Protein AF-A0A8J3JDX7-F1 (afdb_monomer)

Solvent-accessible surface area (backbone atoms only — not comparable to full-atom values): 27706 Å² total; per-residue (Å²): 136,86,83,78,77,77,84,74,50,73,69,56,31,51,54,38,28,74,74,65,40,49,67,29,17,34,51,46,15,52,54,32,42,76,72,68,38,57,71,62,12,44,53,27,11,47,56,20,27,75,74,63,37,27,68,20,17,28,53,37,16,48,60,30,38,78,68,71,35,46,84,72,10,53,63,30,18,51,51,6,38,74,64,66,29,64,66,18,33,50,53,47,17,52,51,25,45,77,71,69,38,54,73,59,14,50,54,28,48,51,54,37,53,76,67,67,74,59,56,26,68,57,31,27,55,49,13,54,54,30,42,76,70,71,36,55,79,59,14,46,54,26,11,49,54,4,28,75,64,64,30,57,65,18,20,48,52,36,17,52,55,29,43,76,75,62,44,48,72,61,15,48,54,32,45,39,56,37,22,47,57,42,26,75,73,63,36,50,72,27,19,40,54,27,18,55,48,28,48,75,69,75,36,57,74,60,17,48,53,32,13,48,56,21,28,74,76,63,39,50,67,23,20,36,53,39,13,53,52,28,44,74,70,66,36,54,70,61,13,48,56,27,20,52,54,13,39,76,73,64,38,57,83,28,29,41,58,43,13,55,55,29,41,77,67,70,35,53,72,62,13,52,50,31,20,53,51,15,42,75,68,64,41,82,62,20,58,57,52,46,52,48,56,70,34,64,82,74,58,89,82,84,90,71,97,84,68,96,66,62,69,68,60,55,50,50,57,50,59,74,70,54,62,70,83,74,47,53,64,55,51,62,63,37,56,79,77,38,46,66,61,15,27,56,50,13,56,53,30,40,77,71,69,40,46,71,63,10,52,50,28,15,50,46,12,20,67,57,51,26,42,76,20,40,54,54,42,52,53,53,55,64,75,64,70,72,88,81,85,82,87,81,81,88,84,84,67,91,85,62,54,74,55,60,54,58,60,38,56,70,57,48,58,62,26,66,88,34,56,85,78,30,48,66,56,33,52,55,28,26,71,72,68,42,43,66,22,18,23,47,38,19,44,52,27,45,73,75,66,42,49,77,62,15,49,56,31,13,52,64,19,33,71,40,99,84,39,58,29,22,25,51,42,39,20,52,55,28,43,79,71,70,40,51,72,60,16,52,54,35,48,49,55,45,54,55,47,55,49,46,53,54,52,52,55,48,50,53,59,34,55,79,67,72,53,78,86,71,71,73,64,65,54,54,53,50,48,51,64,74,72,105

Organism: NCBI:txid519421

pLDDT: mean 72.95, std 19.88, range [24.38, 96.25]

Mean predicted aligned error: 19.66 Å

InterPro domains:
  IPR006597 Sel1-like repeat [PF08238] (153-177)
  IPR006597 Sel1-like repeat [SM00671] (22-53)
  IPR006597 Sel1-like repeat [SM00671] (54-85)
  IPR006597 Sel1-like repeat [SM00671] (86-117)
  IPR006597 Sel1-like repeat [SM00671] (120-151)
  IPR006597 Sel1-like repeat [SM00671] (188-219)
  IPR006597 Sel1-like repeat [SM00671] (220-251)
  IPR006597 Sel1-like repeat [SM00671] (435-466)
  IPR011717 Tetratricopeptide TPR-4 [PF07721] (28-47)
  IPR011717 Tetratricopeptide TPR-4 [PF07721] (470-492)
  IPR011990 Tetratricopeptide-like helical domain superfamily [G3DSA:1.25.40.10] (4-97)
  IPR011990 Tetratricopeptide-like helical domain superfamily [G3DSA:1.25.40.10] (98-318)
  IPR011990 Tetratricopeptide-like helical domain superfamily [G3DSA:1.25.40.10] (411-532)
  IPR019734 Tetratricopeptide repeat [SM00028] (54-87)
  IPR019734 Tetratricopeptide repeat [SM00028] (152-185)
  IPR019734 Tetratricopeptide repeat [SM00028] (220-253)
  IPR050767 Sel1/AlgK [PTHR11102] (13-192)

Sequence (532 aa):
MSSTEPARTDTDLRTAAETGDLDAMCGLGILTEEQGDSDEAERWFRRAAVAGHGQAMCRLASLLDDRDEFRAAEPWYRRAIDTGHTHAALALAVSYENAGRTDEAERCFRRAADTGDLPAETMYLLGLRREGHGLDGEAERWYRAAAEGGDLDAMHRLAVLLDIRGDRSEALQWYQRRFRRDADAGGVSAMVRLGDTLCRADEPQEAQQWYRRAADVGDVDAMRKLGDLLRRADDTHGAERWYRRAIEAGATEAMPELADLLARRSVAEGAEWWYRCAIGAREEDAMFRLGSMLADDSIAFAWDKEKDDDPVDEIRAALDRLPLAQVMPLVHAARERDPEAGRTLGSLLIARGYRKEGTRCYWTAARHGYLPAVSELAELLRAEAPRETESDDDDADDELDETDRACRLEQVLAAWDDRDAGEPRYRRAAASGRPVAMNWLGVLLVHWGDTGEAEQWFRRAGAQDRCVGPRLNLAVLLDDQGRQEEARQWRQRVADRFAQEVAESEAEALEDRGLTRYDDRTYRERARKAVQ

Nearest PDB structures (foldseek):
  1w3b-assembly1_B  TM=4.300E-01  e=1.076E-09  Homo sapiens
  3sf4-assembly2_B  TM=4.179E-01  e=1.257E-05  Homo sapiens
  6c95-assembly1_A  TM=3.605E-01  e=6.189E-05  Homo sapiens
  7wzb-assembly1_B  TM=4.426E-01  e=4.581E-03  Salmonella enterica subsp. enterica serovar Typhimurium str. LT2
  2xpi-assembly1_D  TM=2.266E-01  e=1.429E-04  Schizosaccharomyces pombe

Secondary structure (DSSP, 8-state):
----PPPPPHHHHHHHHHHT-HHHHHHHHHHHHHTT-HHHHHHHHHHHHHTT-HHHHHHHHHHHHTTT-HHHHHHHHHHHHHTT-HHHHHHHHHHHHHTT-HHHHHHHHHHHHHTT---HHHHHHHHHHHHHTT-HHHHHHHHHHHHHTT-HHHHHHHHHHHHHHT-HHHHHHHHHHHHHHHHHTT-HHHHHHHHHHHHHTT-HHHHHHHHHHHHHHT-HHHHHHHHHHHHHTT-HHHHHHHHHHHHHTT-TTHHHHHHHHHHHTT-HHHHHHHHHHHHHTT-TTHHHHHHHHHHHTT------TT----HHHHHHHHHTTS-HHHHHHHHHHHTTT-HHHHHHHHHHHHHTT-HHHHHHHHHHHHHTT-HHHHHHHHHHHHTTPPS--------S-TTS-HHHHTTSHHHHHHHHS-HHHHHHHHHHHHHTT-HHHHHHHHHHHHHTT-HHHHHHHHHHHHTSTT-HHHHHHHHHHHHHTT-HHHHHHHHHHHHHHHHHHHHHHHHHHHHTTT-----HHHHHHHHHHHH-

Structure (mmCIF, N/CA/C/O backbone):
data_AF-A0A8J3JDX7-F1
#
_entry.id   AF-A0A8J3JDX7-F1
#
loop_
_atom_site.group_PDB
_atom_site.id
_atom_site.type_symbol
_atom_site.label_atom_id
_atom_site.label_alt_id
_atom_site.label_comp_id
_atom_site.label_asym_id
_atom_site.label_entity_id
_atom_site.label_seq_id
_atom_site.pdbx_PDB_ins_code
_atom_site.Cartn_x
_atom_site.Cartn_y
_atom_site.Cartn_z
_atom_site.occupancy
_atom_site.B_iso_or_equiv
_atom_site.auth_seq_id
_atom_site.auth_comp_id
_atom_site.auth_asym_id
_atom_site.auth_atom_id
_atom_site.pdbx_PDB_model_num
ATOM 1 N N . MET A 1 1 ? -48.117 9.779 17.059 1.00 33.25 1 MET A N 1
ATOM 2 C CA . MET A 1 1 ? -48.176 11.024 17.851 1.00 33.25 1 MET A CA 1
ATOM 3 C C . MET A 1 1 ? -47.109 10.899 18.921 1.00 33.25 1 MET A C 1
ATOM 5 O O . MET A 1 1 ? -47.339 10.221 19.910 1.00 33.25 1 MET A O 1
ATOM 9 N N . SER A 1 2 ? -45.910 11.408 18.629 1.00 34.28 2 SER A N 1
ATOM 10 C CA . SER A 1 2 ? -44.777 11.408 19.558 1.00 34.28 2 SER A CA 1
ATOM 11 C C . SER A 1 2 ? -44.979 12.570 20.521 1.00 34.28 2 SER A C 1
ATOM 13 O O . SER A 1 2 ? -44.926 13.721 20.096 1.00 34.28 2 SER A O 1
ATOM 15 N N . SER A 1 3 ? -45.281 12.267 21.780 1.00 31.70 3 SER A N 1
ATOM 16 C CA . SER A 1 3 ? -45.291 13.251 22.859 1.00 31.70 3 SER A CA 1
ATOM 17 C C . SER A 1 3 ? -43.849 13.505 23.281 1.00 31.70 3 SER A C 1
ATOM 19 O O . SER A 1 3 ? -43.261 12.703 23.998 1.00 31.70 3 SER A O 1
ATOM 21 N N . THR A 1 4 ? -43.262 14.592 22.795 1.00 39.72 4 THR A N 1
ATOM 22 C CA . THR A 1 4 ? -42.039 15.171 23.351 1.00 39.72 4 THR A CA 1
ATOM 23 C C . THR A 1 4 ? -42.427 15.920 24.625 1.00 39.72 4 THR A C 1
ATOM 25 O O . THR A 1 4 ? -43.058 16.975 24.555 1.00 39.72 4 THR A O 1
ATOM 28 N N . GLU A 1 5 ? -42.114 15.354 25.792 1.00 35.12 5 GLU A N 1
ATOM 29 C CA . GLU A 1 5 ? -42.159 16.103 27.051 1.00 35.12 5 GLU A CA 1
ATOM 30 C C . GLU A 1 5 ? -41.180 17.293 26.979 1.00 35.12 5 GLU A C 1
ATOM 32 O O . GLU A 1 5 ? -40.085 17.153 26.426 1.00 35.12 5 GLU A O 1
ATOM 37 N N . PRO A 1 6 ? -41.550 18.478 27.497 1.00 43.03 6 PRO A N 1
ATOM 38 C CA . PRO A 1 6 ? -40.638 19.613 27.568 1.00 43.03 6 PRO A CA 1
ATOM 39 C C . PRO A 1 6 ? -39.483 19.306 28.533 1.00 43.03 6 PRO A C 1
ATOM 41 O O . PRO A 1 6 ? -39.694 18.718 29.593 1.00 43.03 6 PRO A O 1
ATOM 44 N N . ALA A 1 7 ? -38.265 19.726 28.179 1.00 46.16 7 ALA A N 1
ATOM 45 C CA . ALA A 1 7 ? -37.098 19.642 29.055 1.00 46.16 7 ALA A CA 1
ATOM 46 C C . ALA A 1 7 ? -37.406 20.319 30.405 1.00 46.16 7 ALA A C 1
ATOM 48 O O . ALA A 1 7 ? -37.712 21.513 30.441 1.00 46.16 7 ALA A O 1
ATOM 49 N N . ARG A 1 8 ? -37.371 19.550 31.504 1.00 58.25 8 ARG A N 1
ATOM 50 C CA . ARG A 1 8 ? -37.581 20.062 32.870 1.00 58.25 8 ARG A CA 1
ATOM 51 C C . ARG A 1 8 ? -36.502 21.106 33.185 1.00 58.25 8 ARG A C 1
ATOM 53 O O . ARG A 1 8 ? -35.329 20.876 32.902 1.00 58.25 8 ARG A O 1
ATOM 60 N N . THR A 1 9 ? -36.884 22.248 33.756 1.00 67.19 9 THR A N 1
ATOM 61 C CA . THR A 1 9 ? -35.915 23.258 34.219 1.00 67.19 9 THR A CA 1
ATOM 62 C C . THR A 1 9 ? -35.178 22.764 35.478 1.00 67.19 9 THR A C 1
ATOM 64 O O . THR A 1 9 ? -35.707 21.911 36.190 1.00 67.19 9 THR A O 1
ATOM 67 N N . ASP A 1 10 ? -33.978 23.286 35.790 1.00 71.38 10 ASP A N 1
ATOM 68 C CA . ASP A 1 10 ? -33.202 22.927 37.007 1.00 71.38 10 ASP A CA 1
ATOM 69 C C . ASP A 1 10 ? -34.050 23.017 38.291 1.00 71.38 10 ASP A C 1
ATOM 71 O O . ASP A 1 10 ? -33.995 22.158 39.169 1.00 71.38 10 ASP A O 1
ATOM 75 N N . THR A 1 11 ? -34.917 24.030 38.362 1.00 76.56 11 THR A N 1
ATOM 76 C CA . THR A 1 11 ? -35.831 24.257 39.488 1.00 76.56 11 THR A CA 1
ATOM 77 C C . THR A 1 11 ? -36.925 23.186 39.584 1.00 76.56 11 THR A C 1
ATOM 79 O O . THR A 1 11 ? -37.249 22.734 40.687 1.00 76.56 11 THR A O 1
ATOM 82 N N . ASP A 1 12 ? -37.459 22.722 38.451 1.00 80.50 12 ASP A N 1
ATOM 83 C CA . ASP A 1 12 ? -38.453 21.639 38.415 1.00 80.50 12 ASP A CA 1
ATOM 84 C C . ASP A 1 12 ? -37.821 20.290 38.794 1.00 80.50 12 ASP A C 1
ATOM 86 O O . ASP A 1 12 ? -38.419 19.499 39.526 1.00 80.50 12 ASP A O 1
ATOM 90 N N . LEU A 1 13 ? -36.584 20.048 38.344 1.00 83.56 13 LEU A N 1
ATOM 91 C CA . LEU A 1 13 ? -35.786 18.867 38.683 1.00 83.56 13 LEU A CA 1
ATOM 92 C C . LEU A 1 13 ? -35.443 18.810 40.174 1.00 83.56 13 LEU A C 1
ATOM 94 O O . LEU A 1 13 ? -35.631 17.765 40.794 1.00 83.56 13 LEU A O 1
ATOM 98 N N . ARG A 1 14 ? -35.023 19.934 40.769 1.00 85.31 14 ARG A N 1
ATOM 99 C CA . ARG A 1 14 ? -34.786 20.039 42.218 1.00 85.31 14 ARG A CA 1
ATOM 100 C C . ARG A 1 14 ? -36.034 19.751 43.033 1.00 85.31 14 ARG A C 1
ATOM 102 O O . ARG A 1 14 ? -35.988 18.936 43.950 1.00 85.31 14 ARG A O 1
ATOM 109 N N . THR A 1 15 ? -37.159 20.351 42.659 1.00 88.00 15 THR A N 1
ATOM 110 C CA . THR A 1 15 ? -38.426 20.133 43.368 1.00 88.00 15 THR A CA 1
ATOM 111 C C . THR A 1 15 ? -38.846 18.659 43.293 1.00 88.00 15 THR A C 1
ATOM 113 O O . THR A 1 15 ? -39.189 18.055 44.310 1.00 88.00 15 THR A O 1
ATOM 116 N N . ALA A 1 16 ? -38.748 18.037 42.114 1.00 87.69 16 ALA A N 1
ATOM 117 C CA . ALA A 1 16 ? -39.052 16.618 41.936 1.00 87.69 16 ALA A CA 1
ATOM 118 C C . ALA A 1 16 ? -38.102 15.709 42.746 1.00 87.69 16 ALA A C 1
ATOM 120 O O . ALA A 1 16 ? -38.564 14.816 43.466 1.00 87.69 16 ALA A O 1
ATOM 121 N N . ALA A 1 17 ? -36.794 15.985 42.723 1.00 88.00 17 ALA A N 1
ATOM 122 C CA . ALA A 1 17 ? -35.795 15.253 43.499 1.00 88.00 17 ALA A CA 1
ATOM 123 C C . ALA A 1 17 ? -36.047 15.358 45.014 1.00 88.00 17 ALA A C 1
ATOM 125 O O . ALA A 1 17 ? -35.941 14.370 45.742 1.00 88.00 17 ALA A O 1
ATOM 126 N N . GLU A 1 18 ? -36.443 16.531 45.513 1.00 88.38 18 GLU A N 1
ATOM 127 C CA . GLU A 1 18 ? -36.794 16.719 46.924 1.00 88.38 18 GLU A CA 1
ATOM 128 C C . GLU A 1 18 ? -38.024 15.904 47.335 1.00 88.38 18 GLU A C 1
ATOM 130 O O . GLU A 1 18 ? -38.030 15.328 48.430 1.00 88.38 18 GLU A O 1
ATOM 135 N N . THR A 1 19 ? -39.018 15.796 46.445 1.00 87.69 19 THR A N 1
ATOM 136 C CA . THR A 1 19 ? -40.266 15.048 46.682 1.00 87.69 19 THR A CA 1
ATOM 137 C C . THR A 1 19 ? -40.122 13.525 46.636 1.00 87.69 19 THR A C 1
ATOM 139 O O . THR A 1 19 ? -41.062 12.826 47.012 1.00 87.69 19 THR A O 1
ATOM 142 N N . GLY A 1 20 ? -38.955 12.993 46.253 1.00 86.56 20 GLY A N 1
ATOM 143 C CA . GLY A 1 20 ? -38.694 11.549 46.271 1.00 86.56 20 GLY A CA 1
ATOM 144 C C . GLY A 1 20 ? -38.588 10.878 44.900 1.00 86.56 20 GLY A C 1
ATOM 145 O O . GLY A 1 20 ? -38.400 9.664 44.864 1.00 86.56 20 GLY A O 1
ATOM 146 N N . ASP A 1 21 ? -38.705 11.624 43.798 1.00 92.38 21 ASP A N 1
ATOM 147 C CA . ASP A 1 21 ? -38.562 11.083 42.440 1.00 92.38 21 ASP A CA 1
ATOM 148 C C . ASP A 1 21 ? -37.106 10.636 42.204 1.00 92.38 21 ASP A C 1
ATOM 150 O O . ASP A 1 21 ? -36.176 11.446 42.238 1.00 92.38 21 ASP A O 1
ATOM 154 N N . LEU A 1 22 ? -36.908 9.329 42.004 1.00 91.50 22 LEU A N 1
ATOM 155 C CA . LEU A 1 22 ? -35.587 8.713 41.865 1.00 91.50 22 LEU A CA 1
ATOM 156 C C . LEU A 1 22 ? -34.886 9.110 40.563 1.00 91.50 22 LEU A C 1
ATOM 158 O O . LEU A 1 22 ? -33.669 9.314 40.578 1.00 91.50 22 LEU A O 1
ATOM 162 N N . ASP A 1 23 ? -35.643 9.265 39.474 1.00 90.06 23 ASP A N 1
ATOM 163 C CA . ASP A 1 23 ? -35.116 9.700 38.181 1.00 90.06 23 ASP A CA 1
ATOM 164 C C . ASP A 1 23 ? -34.696 11.169 38.270 1.00 90.06 23 ASP A C 1
ATOM 166 O O . ASP A 1 23 ? -33.627 11.546 37.790 1.00 90.06 23 ASP A O 1
ATOM 170 N N . ALA A 1 24 ? -35.487 11.993 38.967 1.00 90.38 24 ALA A N 1
ATOM 171 C CA . ALA A 1 24 ? -35.137 13.387 39.220 1.00 90.38 24 ALA A CA 1
ATOM 172 C C . ALA A 1 24 ? -33.910 13.529 40.134 1.00 90.38 24 ALA A C 1
ATOM 174 O O . ALA A 1 24 ? -33.059 14.373 39.868 1.00 90.38 24 ALA A O 1
ATOM 175 N N . MET A 1 25 ? -33.770 12.696 41.173 1.00 93.12 25 MET A N 1
ATOM 176 C CA . MET A 1 25 ? -32.555 12.673 42.002 1.00 93.12 25 MET A CA 1
ATOM 177 C C . MET A 1 25 ? -31.322 12.261 41.189 1.00 93.12 25 MET A C 1
ATOM 179 O O . MET A 1 25 ? -30.264 12.869 41.334 1.00 93.12 25 MET A O 1
ATOM 183 N N . CYS A 1 26 ? -31.441 11.244 40.328 1.00 91.25 26 CYS A N 1
ATOM 184 C CA . CYS A 1 26 ? -30.342 10.820 39.463 1.00 91.25 26 CYS A CA 1
ATOM 185 C C . CYS A 1 26 ? -29.990 11.901 38.429 1.00 91.25 26 CYS A C 1
ATOM 187 O O . CYS A 1 26 ? -28.815 12.202 38.236 1.00 91.25 26 CYS A O 1
ATOM 189 N N . GLY A 1 27 ? -30.994 12.510 37.794 1.00 90.25 27 GLY A N 1
ATOM 190 C CA . GLY A 1 27 ? -30.815 13.585 36.818 1.00 90.25 27 GLY A CA 1
ATOM 191 C C . GLY A 1 27 ? -30.200 14.842 37.430 1.00 90.25 27 GLY A C 1
ATOM 192 O O . GLY A 1 27 ? -29.304 15.435 36.836 1.00 90.25 27 GLY A O 1
ATOM 193 N N . LEU A 1 28 ? -30.614 15.210 38.645 1.00 90.88 28 LEU A N 1
ATOM 194 C CA . LEU A 1 28 ? -30.021 16.323 39.378 1.00 90.88 28 LEU A CA 1
ATOM 195 C C . LEU A 1 28 ? -28.562 16.042 39.754 1.00 90.88 28 LEU A C 1
ATOM 197 O O . LEU A 1 28 ? -27.728 16.926 39.602 1.00 90.88 28 LEU A O 1
ATOM 201 N N . GLY A 1 29 ? -28.245 14.809 40.166 1.00 90.88 29 GLY A N 1
ATOM 202 C CA . GLY A 1 29 ? -26.866 14.388 40.420 1.00 90.88 29 GLY A CA 1
ATOM 203 C C . GLY A 1 29 ? -25.959 14.567 39.197 1.00 90.88 29 GLY A C 1
ATOM 204 O O . GLY A 1 29 ? -24.879 15.139 39.327 1.00 90.88 29 GLY A O 1
ATOM 205 N N . ILE A 1 30 ? -26.426 14.162 38.008 1.00 90.62 30 ILE A N 1
ATOM 206 C CA . ILE A 1 30 ? -25.692 14.334 36.738 1.00 90.62 30 ILE A CA 1
ATOM 207 C C . ILE A 1 30 ? -25.481 15.822 36.430 1.00 90.62 30 ILE A C 1
ATOM 209 O O . ILE A 1 30 ? -24.368 16.232 36.121 1.00 90.62 30 ILE A O 1
ATOM 213 N N . LEU A 1 31 ? -26.520 16.650 36.572 1.00 90.38 31 LEU A N 1
ATOM 214 C CA . LEU A 1 31 ? -26.411 18.092 36.330 1.00 90.38 31 LEU A CA 1
ATOM 215 C C . LEU A 1 31 ? -25.412 18.771 37.277 1.00 90.38 31 LEU A C 1
ATOM 217 O O . LEU A 1 31 ? -24.636 19.620 36.846 1.00 90.38 31 LEU A O 1
ATOM 221 N N . THR A 1 32 ? -25.412 18.407 38.562 1.00 88.94 32 THR A N 1
ATOM 222 C CA . THR A 1 32 ? -24.462 18.965 39.539 1.00 88.94 32 THR A CA 1
ATOM 223 C C . THR A 1 32 ? -23.032 18.476 39.307 1.00 88.94 32 THR A C 1
ATOM 225 O O . THR A 1 32 ? -22.089 19.242 39.492 1.00 88.94 32 THR A O 1
ATOM 228 N N . GLU A 1 33 ? -22.867 17.237 38.835 1.00 87.31 33 GLU A N 1
ATOM 229 C CA . GLU A 1 33 ? -21.577 16.679 38.411 1.00 87.31 33 GLU A CA 1
ATOM 230 C C . GLU A 1 33 ? -21.016 17.449 37.203 1.00 87.31 33 GLU A C 1
ATOM 232 O O . GLU A 1 33 ? -19.864 17.879 37.234 1.00 87.31 33 GLU A O 1
ATOM 237 N N . GLU A 1 34 ? -21.840 17.729 36.185 1.00 87.50 34 GLU A N 1
ATOM 238 C CA . GLU A 1 34 ? -21.465 18.546 35.016 1.00 87.50 34 GLU A CA 1
ATOM 239 C C . GLU A 1 34 ? -21.108 19.997 35.383 1.00 87.50 34 GLU A C 1
ATOM 241 O O . GLU A 1 34 ? -20.272 20.625 34.732 1.00 87.50 34 GLU A O 1
ATOM 246 N N . GLN A 1 35 ? -21.715 20.534 36.445 1.00 88.19 35 GLN A N 1
ATOM 247 C CA . GLN A 1 35 ? -21.400 21.856 37.001 1.00 88.19 35 GLN A CA 1
ATOM 248 C C . GLN A 1 35 ? -20.128 21.863 37.871 1.00 88.19 35 GLN A C 1
ATOM 250 O O . GLN A 1 35 ? -19.683 22.935 38.287 1.00 88.19 35 GLN A O 1
ATOM 255 N N . GLY A 1 36 ? -19.526 20.696 38.126 1.00 85.56 36 GLY A N 1
ATOM 256 C CA . GLY A 1 36 ? -18.301 20.538 38.911 1.00 85.56 36 GLY A CA 1
ATOM 257 C C . GLY A 1 36 ? -18.506 20.422 40.426 1.00 85.56 36 GLY A C 1
ATOM 258 O O . GLY A 1 36 ? -17.519 20.432 41.160 1.00 85.56 36 GLY A O 1
ATOM 259 N N . ASP A 1 37 ? -19.746 20.299 40.916 1.00 89.88 37 ASP A N 1
ATOM 260 C CA . ASP A 1 37 ? -20.038 20.075 42.339 1.00 89.88 37 ASP A CA 1
ATOM 261 C C . ASP A 1 37 ? -20.208 18.575 42.628 1.00 89.88 37 ASP A C 1
ATOM 263 O O . ASP A 1 37 ? -21.315 18.034 42.729 1.00 89.88 37 ASP A O 1
ATOM 267 N N . SER A 1 38 ? -19.074 17.883 42.760 1.00 86.81 38 SER A N 1
ATOM 268 C CA . SER A 1 38 ? -19.042 16.444 43.041 1.00 86.81 38 SER A CA 1
ATOM 269 C C . SER A 1 38 ? -19.661 16.076 44.396 1.00 86.81 38 SER A C 1
ATOM 271 O O . SER A 1 38 ? -20.155 14.961 44.554 1.00 86.81 38 SER A O 1
ATOM 273 N N . ASP A 1 39 ? -19.663 16.987 45.373 1.00 89.62 39 ASP A N 1
ATOM 274 C CA . ASP A 1 39 ? -20.205 16.720 46.707 1.00 89.62 39 ASP A CA 1
ATOM 275 C C . ASP A 1 39 ? -21.734 16.797 46.716 1.00 89.62 39 ASP A C 1
ATOM 277 O O . ASP A 1 39 ? -22.395 16.013 47.404 1.00 89.62 39 ASP A O 1
ATOM 281 N N . GLU A 1 40 ? -22.326 17.733 45.968 1.00 90.88 40 GLU A N 1
ATOM 282 C CA . GLU A 1 40 ? -23.773 17.755 45.743 1.00 90.88 40 GLU A CA 1
ATOM 283 C C . GLU A 1 40 ? -24.228 16.564 44.901 1.00 90.88 40 GLU A C 1
ATOM 285 O O . GLU A 1 40 ? -25.198 15.895 45.282 1.00 90.88 40 GLU A O 1
ATOM 290 N N . ALA A 1 41 ? -23.481 16.230 43.847 1.00 92.12 41 ALA A N 1
ATOM 291 C CA . ALA A 1 41 ? -23.752 15.062 43.017 1.00 92.12 41 ALA A CA 1
ATOM 292 C C . ALA A 1 41 ? -23.776 13.770 43.846 1.00 92.12 41 ALA A C 1
ATOM 294 O O . ALA A 1 41 ? -24.747 13.011 43.801 1.00 92.12 41 ALA A O 1
ATOM 295 N N . GLU A 1 42 ? -22.763 13.554 44.692 1.00 94.06 42 GLU A N 1
ATOM 296 C CA . GLU A 1 42 ? -22.687 12.390 45.576 1.00 94.06 42 GLU A CA 1
ATOM 297 C C . GLU A 1 42 ? -23.886 12.309 46.532 1.00 94.06 42 GLU A C 1
ATOM 299 O O . GLU A 1 42 ? -24.430 11.222 46.745 1.00 94.06 42 GLU A O 1
ATOM 304 N N . ARG A 1 43 ? -24.341 13.436 47.102 1.00 93.94 43 ARG A N 1
ATOM 305 C CA . ARG A 1 43 ? -25.518 13.453 47.993 1.00 93.94 43 ARG A CA 1
ATOM 306 C C . ARG A 1 43 ? -26.772 12.968 47.268 1.00 93.94 43 ARG A C 1
ATOM 308 O O . ARG A 1 43 ? -27.504 12.137 47.816 1.00 93.94 43 ARG A O 1
ATOM 315 N N . TRP A 1 44 ? -27.010 13.458 46.053 1.00 93.88 44 TRP A N 1
ATOM 316 C CA . TRP A 1 44 ? -28.176 13.076 45.257 1.00 93.88 44 TRP A CA 1
ATOM 317 C C . TRP A 1 44 ? -28.092 11.636 44.762 1.00 93.88 44 TRP A C 1
ATOM 319 O O . TRP A 1 44 ? -29.037 10.866 44.971 1.00 93.88 44 TRP A O 1
ATOM 329 N N . PHE A 1 45 ? -26.940 11.225 44.225 1.00 95.00 45 PHE A N 1
ATOM 330 C CA . PHE A 1 45 ? -26.715 9.842 43.819 1.00 95.00 45 PHE A CA 1
ATOM 331 C C . PHE A 1 45 ? -26.849 8.877 44.993 1.00 95.00 45 PHE A C 1
ATOM 333 O O . PHE A 1 45 ? -27.523 7.861 44.857 1.00 95.00 45 PHE A O 1
ATOM 340 N N . ARG A 1 46 ? -26.305 9.197 46.175 1.00 95.06 46 ARG A N 1
ATOM 341 C CA . ARG A 1 46 ? -26.437 8.358 47.377 1.00 95.06 46 ARG A CA 1
ATOM 342 C C . ARG A 1 46 ? -27.884 8.208 47.819 1.00 95.06 46 ARG A C 1
ATOM 344 O O . ARG A 1 46 ? -28.296 7.101 48.163 1.00 95.06 46 ARG A O 1
ATOM 351 N N . ARG A 1 47 ? -28.673 9.283 47.790 1.00 94.19 47 ARG A N 1
ATOM 352 C CA . ARG A 1 47 ? -30.092 9.237 48.166 1.00 94.19 47 ARG A CA 1
ATOM 353 C C . ARG A 1 47 ? -30.898 8.351 47.207 1.00 94.19 47 ARG A C 1
ATOM 355 O O . ARG A 1 47 ? -31.636 7.484 47.674 1.00 94.19 47 ARG A O 1
ATOM 362 N N . ALA A 1 48 ? -30.684 8.492 45.898 1.00 94.25 48 ALA A N 1
ATOM 363 C CA . ALA A 1 48 ? -31.316 7.648 44.880 1.00 94.25 48 ALA A CA 1
ATOM 364 C C . ALA A 1 48 ? -30.824 6.186 44.923 1.00 94.25 48 ALA A C 1
ATOM 366 O O . ALA A 1 48 ? -31.619 5.251 44.822 1.00 94.25 48 ALA A O 1
ATOM 367 N N . ALA A 1 49 ? -29.524 5.972 45.136 1.00 93.62 49 ALA A N 1
ATOM 368 C CA . ALA A 1 49 ? -28.903 4.653 45.223 1.00 93.62 49 ALA A CA 1
ATOM 369 C C . ALA A 1 49 ? -29.415 3.855 46.431 1.00 93.62 49 ALA A C 1
ATOM 371 O O . ALA A 1 49 ? -29.758 2.682 46.297 1.00 93.62 49 ALA A O 1
ATOM 372 N N . VAL A 1 50 ? -29.536 4.483 47.608 1.00 93.50 50 VAL A N 1
ATOM 373 C CA . VAL A 1 50 ? -30.123 3.843 48.803 1.00 93.50 50 VAL A CA 1
ATOM 374 C C . VAL A 1 50 ? -31.576 3.428 48.551 1.00 93.50 50 VAL A C 1
ATOM 376 O O . VAL A 1 50 ? -31.998 2.373 49.026 1.00 93.50 50 VAL A O 1
ATOM 379 N N . ALA A 1 51 ? -32.317 4.218 47.774 1.00 90.75 51 ALA A N 1
ATOM 380 C CA . ALA A 1 51 ? -33.706 3.948 47.421 1.00 90.75 51 ALA A CA 1
ATOM 381 C C . ALA A 1 51 ? -33.890 2.919 46.286 1.00 90.75 51 ALA A C 1
ATOM 383 O O . ALA A 1 51 ? -35.025 2.566 45.976 1.00 90.75 51 ALA A O 1
ATOM 384 N N . GLY A 1 52 ? -32.807 2.390 45.704 1.00 89.94 52 GLY A N 1
ATOM 385 C CA . GLY A 1 52 ? -32.874 1.292 44.733 1.00 89.94 52 GLY A CA 1
ATOM 386 C C . GLY A 1 52 ? -32.603 1.673 43.275 1.00 89.94 52 GLY A C 1
ATOM 387 O O . GLY A 1 52 ? -32.729 0.811 42.412 1.00 89.94 52 GLY A O 1
ATOM 388 N N . HIS A 1 53 ? -32.226 2.919 42.975 1.00 93.06 53 HIS A N 1
ATOM 389 C CA . HIS A 1 53 ? -32.025 3.367 41.595 1.00 93.06 53 HIS A CA 1
ATOM 390 C C . HIS A 1 53 ? -30.692 2.872 41.000 1.00 93.06 53 HIS A C 1
ATOM 392 O O . HIS A 1 53 ? -29.618 3.339 41.390 1.00 93.06 53 HIS A O 1
ATOM 398 N N . GLY A 1 54 ? -30.750 1.952 40.031 1.00 90.19 54 GLY A N 1
ATOM 399 C CA . GLY A 1 54 ? -29.575 1.255 39.484 1.00 90.19 54 GLY A CA 1
ATOM 400 C C . GLY A 1 54 ? -28.522 2.159 38.829 1.00 90.19 54 GLY A C 1
ATOM 401 O O . GLY A 1 54 ? -27.330 2.016 39.100 1.00 90.19 54 GLY A O 1
ATOM 402 N N . GLN A 1 55 ? -28.939 3.150 38.033 1.00 91.25 55 GLN A N 1
ATOM 403 C CA . GLN A 1 55 ? -28.003 4.099 37.411 1.00 91.25 55 GLN A CA 1
ATOM 404 C C . GLN A 1 55 ? -27.328 5.002 38.455 1.00 91.25 55 GLN A C 1
ATOM 406 O O . GLN A 1 55 ? -26.142 5.301 38.338 1.00 91.25 55 GLN A O 1
ATOM 411 N N . ALA A 1 56 ? -28.052 5.386 39.513 1.00 93.19 56 ALA A N 1
ATOM 412 C CA . ALA A 1 56 ? -27.496 6.218 40.581 1.00 93.19 56 ALA A CA 1
ATOM 413 C C . ALA A 1 56 ? -26.495 5.435 41.440 1.00 93.19 56 ALA A C 1
ATOM 415 O O . ALA A 1 56 ? -25.483 5.990 41.853 1.00 93.19 56 ALA A O 1
ATOM 416 N N . MET A 1 57 ? -26.739 4.137 41.668 1.00 95.50 57 MET A N 1
ATOM 417 C CA . MET A 1 57 ? -25.763 3.249 42.306 1.00 95.50 57 MET A CA 1
ATOM 418 C C . MET A 1 57 ? -24.463 3.169 41.498 1.00 95.50 57 MET A C 1
ATOM 420 O O . MET A 1 57 ? -23.389 3.244 42.086 1.00 95.50 57 MET A O 1
ATOM 424 N N . CYS A 1 58 ? -24.549 3.050 40.168 1.00 91.56 58 CYS A N 1
ATOM 425 C CA . CYS A 1 58 ? -23.372 3.022 39.298 1.00 91.56 58 CYS A CA 1
ATOM 426 C C . CYS A 1 58 ? -22.611 4.352 39.317 1.00 91.56 58 CYS A C 1
ATOM 428 O O . CYS A 1 58 ? -21.404 4.350 39.519 1.00 91.56 58 CYS A O 1
ATOM 430 N N . ARG A 1 59 ? -23.316 5.484 39.180 1.00 92.81 59 ARG A N 1
ATOM 431 C CA . ARG A 1 59 ? -22.722 6.833 39.231 1.00 92.81 59 ARG A CA 1
ATOM 432 C C . ARG A 1 59 ? -22.045 7.122 40.571 1.00 92.81 59 ARG A C 1
ATOM 434 O O . ARG A 1 59 ? -20.918 7.602 40.599 1.00 92.81 59 ARG A O 1
ATOM 441 N N . LEU A 1 60 ? -22.696 6.764 41.681 1.00 94.00 60 LEU A N 1
ATOM 442 C CA . LEU A 1 60 ? -22.102 6.872 43.015 1.00 94.00 60 LEU A CA 1
ATOM 443 C C . LEU A 1 60 ? -20.831 6.027 43.136 1.00 94.00 60 LEU A C 1
ATOM 445 O O . LEU A 1 60 ? -19.854 6.474 43.726 1.00 94.00 60 LEU A O 1
ATOM 449 N N . ALA A 1 61 ? -20.851 4.802 42.611 1.00 93.19 61 ALA A N 1
ATOM 450 C CA . ALA A 1 61 ? -19.693 3.922 42.648 1.00 93.19 61 ALA A CA 1
ATOM 451 C C . ALA A 1 61 ? -18.519 4.492 41.837 1.00 93.19 61 ALA A C 1
ATOM 453 O O . ALA A 1 61 ? -17.398 4.454 42.329 1.00 93.19 61 ALA A O 1
ATOM 454 N N . SER A 1 62 ? -18.772 5.074 40.660 1.00 90.62 62 SER A N 1
ATOM 455 C CA . SER A 1 62 ? -17.739 5.735 39.849 1.00 90.62 62 SER A CA 1
ATOM 456 C C . SER A 1 62 ? -17.130 6.949 40.550 1.00 90.62 62 SER A C 1
ATOM 458 O O . SER A 1 62 ? -15.913 7.020 40.648 1.00 90.62 62 SER A O 1
ATOM 460 N N . LEU A 1 63 ? -17.943 7.817 41.166 1.00 91.31 63 LEU A N 1
ATOM 461 C CA . LEU A 1 63 ? -17.434 8.946 41.962 1.00 91.31 63 LEU A CA 1
ATOM 462 C C . LEU A 1 63 ? -16.536 8.511 43.128 1.00 91.31 63 LEU A C 1
ATOM 464 O O . LEU A 1 63 ? -15.580 9.203 43.468 1.00 91.31 63 LEU A O 1
ATOM 468 N N . LEU A 1 64 ? -16.862 7.390 43.778 1.00 91.69 64 LEU A N 1
ATOM 469 C CA . LEU A 1 64 ? -16.040 6.835 44.855 1.00 91.69 64 LEU A CA 1
ATOM 470 C C . LEU A 1 64 ? -14.744 6.220 44.309 1.00 91.69 64 LEU A C 1
ATOM 472 O O . LEU A 1 64 ? -13.692 6.363 44.925 1.00 91.69 64 LEU A O 1
ATOM 476 N N . ASP A 1 65 ? -14.811 5.547 43.163 1.00 87.56 65 ASP A N 1
ATOM 477 C CA . ASP A 1 65 ? -13.651 4.931 42.520 1.00 87.56 65 ASP A CA 1
ATOM 478 C C . ASP A 1 65 ? -12.652 5.978 42.001 1.00 87.56 65 ASP A C 1
ATOM 480 O O . ASP A 1 65 ? -11.456 5.837 42.235 1.00 87.56 65 ASP A O 1
ATOM 484 N N . ASP A 1 66 ? -13.138 7.084 41.427 1.00 87.12 66 ASP A N 1
ATOM 485 C CA . ASP A 1 66 ? -12.321 8.232 40.993 1.00 87.12 66 ASP A CA 1
ATOM 486 C C . ASP A 1 66 ? -11.581 8.918 42.160 1.00 87.12 66 ASP A C 1
ATOM 488 O O . ASP A 1 66 ? -10.597 9.631 41.956 1.00 87.12 66 ASP A O 1
ATOM 492 N N . ARG A 1 67 ? -12.045 8.703 43.399 1.00 88.94 67 ARG A N 1
ATOM 493 C CA . ARG A 1 67 ? -11.400 9.157 44.644 1.00 88.94 67 ARG A CA 1
ATOM 494 C C . ARG A 1 67 ? -10.494 8.091 45.275 1.00 88.94 67 ARG A C 1
ATOM 496 O O . ARG A 1 67 ? -10.112 8.232 46.435 1.00 88.94 67 ARG A O 1
ATOM 503 N N . ASP A 1 68 ? -10.178 7.021 44.546 1.00 86.88 68 ASP A N 1
ATOM 504 C CA . ASP A 1 68 ? -9.426 5.848 45.014 1.00 86.88 68 ASP A CA 1
ATOM 505 C C . ASP A 1 68 ? -10.107 5.081 46.176 1.00 86.88 68 ASP A C 1
ATOM 507 O O . ASP A 1 68 ? -9.481 4.290 46.892 1.00 86.88 68 ASP A O 1
ATOM 511 N N . GLU A 1 69 ? -11.422 5.245 46.371 1.00 90.88 69 GLU A N 1
ATOM 512 C CA . GLU A 1 69 ? -12.199 4.586 47.430 1.00 90.88 69 GLU A CA 1
ATOM 513 C C . GLU A 1 69 ? -12.859 3.279 46.955 1.00 90.88 69 GLU A C 1
ATOM 515 O O . GLU A 1 69 ? -14.014 2.976 47.274 1.00 90.88 69 GLU A O 1
ATOM 520 N N . PHE A 1 70 ? -12.114 2.437 46.232 1.00 88.00 70 PHE A N 1
ATOM 521 C CA . PHE A 1 70 ? -12.662 1.234 45.589 1.00 88.00 70 PHE A CA 1
ATOM 522 C C . PHE A 1 70 ? -13.428 0.295 46.545 1.00 88.00 70 PHE A C 1
ATOM 524 O O . PHE A 1 70 ? -14.461 -0.277 46.194 1.00 88.00 70 PHE A O 1
ATOM 531 N N . ARG A 1 71 ? -12.977 0.163 47.803 1.00 89.44 71 ARG A N 1
ATOM 532 C CA . ARG A 1 71 ? -13.669 -0.658 48.820 1.00 89.44 71 ARG A CA 1
ATOM 533 C C . ARG A 1 71 ? -15.084 -0.162 49.132 1.00 89.44 71 ARG A C 1
ATOM 535 O O . ARG A 1 71 ? -15.931 -0.971 49.507 1.00 89.44 71 ARG A O 1
ATOM 542 N N . ALA A 1 72 ? -15.322 1.143 49.019 1.00 91.44 72 ALA A N 1
ATOM 543 C CA . ALA A 1 72 ? -16.638 1.746 49.185 1.00 91.44 72 ALA A CA 1
ATOM 544 C C . ALA A 1 72 ? -17.461 1.672 47.887 1.00 91.44 72 ALA A C 1
ATOM 546 O O . ALA A 1 72 ? -18.680 1.527 47.967 1.00 91.44 72 ALA A O 1
ATOM 547 N N . ALA A 1 73 ? -16.812 1.712 46.718 1.00 92.50 73 ALA A N 1
ATOM 548 C CA . ALA A 1 73 ? -17.445 1.606 45.402 1.00 92.50 73 ALA A CA 1
ATOM 549 C C . ALA A 1 73 ? -17.957 0.187 45.071 1.00 92.50 73 ALA A C 1
ATOM 551 O O . ALA A 1 73 ? -19.079 0.025 44.587 1.00 92.50 73 ALA A O 1
ATOM 552 N N . GLU A 1 74 ? -17.174 -0.860 45.369 1.00 91.88 74 GLU A N 1
ATOM 553 C CA . GLU A 1 74 ? -17.452 -2.260 44.990 1.00 91.88 74 GLU A CA 1
ATOM 554 C C . GLU A 1 74 ? -18.869 -2.754 45.384 1.00 91.88 74 GLU A C 1
ATOM 556 O O . GLU A 1 74 ? -19.551 -3.352 44.542 1.00 91.88 74 GLU A O 1
ATOM 561 N N . PRO A 1 75 ? -19.388 -2.500 46.606 1.00 94.06 75 PRO A N 1
ATOM 562 C CA . PRO A 1 75 ? -20.752 -2.889 46.977 1.00 94.06 75 PRO A CA 1
ATOM 563 C C . PRO A 1 75 ? -21.844 -2.183 46.163 1.00 94.06 75 PRO A C 1
ATOM 565 O O . PRO A 1 75 ? -22.888 -2.784 45.895 1.00 94.06 75 PRO A O 1
ATOM 568 N N . TRP A 1 76 ? -21.622 -0.924 45.772 1.00 94.88 76 TRP A N 1
ATOM 569 C CA . TRP A 1 76 ? -22.576 -0.148 44.978 1.00 94.88 76 TRP A CA 1
ATOM 570 C C . TRP A 1 76 ? -22.632 -0.639 43.541 1.00 94.88 76 TRP A C 1
ATOM 572 O O . TRP A 1 76 ? -23.729 -0.867 43.031 1.00 94.88 76 TRP A O 1
ATOM 582 N N . TYR A 1 77 ? -21.476 -0.915 42.935 1.00 91.50 77 TYR A N 1
ATOM 583 C CA . TYR A 1 77 ? -21.424 -1.563 41.630 1.00 91.50 77 TYR A CA 1
ATOM 584 C C . TYR A 1 77 ? -22.156 -2.909 41.631 1.00 91.50 77 TYR A C 1
ATOM 586 O O . TYR A 1 77 ? -22.986 -3.155 40.761 1.00 91.50 77 TYR A O 1
ATOM 594 N N . ARG A 1 78 ? -21.923 -3.770 42.632 1.00 89.75 78 ARG A N 1
ATOM 595 C CA . ARG A 1 78 ? -22.623 -5.064 42.725 1.00 89.75 78 ARG A CA 1
ATOM 596 C C . ARG A 1 78 ? -24.138 -4.911 42.845 1.00 89.75 78 ARG A C 1
ATOM 598 O O . ARG A 1 78 ? -24.862 -5.594 42.128 1.00 89.75 78 ARG A O 1
ATOM 605 N N . ARG A 1 79 ? -24.625 -3.985 43.680 1.00 91.56 79 ARG A N 1
ATOM 606 C CA . ARG A 1 79 ? -26.071 -3.709 43.770 1.00 91.56 79 ARG A CA 1
ATOM 607 C C . ARG A 1 79 ? -26.633 -3.167 42.460 1.00 91.56 79 ARG A C 1
ATOM 609 O O . ARG A 1 79 ? -27.725 -3.569 42.080 1.00 91.56 79 ARG A O 1
ATOM 616 N N . ALA A 1 80 ? -25.899 -2.309 41.755 1.00 90.31 80 ALA A N 1
ATOM 617 C CA . ALA A 1 80 ? -26.317 -1.815 40.447 1.00 90.31 80 ALA A CA 1
ATOM 618 C C . ALA A 1 80 ? -26.464 -2.966 39.431 1.00 90.31 80 ALA A C 1
ATOM 620 O O . ALA A 1 80 ? -27.465 -3.032 38.716 1.00 90.31 80 ALA A O 1
ATOM 621 N N . ILE A 1 81 ? -25.537 -3.930 39.435 1.00 85.50 81 ILE A N 1
ATOM 622 C CA . ILE A 1 81 ? -25.638 -5.154 38.621 1.00 85.50 81 ILE A CA 1
ATOM 623 C C . ILE A 1 81 ? -26.885 -5.963 39.004 1.00 85.50 81 ILE A C 1
ATOM 625 O O . ILE A 1 81 ? -27.626 -6.389 38.121 1.00 85.50 81 ILE A O 1
ATOM 629 N N . ASP A 1 82 ? -27.159 -6.135 40.301 1.00 86.75 82 ASP A N 1
ATOM 630 C CA . ASP A 1 82 ? -28.339 -6.869 40.783 1.00 86.75 82 ASP A CA 1
ATOM 631 C C . ASP A 1 82 ? -29.666 -6.187 40.393 1.00 86.75 82 ASP A C 1
ATOM 633 O O . ASP A 1 82 ? -30.680 -6.863 40.225 1.00 86.75 82 ASP A O 1
ATOM 637 N N . THR A 1 83 ? -29.668 -4.862 40.197 1.00 84.94 83 THR A N 1
ATOM 638 C CA . THR A 1 83 ? -30.827 -4.122 39.655 1.00 84.94 83 THR A CA 1
ATOM 639 C C . THR A 1 83 ? -30.991 -4.244 38.134 1.00 84.94 83 THR A C 1
ATOM 641 O O . THR A 1 83 ? -31.953 -3.712 37.586 1.00 84.94 83 THR A O 1
ATOM 644 N N . GLY A 1 84 ? -30.077 -4.934 37.443 1.00 78.31 84 GLY A N 1
ATOM 645 C CA . GLY A 1 84 ? -30.081 -5.074 35.985 1.00 78.31 84 GLY A CA 1
ATOM 646 C C . GLY A 1 84 ? -29.405 -3.920 35.240 1.00 78.31 84 GLY A C 1
ATOM 647 O O . GLY A 1 84 ? -29.560 -3.809 34.027 1.00 78.31 84 GLY A O 1
ATOM 648 N N . HIS A 1 85 ? -28.652 -3.051 35.926 1.00 82.06 85 HIS A N 1
ATOM 649 C CA . HIS A 1 85 ? -27.908 -1.984 35.261 1.00 82.06 85 HIS A CA 1
ATOM 650 C C . HIS A 1 85 ? -26.621 -2.537 34.635 1.00 82.06 85 HIS A C 1
ATOM 652 O O . HIS A 1 85 ? -25.611 -2.750 35.307 1.00 82.06 85 HIS A O 1
ATOM 658 N N . THR A 1 86 ? -26.663 -2.767 33.326 1.00 71.00 86 THR A N 1
ATOM 659 C CA . THR A 1 86 ? -25.631 -3.478 32.552 1.00 71.00 86 THR A CA 1
ATOM 660 C C . THR A 1 86 ? -24.274 -2.769 32.551 1.00 71.00 86 THR A C 1
ATOM 662 O O . THR A 1 86 ? -23.233 -3.423 32.615 1.00 71.00 86 THR A O 1
ATOM 665 N N . HIS A 1 87 ? -24.263 -1.433 32.591 1.00 75.69 87 HIS A N 1
ATOM 666 C CA . HIS A 1 87 ? -23.030 -0.640 32.614 1.00 75.69 87 HIS A CA 1
ATOM 667 C C . HIS A 1 87 ? -22.236 -0.778 33.929 1.00 75.69 87 HIS A C 1
ATOM 669 O O . HIS A 1 87 ? -21.021 -0.587 33.944 1.00 75.69 87 HIS A O 1
ATOM 675 N N . ALA A 1 88 ? -22.879 -1.187 35.029 1.00 83.69 88 ALA A N 1
ATOM 676 C CA . ALA A 1 88 ? -22.196 -1.358 36.312 1.00 83.69 88 ALA A CA 1
ATOM 677 C C . ALA A 1 88 ? -21.233 -2.552 36.334 1.00 83.69 88 ALA A C 1
ATOM 679 O O . ALA A 1 88 ? -20.213 -2.499 37.018 1.00 83.69 88 ALA A O 1
ATOM 680 N N . ALA A 1 89 ? -21.529 -3.620 35.583 1.00 81.00 89 ALA A N 1
ATOM 681 C CA . ALA A 1 89 ? -20.636 -4.777 35.476 1.00 81.00 89 ALA A CA 1
ATOM 682 C C . ALA A 1 89 ? -19.319 -4.408 34.784 1.00 81.00 89 ALA A C 1
ATOM 684 O O . ALA A 1 89 ? -18.257 -4.888 35.174 1.00 81.00 89 ALA A O 1
ATOM 685 N N . LEU A 1 90 ? -19.407 -3.521 33.793 1.00 77.44 90 LEU A N 1
ATOM 686 C CA . LEU A 1 90 ? -18.278 -2.972 33.055 1.00 77.44 90 LEU A CA 1
ATOM 687 C C . LEU A 1 90 ? -17.420 -2.048 33.907 1.00 77.44 90 LEU A C 1
ATOM 689 O O . LEU A 1 90 ? -16.214 -2.261 34.006 1.00 77.44 90 LEU A O 1
ATOM 693 N N . ALA A 1 91 ? -18.046 -1.061 34.547 1.00 83.12 91 ALA A N 1
ATOM 694 C CA . ALA A 1 91 ? -17.343 -0.121 35.408 1.00 83.12 91 ALA A CA 1
ATOM 695 C C . ALA A 1 91 ? -16.606 -0.856 36.542 1.00 83.12 91 ALA A C 1
ATOM 697 O O . ALA A 1 91 ? -15.411 -0.655 36.728 1.00 83.12 91 ALA A O 1
ATOM 698 N N . LEU A 1 92 ? -17.264 -1.826 37.192 1.00 87.06 92 LEU A N 1
ATOM 699 C CA . LEU A 1 92 ? -16.636 -2.668 38.213 1.00 87.06 92 LEU A CA 1
ATOM 700 C C . LEU A 1 92 ? -15.434 -3.463 37.691 1.00 87.06 92 LEU A C 1
ATOM 702 O O . LEU A 1 92 ? -14.445 -3.639 38.401 1.00 87.06 92 LEU A O 1
ATOM 706 N N . ALA A 1 93 ? -15.526 -3.982 36.468 1.00 81.19 93 ALA A N 1
ATOM 707 C CA . ALA A 1 93 ? -14.449 -4.749 35.864 1.00 81.19 93 ALA A CA 1
ATOM 708 C C . ALA A 1 93 ? -13.214 -3.874 35.591 1.00 81.19 93 ALA A C 1
ATOM 710 O O . ALA A 1 93 ? -12.098 -4.295 35.893 1.00 81.19 93 ALA A O 1
ATOM 711 N N . VAL A 1 94 ? -13.413 -2.638 35.117 1.00 80.62 94 VAL A N 1
ATOM 712 C CA . VAL A 1 94 ? -12.336 -1.647 34.951 1.00 80.62 94 VAL A CA 1
ATOM 713 C C . VAL A 1 94 ? -11.707 -1.293 36.302 1.00 80.62 94 VAL A C 1
ATOM 715 O O . VAL A 1 94 ? -10.480 -1.306 36.419 1.00 80.62 94 VAL A O 1
ATOM 718 N N . SER A 1 95 ? -12.518 -1.067 37.339 1.00 84.94 95 SER A N 1
ATOM 719 C CA . SER A 1 95 ? -12.026 -0.804 38.697 1.00 84.94 95 SER A CA 1
ATOM 720 C C . SER A 1 95 ? -11.197 -1.971 39.252 1.00 84.94 95 SER A C 1
ATOM 722 O O . SER A 1 95 ? -10.140 -1.758 39.847 1.00 84.94 95 SER A O 1
ATOM 724 N N . TYR A 1 96 ? -11.612 -3.225 39.013 1.00 86.19 96 TYR A N 1
ATOM 725 C CA . TYR A 1 96 ? -10.812 -4.398 39.382 1.00 86.19 96 TYR A CA 1
ATOM 726 C C . TYR A 1 96 ? -9.458 -4.427 38.656 1.00 86.19 96 TYR A C 1
ATOM 728 O O . TYR A 1 96 ? -8.453 -4.744 39.290 1.00 86.19 96 TYR A O 1
ATOM 736 N N . GLU A 1 97 ? -9.383 -4.072 37.369 1.00 77.19 97 GLU A N 1
ATOM 737 C CA . GLU A 1 97 ? -8.096 -4.000 36.657 1.00 77.19 97 GLU A CA 1
ATOM 738 C C . GLU A 1 97 ? -7.193 -2.896 37.204 1.00 77.19 97 GLU A C 1
ATOM 740 O O . GLU A 1 9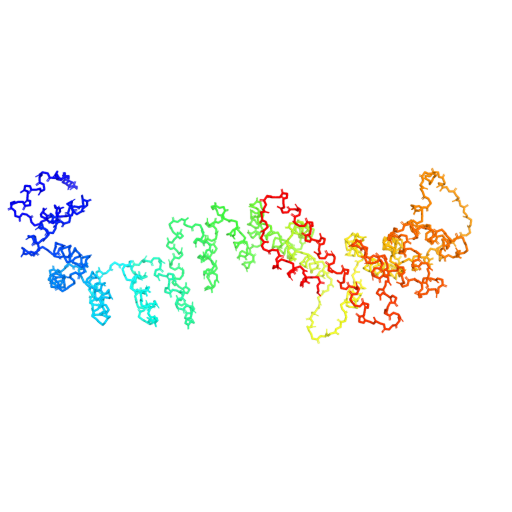7 ? -6.002 -3.138 37.408 1.00 77.19 97 GLU A O 1
ATOM 745 N N . ASN A 1 98 ? -7.749 -1.719 37.497 1.00 79.56 98 ASN A N 1
ATOM 746 C CA . ASN A 1 98 ? -6.997 -0.612 38.094 1.00 79.56 98 ASN A CA 1
ATOM 747 C C . ASN A 1 98 ? -6.453 -0.987 39.484 1.00 79.56 98 ASN A C 1
ATOM 749 O O . ASN A 1 98 ? -5.335 -0.619 39.837 1.00 79.56 98 ASN A O 1
ATOM 753 N N . ALA A 1 99 ? -7.192 -1.808 40.234 1.00 82.44 99 ALA A N 1
ATOM 754 C CA . ALA A 1 99 ? -6.757 -2.379 41.506 1.00 82.44 99 ALA A CA 1
ATOM 755 C C . ALA A 1 99 ? -5.805 -3.592 41.370 1.00 82.44 99 ALA A C 1
ATOM 757 O O . ALA A 1 99 ? -5.451 -4.203 42.382 1.00 82.44 99 ALA A O 1
ATOM 758 N N . GLY A 1 100 ? -5.412 -3.988 40.152 1.00 79.69 100 GLY A N 1
ATOM 759 C CA . GLY A 1 100 ? -4.541 -5.145 39.892 1.00 79.69 100 GLY A CA 1
ATOM 760 C C . GLY A 1 100 ? -5.206 -6.514 40.108 1.00 79.69 100 GLY A C 1
ATOM 761 O O . GLY A 1 100 ? -4.524 -7.533 40.188 1.00 79.69 100 GLY A O 1
ATOM 762 N N . ARG A 1 101 ? -6.537 -6.555 40.213 1.00 83.62 101 ARG A N 1
ATOM 763 C CA . ARG A 1 101 ? -7.370 -7.742 40.470 1.00 83.62 101 ARG A CA 1
ATOM 764 C C . ARG A 1 101 ? -7.865 -8.362 39.155 1.00 83.62 101 ARG A C 1
ATOM 766 O O . ARG A 1 101 ? -9.061 -8.397 38.862 1.00 83.62 101 ARG A O 1
ATOM 773 N N . THR A 1 102 ? -6.933 -8.856 38.342 1.00 74.56 102 THR A N 1
ATOM 774 C CA . THR A 1 102 ? -7.183 -9.308 36.956 1.00 74.56 102 THR A CA 1
ATOM 775 C C . THR A 1 102 ? -8.216 -10.431 36.829 1.00 74.56 102 THR A C 1
ATOM 777 O O . THR A 1 102 ? -9.059 -10.378 35.934 1.00 74.56 102 THR A O 1
ATOM 780 N N . ASP A 1 103 ? -8.212 -11.409 37.737 1.00 75.31 103 ASP A N 1
ATOM 781 C CA . ASP A 1 103 ? -9.140 -12.554 37.696 1.00 75.31 103 ASP A CA 1
ATOM 782 C C . ASP A 1 103 ? -10.597 -12.133 37.948 1.00 75.31 103 ASP A C 1
ATOM 784 O O . ASP A 1 103 ? -11.555 -12.737 37.460 1.00 75.31 103 ASP A O 1
ATOM 788 N N . GLU A 1 104 ? -10.791 -11.101 38.767 1.00 82.44 104 GLU A N 1
ATOM 789 C CA . GLU A 1 104 ? -12.114 -10.605 39.149 1.00 82.44 104 GLU A CA 1
ATOM 790 C C . GLU A 1 104 ? -12.680 -9.679 38.086 1.00 82.44 104 GLU A C 1
ATOM 792 O O . GLU A 1 104 ? -13.866 -9.785 37.762 1.00 82.44 104 GLU A O 1
ATOM 797 N N . ALA A 1 105 ? -11.813 -8.868 37.481 1.00 78.50 105 ALA A N 1
ATOM 798 C CA . ALA A 1 105 ? -12.131 -8.141 36.267 1.00 78.50 105 ALA A CA 1
ATOM 799 C C . ALA A 1 105 ? -12.592 -9.088 35.155 1.00 78.50 105 ALA A C 1
ATOM 801 O O . ALA A 1 105 ? -13.664 -8.894 34.588 1.00 78.50 105 ALA A O 1
ATOM 802 N N . GLU A 1 106 ? -11.846 -10.167 34.899 1.00 71.75 106 GLU A N 1
ATOM 803 C CA . GLU A 1 106 ? -12.183 -11.133 33.850 1.00 71.75 106 GLU A CA 1
ATOM 804 C C . GLU A 1 106 ? -13.547 -11.796 34.092 1.00 71.75 106 GLU A C 1
ATOM 806 O O . GLU A 1 106 ? -14.361 -11.918 33.174 1.00 71.75 106 GLU A O 1
ATOM 811 N N . ARG A 1 107 ? -13.849 -12.172 35.342 1.00 77.81 107 ARG A N 1
ATOM 812 C CA . ARG A 1 107 ? -15.174 -12.699 35.708 1.00 77.81 107 ARG A CA 1
ATOM 813 C C . ARG A 1 107 ? -16.294 -11.693 35.445 1.00 77.81 107 ARG A C 1
ATOM 815 O O . ARG A 1 107 ? -17.366 -12.099 34.995 1.00 77.81 107 ARG A O 1
ATOM 822 N N . CYS A 1 108 ? -16.061 -10.411 35.719 1.00 77.62 108 CYS A N 1
ATOM 823 C CA . CYS A 1 108 ? -17.052 -9.362 35.485 1.00 77.62 108 CYS A CA 1
ATOM 824 C C . CYS A 1 108 ? -17.255 -9.098 33.990 1.00 77.62 108 CYS A C 1
ATOM 826 O O . CYS A 1 108 ? -18.401 -9.049 33.545 1.00 77.62 108 CYS A O 1
ATOM 828 N N . PHE A 1 109 ? -16.176 -9.043 33.203 1.00 73.00 109 PHE A N 1
ATOM 829 C CA . PHE A 1 109 ? -16.265 -8.920 31.747 1.00 73.00 109 PHE A CA 1
ATOM 830 C C . PHE A 1 109 ? -16.992 -10.102 31.116 1.00 73.00 109 PHE A C 1
ATOM 832 O O . PHE A 1 109 ? -17.912 -9.897 30.328 1.00 73.00 109 PHE A O 1
ATOM 839 N N . ARG A 1 110 ? -16.652 -11.336 31.506 1.00 70.94 110 ARG A N 1
ATOM 840 C CA . ARG A 1 110 ? -17.315 -12.540 30.987 1.00 70.94 110 ARG A CA 1
ATOM 841 C C . ARG A 1 110 ? -18.812 -12.526 31.285 1.00 70.94 110 ARG A C 1
ATOM 843 O O . ARG A 1 110 ? -19.613 -12.750 30.390 1.00 70.94 110 ARG A O 1
ATOM 850 N N . ARG A 1 111 ? -19.193 -12.170 32.515 1.00 72.69 111 ARG A N 1
ATOM 851 C CA . ARG A 1 111 ? -20.603 -12.061 32.903 1.00 72.69 111 ARG A CA 1
ATOM 852 C C . ARG A 1 111 ? -21.343 -10.985 32.108 1.00 72.69 111 ARG A C 1
ATOM 854 O O . ARG A 1 111 ? -22.478 -11.224 31.717 1.00 72.69 111 ARG A O 1
ATOM 861 N N . ALA A 1 112 ? -20.714 -9.836 31.866 1.00 70.88 112 ALA A N 1
ATOM 862 C CA . ALA A 1 112 ? -21.294 -8.787 31.033 1.00 70.88 112 ALA A CA 1
ATOM 863 C C . ALA A 1 112 ? -21.474 -9.254 29.574 1.00 70.88 112 ALA A C 1
ATOM 865 O O . ALA A 1 112 ? -22.454 -8.887 28.924 1.00 70.88 112 ALA A O 1
ATOM 866 N N . ALA A 1 113 ? -20.558 -10.083 29.055 1.00 67.25 113 ALA A N 1
ATOM 867 C CA . ALA A 1 113 ? -20.634 -10.617 27.689 1.00 67.25 113 ALA A CA 1
ATOM 868 C C . ALA A 1 113 ? -21.712 -11.678 27.541 1.00 67.25 113 ALA A C 1
ATOM 870 O O . ALA A 1 113 ? -22.473 -11.634 26.579 1.00 67.25 113 ALA A O 1
ATOM 871 N N . ASP A 1 114 ? -21.833 -12.562 28.530 1.00 67.31 114 ASP A N 1
ATOM 872 C CA . ASP A 1 114 ? -22.865 -13.596 28.565 1.00 67.31 114 ASP A CA 1
ATOM 873 C C . ASP A 1 114 ? -24.280 -12.995 28.629 1.00 67.31 114 ASP A C 1
ATOM 875 O O . ASP A 1 114 ? -25.230 -13.596 28.129 1.00 67.31 114 ASP A O 1
ATOM 879 N N . THR A 1 115 ? -24.438 -11.798 29.210 1.00 66.50 115 THR A N 1
ATOM 880 C CA . THR A 1 115 ? -25.718 -11.072 29.199 1.00 66.50 115 THR A CA 1
ATOM 881 C C . THR A 1 115 ? -26.060 -10.436 27.848 1.00 66.50 115 THR A C 1
ATOM 883 O O . THR A 1 115 ? -27.199 -10.031 27.661 1.00 66.50 115 THR A O 1
ATOM 886 N N . GLY A 1 116 ? -25.121 -10.366 26.896 1.00 62.16 116 GLY A N 1
ATOM 887 C CA . GLY A 1 116 ? -25.357 -9.841 25.543 1.00 62.16 116 GLY A CA 1
ATOM 888 C C . GLY A 1 116 ? -25.531 -8.319 25.439 1.00 62.16 116 GLY A C 1
ATOM 889 O O . GLY A 1 116 ? -25.669 -7.805 24.335 1.00 62.16 116 GLY A O 1
ATOM 890 N N . ASP A 1 117 ? -25.472 -7.594 26.559 1.00 67.06 117 ASP A N 1
ATOM 891 C CA . ASP A 1 117 ? -25.745 -6.150 26.641 1.00 67.06 117 ASP A CA 1
ATOM 892 C C . ASP A 1 117 ? -24.484 -5.266 26.574 1.00 67.06 117 ASP A C 1
ATOM 894 O O . ASP A 1 117 ? -24.516 -4.078 26.901 1.00 67.06 117 ASP A O 1
ATOM 898 N N . LEU A 1 118 ? -23.342 -5.836 26.191 1.00 70.88 118 LEU A N 1
ATOM 899 C CA . LEU A 1 118 ? -22.093 -5.092 26.048 1.00 70.88 118 LEU A CA 1
ATOM 900 C C . LEU A 1 118 ? -22.083 -4.311 24.726 1.00 70.88 118 LEU A C 1
ATOM 902 O O . LEU A 1 118 ? -22.213 -4.919 23.661 1.00 70.88 118 LEU A O 1
ATOM 906 N N . PRO A 1 119 ? -21.852 -2.988 24.750 1.00 75.44 119 PRO A N 1
ATOM 907 C CA . PRO A 1 119 ? -21.586 -2.240 23.531 1.00 75.44 119 PRO A CA 1
ATOM 908 C C . PRO A 1 119 ? -20.346 -2.787 22.813 1.00 75.44 119 PRO A C 1
ATOM 910 O O . PRO A 1 119 ? -19.348 -3.140 23.449 1.00 75.44 119 PRO A O 1
ATOM 913 N N . ALA A 1 120 ? -20.390 -2.817 21.480 1.00 78.56 120 ALA A N 1
ATOM 914 C CA . ALA A 1 120 ? -19.304 -3.341 20.652 1.00 78.56 120 ALA A CA 1
ATOM 915 C C . ALA A 1 120 ? -17.970 -2.598 20.879 1.00 78.56 120 ALA A C 1
ATOM 917 O O . ALA A 1 120 ? -16.919 -3.229 20.960 1.00 78.56 120 ALA A O 1
ATOM 918 N N . GLU A 1 121 ? -18.024 -1.282 21.104 1.00 72.62 121 GLU A N 1
ATOM 919 C CA . GLU A 1 121 ? -16.866 -0.454 21.471 1.00 72.62 121 GLU A CA 1
ATOM 920 C C . GLU A 1 121 ? -16.201 -0.943 22.766 1.00 72.62 121 GLU A C 1
ATOM 922 O O . GLU A 1 121 ? -14.978 -1.027 22.874 1.00 72.62 121 GLU A O 1
ATOM 927 N N . THR A 1 122 ? -16.997 -1.334 23.762 1.00 74.00 122 THR A N 1
ATOM 928 C CA . THR A 1 122 ? -16.442 -1.816 25.025 1.00 74.00 122 THR A CA 1
ATOM 929 C C . THR A 1 122 ? -15.821 -3.200 24.872 1.00 74.00 122 THR A C 1
ATOM 931 O O . THR A 1 122 ? -14.754 -3.456 25.425 1.00 74.00 122 THR A O 1
ATOM 934 N N . MET A 1 123 ? -16.425 -4.078 24.067 1.00 82.50 123 MET A N 1
ATOM 935 C CA . MET A 1 123 ? -15.802 -5.351 23.691 1.00 82.50 123 MET A CA 1
ATOM 936 C C . MET A 1 123 ? -14.473 -5.129 22.944 1.00 82.50 123 MET A C 1
ATOM 938 O O . MET A 1 123 ? -13.498 -5.829 23.205 1.00 82.50 123 MET A O 1
ATOM 942 N N . TYR A 1 124 ? -14.388 -4.121 22.072 1.00 81.62 124 TYR A N 1
ATOM 943 C CA . TYR A 1 124 ? -13.148 -3.760 21.380 1.00 81.62 124 TYR A CA 1
ATOM 944 C C . TYR A 1 124 ? -12.042 -3.305 22.347 1.00 81.62 124 TYR A C 1
ATOM 946 O O . TYR A 1 124 ? -10.917 -3.811 22.282 1.00 81.62 124 TYR A O 1
ATOM 954 N N . LEU A 1 125 ? -12.364 -2.406 23.284 1.00 78.75 125 LEU A N 1
ATOM 955 C CA . LEU A 1 125 ? -11.430 -1.948 24.321 1.00 78.75 125 LEU A CA 1
ATOM 956 C C . LEU A 1 125 ? -10.916 -3.107 25.187 1.00 78.75 125 LEU A C 1
ATOM 958 O O . LEU A 1 125 ? -9.746 -3.127 25.574 1.00 78.75 125 LEU A O 1
ATOM 962 N N . LEU A 1 126 ? -11.758 -4.111 25.440 1.00 78.75 126 LEU A N 1
ATOM 963 C CA . LEU A 1 126 ? -11.340 -5.321 26.143 1.00 78.75 126 LEU A CA 1
ATOM 964 C C . LEU A 1 126 ? -10.360 -6.156 25.337 1.00 78.75 126 LEU A C 1
ATOM 966 O O . LEU A 1 126 ? -9.348 -6.592 25.885 1.00 78.75 126 LEU A O 1
ATOM 970 N N . GLY A 1 127 ? -10.614 -6.326 24.040 1.00 83.81 127 GLY A N 1
ATOM 971 C CA . GLY A 1 127 ? -9.675 -6.992 23.144 1.00 83.81 127 GLY A CA 1
ATOM 972 C C . GLY A 1 127 ? -8.300 -6.318 23.157 1.00 83.81 127 GLY A C 1
ATOM 973 O O . GLY A 1 127 ? -7.295 -6.991 23.373 1.00 83.81 127 GLY A O 1
ATOM 974 N N . LEU A 1 128 ? -8.264 -4.984 23.048 1.00 81.44 128 LEU A N 1
ATOM 975 C CA . LEU A 1 128 ? -7.036 -4.178 23.129 1.00 81.44 128 LEU A CA 1
ATOM 976 C C . LEU A 1 128 ? -6.249 -4.412 24.418 1.00 81.44 128 LEU A C 1
ATOM 978 O O . LEU A 1 128 ? -5.026 -4.553 24.392 1.00 81.44 128 LEU A O 1
ATOM 982 N N . ARG A 1 129 ? -6.939 -4.455 25.558 1.00 77.44 129 ARG A N 1
ATOM 983 C CA . ARG A 1 129 ? -6.272 -4.644 26.846 1.00 77.44 129 ARG A CA 1
ATOM 984 C C . ARG A 1 129 ? -5.691 -6.048 26.977 1.00 77.44 129 ARG A C 1
ATOM 986 O O . ARG A 1 129 ? -4.578 -6.199 27.472 1.00 77.44 129 ARG A O 1
ATOM 993 N N . ARG A 1 130 ? -6.408 -7.069 26.497 1.00 80.44 130 ARG A N 1
ATOM 994 C CA . ARG A 1 130 ? -5.927 -8.462 26.495 1.00 80.44 130 ARG A CA 1
ATOM 995 C C . ARG A 1 130 ? -4.733 -8.647 25.561 1.00 80.44 130 ARG A C 1
ATOM 997 O O . ARG A 1 130 ? -3.763 -9.279 25.972 1.00 80.44 130 ARG A O 1
ATOM 1004 N N . GLU A 1 131 ? -4.754 -8.022 24.384 1.00 81.75 131 GLU A N 1
ATOM 1005 C CA . GLU A 1 131 ? -3.605 -7.953 23.466 1.00 81.75 131 GLU A CA 1
ATOM 1006 C C . GLU A 1 131 ? -2.389 -7.309 24.162 1.00 81.75 131 GLU A C 1
ATOM 1008 O O . GLU A 1 131 ? -1.301 -7.879 24.173 1.00 81.75 131 GLU A O 1
ATOM 1013 N N . GLY A 1 132 ? -2.580 -6.184 24.865 1.00 77.88 132 GLY A N 1
ATOM 1014 C CA . GLY A 1 132 ? -1.519 -5.520 25.638 1.00 77.88 132 GLY A CA 1
ATOM 1015 C C . GLY A 1 132 ? -0.914 -6.365 26.772 1.00 77.88 132 GLY A C 1
ATOM 1016 O O . GLY A 1 132 ? 0.219 -6.119 27.185 1.00 77.88 132 GLY A O 1
ATOM 1017 N N . HIS A 1 133 ? -1.637 -7.380 27.253 1.00 75.50 133 HIS A N 1
ATOM 1018 C CA . HIS A 1 133 ? -1.159 -8.358 28.235 1.00 75.50 133 HIS A CA 1
ATOM 1019 C C . HIS A 1 133 ? -0.611 -9.654 27.602 1.00 75.50 133 HIS A C 1
ATOM 1021 O O . HIS A 1 133 ? -0.234 -10.569 28.335 1.00 75.50 133 HIS A O 1
ATOM 1027 N N . GLY A 1 134 ? -0.547 -9.748 26.268 1.00 78.00 134 GLY A N 1
ATOM 1028 C CA . GLY A 1 134 ? -0.077 -10.932 25.538 1.00 78.00 134 GLY A CA 1
ATOM 1029 C C . GLY A 1 134 ? -1.067 -12.103 25.535 1.00 78.00 134 GLY A C 1
ATOM 1030 O O . GLY A 1 134 ? -0.668 -13.252 25.345 1.00 78.00 134 GLY A O 1
ATOM 1031 N N . LEU A 1 135 ? -2.352 -11.837 25.787 1.00 77.75 135 LEU A N 1
ATOM 1032 C CA . LEU A 1 135 ? -3.429 -12.832 25.836 1.00 77.75 135 LEU A CA 1
ATOM 1033 C C . LEU A 1 135 ? -4.199 -12.871 24.506 1.00 77.75 135 LEU A C 1
ATOM 1035 O O . LEU A 1 135 ? -5.414 -12.671 24.460 1.00 77.75 135 LEU A O 1
ATOM 1039 N N . ASP A 1 136 ? -3.494 -13.153 23.411 1.00 79.88 136 ASP A N 1
ATOM 1040 C CA . ASP A 1 136 ? -4.014 -13.061 22.035 1.00 79.88 136 ASP A CA 1
ATOM 1041 C C . ASP A 1 136 ? -5.262 -13.923 21.783 1.00 79.88 136 ASP A C 1
ATOM 1043 O O . ASP A 1 136 ? -6.173 -13.529 21.055 1.00 79.88 136 ASP A O 1
ATOM 1047 N N . GLY A 1 137 ? -5.344 -15.100 22.413 1.00 80.19 137 GLY A N 1
ATOM 1048 C CA . GLY A 1 137 ? -6.510 -15.983 22.296 1.00 80.19 137 GLY A CA 1
ATOM 1049 C C . GLY A 1 137 ? -7.773 -15.429 22.969 1.00 80.19 137 GLY A C 1
ATOM 1050 O O . GLY A 1 137 ? -8.886 -15.722 22.533 1.00 80.19 137 GLY A O 1
ATOM 1051 N N . GLU A 1 138 ? -7.622 -14.618 24.018 1.00 79.75 138 GLU A N 1
ATOM 1052 C CA . GLU A 1 138 ? -8.739 -13.915 24.659 1.00 79.75 138 GLU A CA 1
ATOM 1053 C C . GLU A 1 138 ? -9.093 -12.643 23.894 1.00 79.75 138 GLU A C 1
ATOM 1055 O O . GLU A 1 138 ? -10.276 -12.370 23.688 1.00 79.75 138 GLU A O 1
ATOM 1060 N N . ALA A 1 139 ? -8.083 -11.904 23.423 1.00 85.94 139 ALA A N 1
ATOM 1061 C CA . ALA A 1 139 ? -8.269 -10.713 22.601 1.00 85.94 139 ALA A CA 1
ATOM 1062 C C . ALA A 1 139 ? -9.114 -11.016 21.356 1.00 85.94 139 ALA A C 1
ATOM 1064 O O . ALA A 1 139 ? -10.065 -10.297 21.060 1.00 85.94 139 ALA A O 1
ATOM 1065 N N . GLU A 1 140 ? -8.846 -12.140 20.687 1.00 89.94 140 GLU A N 1
ATOM 1066 C CA . GLU A 1 140 ? -9.620 -12.584 19.529 1.00 89.94 140 GLU A CA 1
ATOM 1067 C C . GLU A 1 140 ? -11.109 -12.770 19.831 1.00 89.94 140 GLU A C 1
ATOM 1069 O O . GLU A 1 140 ? -11.955 -12.379 19.028 1.00 89.94 140 GLU A O 1
ATOM 1074 N N . ARG A 1 141 ? -11.453 -13.370 20.977 1.00 85.62 141 ARG A N 1
ATOM 1075 C CA . ARG A 1 141 ? -12.858 -13.592 21.354 1.00 85.62 141 ARG A CA 1
ATOM 1076 C C . ARG A 1 141 ? -13.591 -12.265 21.491 1.00 85.62 141 ARG A C 1
ATOM 1078 O O . ARG A 1 141 ? -14.706 -12.129 20.993 1.00 85.62 141 ARG A O 1
ATOM 1085 N N . TRP A 1 142 ? -12.938 -11.296 22.123 1.00 85.88 142 TRP A N 1
ATOM 1086 C CA . TRP A 1 142 ? -13.471 -9.952 22.300 1.00 85.88 142 TRP A CA 1
ATOM 1087 C C . TRP A 1 142 ? -13.592 -9.197 20.982 1.00 85.88 142 TRP A C 1
ATOM 1089 O O . TRP A 1 142 ? -14.646 -8.627 20.706 1.00 85.88 142 TRP A O 1
ATOM 1099 N N . TYR A 1 143 ? -12.571 -9.261 20.126 1.00 90.38 143 TYR A N 1
ATOM 1100 C CA . TYR A 1 143 ? -12.645 -8.664 18.798 1.00 90.38 143 TYR A CA 1
ATOM 1101 C C . TYR A 1 143 ? -13.716 -9.310 17.924 1.00 90.38 143 TYR A C 1
ATOM 1103 O O . TYR A 1 143 ? -14.406 -8.591 17.213 1.00 90.38 143 TYR A O 1
ATOM 1111 N N . ARG A 1 144 ? -13.917 -10.632 17.997 1.00 91.19 144 ARG A N 1
ATOM 1112 C CA . ARG A 1 144 ? -14.985 -11.320 17.256 1.00 91.19 144 ARG A CA 1
ATOM 1113 C C . ARG A 1 144 ? -16.367 -10.871 17.713 1.00 91.19 144 ARG A C 1
ATOM 1115 O O . ARG A 1 144 ? -17.170 -10.494 16.867 1.00 91.19 144 ARG A O 1
ATOM 1122 N N . ALA A 1 145 ? -16.613 -10.814 19.019 1.00 84.94 145 ALA A N 1
ATOM 1123 C CA . ALA A 1 145 ? -17.886 -10.329 19.550 1.00 84.94 145 ALA A CA 1
ATOM 1124 C C . ALA A 1 145 ? -18.147 -8.853 19.174 1.00 84.94 145 ALA A C 1
ATOM 1126 O O . ALA A 1 145 ? -19.229 -8.513 18.698 1.00 84.94 145 ALA A O 1
ATOM 1127 N N . ALA A 1 146 ? -17.135 -7.987 19.294 1.00 87.88 146 ALA A N 1
ATOM 1128 C CA . ALA A 1 146 ? -17.222 -6.583 18.888 1.00 87.88 146 ALA A CA 1
ATOM 1129 C C . ALA A 1 146 ? -17.474 -6.421 17.376 1.00 87.88 146 ALA A C 1
ATOM 1131 O O . ALA A 1 146 ? -18.323 -5.636 16.949 1.00 87.88 146 ALA A O 1
ATOM 1132 N N . ALA A 1 147 ? -16.770 -7.201 16.554 1.00 90.00 147 ALA A N 1
ATOM 1133 C CA . ALA A 1 147 ? -16.910 -7.197 15.105 1.00 90.00 147 ALA A CA 1
ATOM 1134 C C . ALA A 1 147 ? -18.296 -7.698 14.660 1.00 90.00 147 ALA A C 1
ATOM 1136 O O . ALA A 1 147 ? -18.892 -7.130 13.745 1.00 90.00 147 ALA A O 1
ATOM 1137 N N . GLU A 1 148 ? -18.852 -8.715 15.323 1.00 88.31 148 GLU A N 1
ATOM 1138 C CA . GLU A 1 148 ? -20.238 -9.164 15.120 1.00 88.31 148 GLU A CA 1
ATOM 1139 C C . GLU A 1 148 ? -21.256 -8.094 15.539 1.00 88.31 148 GLU A C 1
ATOM 1141 O O . GLU A 1 148 ? -22.259 -7.897 14.850 1.00 88.31 148 GLU A O 1
ATOM 1146 N N . GLY A 1 149 ? -20.949 -7.330 16.592 1.00 82.88 149 GLY A N 1
ATOM 1147 C CA . GLY A 1 149 ? -21.681 -6.127 17.000 1.00 82.88 149 GLY A CA 1
ATOM 1148 C C . GLY A 1 149 ? -21.569 -4.949 16.021 1.00 82.88 149 GLY A C 1
ATOM 1149 O O . GLY A 1 149 ? -22.275 -3.952 16.167 1.00 82.88 149 GLY A O 1
ATOM 1150 N N . GLY A 1 150 ? -20.731 -5.062 14.986 1.00 85.06 150 GLY A N 1
ATOM 1151 C CA . GLY A 1 150 ? -20.608 -4.079 13.915 1.00 85.06 150 GLY A CA 1
ATOM 1152 C C . GLY A 1 150 ? -19.508 -3.036 14.100 1.00 85.06 150 GLY A C 1
ATOM 1153 O O . GLY A 1 150 ? -19.480 -2.085 13.317 1.00 85.06 150 GLY A O 1
ATOM 1154 N N . ASP A 1 151 ? -18.625 -3.204 15.085 1.00 87.94 151 ASP A N 1
ATOM 1155 C CA . ASP A 1 151 ? -17.498 -2.301 15.324 1.00 87.94 151 ASP A CA 1
ATOM 1156 C C . ASP A 1 151 ? -16.407 -2.460 14.246 1.00 87.94 151 ASP A C 1
ATOM 1158 O O . ASP A 1 151 ? -15.890 -3.555 14.005 1.00 87.94 151 ASP A O 1
ATOM 1162 N N . LEU A 1 152 ? -16.080 -1.363 13.555 1.00 88.94 152 LEU A N 1
ATOM 1163 C CA . LEU A 1 152 ? -15.165 -1.374 12.406 1.00 88.94 152 LEU A CA 1
ATOM 1164 C C . LEU A 1 152 ? -13.697 -1.560 12.808 1.00 88.94 152 LEU A C 1
ATOM 1166 O O . LEU A 1 152 ? -12.918 -2.134 12.036 1.00 88.94 152 LEU A O 1
ATOM 1170 N N . ASP A 1 153 ? -13.317 -1.079 13.991 1.00 88.69 153 ASP A N 1
ATOM 1171 C CA . ASP A 1 153 ? -11.951 -1.180 14.499 1.00 88.69 153 ASP A CA 1
ATOM 1172 C C . ASP A 1 153 ? -11.673 -2.594 15.013 1.00 88.69 153 ASP A C 1
ATOM 1174 O O . ASP A 1 153 ? -10.619 -3.168 14.725 1.00 88.69 153 ASP A O 1
ATOM 1178 N N . ALA A 1 154 ? -12.660 -3.221 15.650 1.00 90.38 154 ALA A N 1
ATOM 1179 C CA . ALA A 1 154 ? -12.633 -4.627 16.012 1.00 90.38 154 ALA A CA 1
ATOM 1180 C C . ALA A 1 154 ? -12.537 -5.539 14.790 1.00 90.38 154 ALA A C 1
ATOM 1182 O O . ALA A 1 154 ? -11.707 -6.446 14.786 1.00 90.38 154 ALA A O 1
ATOM 1183 N N . MET A 1 155 ? -13.313 -5.282 13.727 1.00 93.75 155 MET A N 1
ATOM 1184 C CA . MET A 1 155 ? -13.177 -6.032 12.469 1.00 93.75 155 MET A CA 1
ATOM 1185 C C . MET A 1 155 ? -11.752 -5.931 11.907 1.00 93.75 155 MET A C 1
ATOM 1187 O O . MET A 1 155 ? -11.211 -6.922 11.418 1.00 93.75 155 MET A O 1
ATOM 1191 N N . HIS A 1 156 ? -11.129 -4.748 11.981 1.00 91.69 156 HIS A N 1
ATOM 1192 C CA . HIS A 1 156 ? -9.753 -4.553 11.522 1.00 91.69 156 HIS A CA 1
ATOM 1193 C C . HIS A 1 156 ? -8.747 -5.336 12.365 1.00 91.69 156 HIS A C 1
ATOM 1195 O O . HIS A 1 156 ? -7.921 -6.060 11.811 1.00 91.69 156 HIS A O 1
ATOM 1201 N N . ARG A 1 157 ? -8.818 -5.199 13.693 1.00 92.19 157 ARG A N 1
ATOM 1202 C CA . ARG A 1 157 ? -7.889 -5.868 14.609 1.00 92.19 157 ARG A CA 1
ATOM 1203 C C . ARG A 1 157 ? -8.029 -7.377 14.581 1.00 92.19 157 ARG A C 1
ATOM 1205 O O . ARG A 1 157 ? -7.016 -8.067 14.556 1.00 92.19 157 ARG A O 1
ATOM 1212 N N . LEU A 1 158 ? -9.257 -7.881 14.496 1.00 93.62 158 LEU A N 1
ATOM 1213 C CA . LEU A 1 158 ? -9.509 -9.305 14.316 1.00 93.62 158 LEU A CA 1
ATOM 1214 C C . LEU A 1 158 ? -8.848 -9.826 13.040 1.00 93.62 158 LEU A C 1
ATOM 1216 O O . LEU A 1 158 ? -8.164 -10.843 13.076 1.00 93.62 158 LEU A O 1
ATOM 1220 N N . ALA A 1 159 ? -9.007 -9.110 11.925 1.00 92.75 159 ALA A N 1
ATOM 1221 C CA . ALA A 1 159 ? -8.402 -9.501 10.659 1.00 92.75 159 ALA A CA 1
ATOM 1222 C C . ALA A 1 159 ? -6.864 -9.508 10.721 1.00 92.75 159 ALA A C 1
ATOM 1224 O O . ALA A 1 159 ? -6.248 -10.459 10.250 1.00 92.75 159 ALA A O 1
ATOM 1225 N N . VAL A 1 160 ? -6.246 -8.501 11.353 1.00 91.62 160 VAL A N 1
ATOM 1226 C CA . VAL A 1 160 ? -4.786 -8.455 11.563 1.00 91.62 160 VAL A CA 1
ATOM 1227 C C . VAL A 1 160 ? -4.315 -9.639 12.410 1.00 91.62 160 VAL A C 1
ATOM 1229 O O . VAL A 1 160 ? -3.356 -10.315 12.043 1.00 91.62 160 VAL A O 1
ATOM 1232 N N . LEU A 1 161 ? -5.005 -9.921 13.518 1.00 90.88 161 LEU A N 1
ATOM 1233 C CA . LEU A 1 161 ? -4.655 -11.016 14.422 1.00 90.88 161 LEU A CA 1
ATOM 1234 C C . LEU A 1 161 ? -4.729 -12.383 13.721 1.00 90.88 161 LEU A C 1
ATOM 1236 O O . LEU A 1 161 ? -3.828 -13.210 13.871 1.00 90.88 161 LEU A O 1
ATOM 1240 N N . LEU A 1 162 ? -5.781 -12.605 12.929 1.00 92.31 162 LEU A N 1
ATOM 1241 C CA . LEU A 1 162 ? -5.962 -13.822 12.136 1.00 92.31 162 LEU A CA 1
ATOM 1242 C C . LEU A 1 162 ? -4.880 -13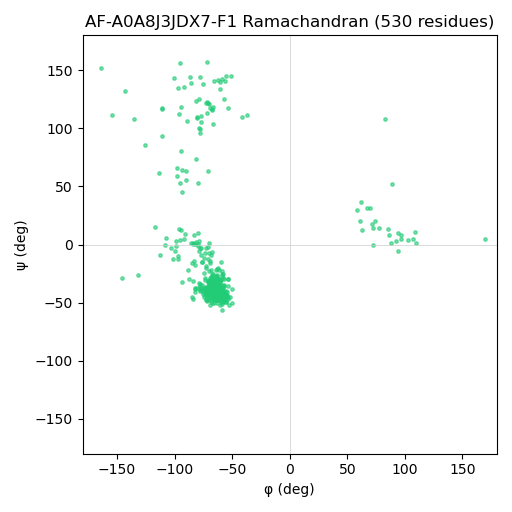.963 11.053 1.00 92.31 162 LEU A C 1
ATOM 1244 O O . LEU A 1 162 ? -4.341 -15.054 10.869 1.00 92.31 162 LEU A O 1
ATOM 1248 N N . ASP A 1 163 ? -4.508 -12.874 10.375 1.00 89.06 163 ASP A N 1
ATOM 1249 C CA . ASP A 1 163 ? -3.466 -12.896 9.339 1.00 89.06 163 ASP A CA 1
ATOM 1250 C C . ASP A 1 163 ? -2.082 -13.230 9.920 1.00 89.06 163 ASP A C 1
ATOM 1252 O O . ASP A 1 163 ? -1.370 -14.078 9.376 1.00 89.06 163 ASP A O 1
ATOM 1256 N N . ILE A 1 164 ? -1.739 -12.658 11.084 1.00 88.81 164 ILE A N 1
ATOM 1257 C CA . ILE A 1 164 ? -0.500 -12.975 11.821 1.00 88.81 164 ILE A CA 1
ATOM 1258 C C . ILE A 1 164 ? -0.442 -14.463 12.190 1.00 88.81 164 ILE A C 1
ATOM 1260 O O . ILE A 1 164 ? 0.624 -15.078 12.118 1.00 88.81 164 ILE A O 1
ATOM 1264 N N . ARG A 1 165 ? -1.580 -15.064 12.556 1.00 88.19 165 ARG A N 1
ATOM 1265 C CA . ARG A 1 165 ? -1.665 -16.493 12.890 1.00 88.19 165 ARG A CA 1
ATOM 1266 C C . ARG A 1 165 ? -1.651 -17.412 11.662 1.00 88.19 165 ARG A C 1
ATOM 1268 O O . ARG A 1 165 ? -1.398 -18.607 11.796 1.00 88.19 165 ARG A O 1
ATOM 1275 N N . GLY A 1 166 ? -1.877 -16.860 10.472 1.00 87.19 166 GLY A N 1
ATOM 1276 C CA . GLY A 1 166 ? -1.929 -17.599 9.212 1.00 87.19 166 GLY A CA 1
ATOM 1277 C C . GLY A 1 166 ? -3.339 -17.985 8.756 1.00 87.19 166 GLY A C 1
ATOM 1278 O O . GLY A 1 166 ? -3.471 -18.622 7.709 1.00 87.19 166 GLY A O 1
ATOM 1279 N N . ASP A 1 167 ? -4.389 -17.546 9.455 1.00 92.38 167 ASP A N 1
ATOM 1280 C CA . ASP A 1 167 ? -5.803 -17.774 9.117 1.00 92.38 167 ASP A CA 1
ATOM 1281 C C . ASP A 1 167 ? -6.283 -16.797 8.020 1.00 92.38 167 ASP A C 1
ATOM 1283 O O . ASP A 1 167 ? -7.287 -16.087 8.141 1.00 92.38 167 ASP A O 1
ATOM 1287 N N . ARG A 1 168 ? -5.539 -16.753 6.907 1.00 88.12 168 ARG A N 1
ATOM 1288 C CA . ARG A 1 168 ? -5.660 -15.736 5.844 1.00 88.12 168 ARG A CA 1
ATOM 1289 C C . ARG A 1 168 ? -7.056 -15.632 5.234 1.00 88.12 168 ARG A C 1
ATOM 1291 O O . ARG A 1 168 ? -7.492 -14.540 4.880 1.00 88.12 168 ARG A O 1
ATOM 1298 N N . SER A 1 169 ? -7.764 -16.753 5.089 1.00 89.56 169 SER A N 1
ATOM 1299 C CA . SER A 1 169 ? -9.109 -16.767 4.503 1.00 89.56 169 SER A CA 1
ATOM 1300 C C . SER A 1 169 ? -10.135 -16.072 5.393 1.00 89.56 169 SER A C 1
ATOM 1302 O O . SER A 1 169 ? -10.981 -15.338 4.888 1.00 89.56 169 SER A O 1
ATOM 1304 N N . GLU A 1 170 ? -10.065 -16.284 6.710 1.00 92.62 170 GLU A N 1
ATOM 1305 C CA . GLU A 1 170 ? -10.975 -15.633 7.656 1.00 92.62 170 GLU A CA 1
ATOM 1306 C C . GLU A 1 170 ? -10.606 -14.154 7.816 1.00 92.62 170 GLU A C 1
ATOM 1308 O O . GLU A 1 170 ? -11.486 -13.293 7.779 1.00 92.62 170 GLU A O 1
ATOM 1313 N N . ALA A 1 171 ? -9.306 -13.841 7.884 1.00 91.69 171 ALA A N 1
ATOM 1314 C CA . ALA A 1 171 ? -8.819 -12.464 7.891 1.00 91.69 171 ALA A CA 1
ATOM 1315 C C . ALA A 1 171 ? -9.365 -11.659 6.699 1.00 91.69 171 ALA A C 1
ATOM 1317 O O . ALA A 1 171 ? -9.873 -10.547 6.866 1.00 91.69 171 ALA A O 1
ATOM 1318 N N . LEU A 1 172 ? -9.331 -12.243 5.496 1.00 90.81 172 LEU A N 1
ATOM 1319 C CA . LEU A 1 172 ? -9.828 -11.597 4.284 1.00 90.81 172 LEU A CA 1
ATOM 1320 C C . LEU A 1 172 ? -11.334 -11.307 4.347 1.00 90.81 172 LEU A C 1
ATOM 1322 O O . LEU A 1 172 ? -11.751 -10.213 3.968 1.00 90.81 172 LEU A O 1
ATOM 1326 N N . GLN A 1 173 ? -12.139 -12.230 4.881 1.00 92.81 173 GLN A N 1
ATOM 1327 C CA . GLN A 1 173 ? -13.582 -12.018 5.062 1.00 92.81 173 GLN A CA 1
ATOM 1328 C C . GLN A 1 173 ? -13.874 -10.864 6.030 1.00 92.81 173 GLN A C 1
ATOM 1330 O O . GLN A 1 173 ? -14.764 -10.048 5.776 1.00 92.81 173 GLN A O 1
ATOM 1335 N N . TRP A 1 174 ? -13.117 -10.755 7.124 1.00 93.88 174 TRP A N 1
ATOM 1336 C CA . TRP A 1 174 ? -13.268 -9.648 8.071 1.00 93.88 174 TRP A CA 1
ATOM 1337 C C . TRP A 1 174 ? -12.835 -8.307 7.476 1.00 93.88 174 TRP A C 1
ATOM 1339 O O . TRP A 1 174 ? -13.557 -7.316 7.626 1.00 93.88 174 TRP A O 1
ATOM 1349 N N . TYR A 1 175 ? -11.733 -8.274 6.720 1.00 91.06 175 TYR A N 1
ATOM 1350 C CA . TYR A 1 175 ? -11.348 -7.084 5.961 1.00 91.06 175 TYR A CA 1
ATOM 1351 C C . TYR A 1 175 ? -12.431 -6.665 4.961 1.00 91.06 175 TYR A C 1
ATOM 1353 O O . TYR A 1 175 ? -12.791 -5.489 4.923 1.00 91.06 175 TYR A O 1
ATOM 1361 N N . GLN A 1 176 ? -12.997 -7.606 4.199 1.00 92.69 176 GLN A N 1
ATOM 1362 C CA . GLN A 1 176 ? -14.081 -7.324 3.254 1.00 92.69 176 GLN A CA 1
ATOM 1363 C C . GLN A 1 176 ? -15.309 -6.736 3.959 1.00 92.69 176 GLN A C 1
ATOM 1365 O O . GLN A 1 176 ? -15.832 -5.716 3.515 1.00 92.69 176 GLN A O 1
ATOM 1370 N N . ARG A 1 177 ? -15.755 -7.320 5.081 1.00 93.62 177 ARG A N 1
ATOM 1371 C CA . ARG A 1 177 ? -16.896 -6.797 5.859 1.00 93.62 177 ARG A CA 1
ATOM 1372 C C . ARG A 1 177 ? -16.658 -5.366 6.336 1.00 93.62 177 ARG A C 1
ATOM 1374 O O . ARG A 1 177 ? -17.535 -4.518 6.166 1.00 93.62 177 ARG A O 1
ATOM 1381 N N . ARG A 1 178 ? -15.466 -5.092 6.875 1.00 93.62 178 ARG A N 1
ATOM 1382 C CA . ARG A 1 178 ? -15.061 -3.750 7.309 1.00 93.62 178 ARG A CA 1
ATOM 1383 C C . ARG A 1 178 ? -15.105 -2.758 6.152 1.00 93.62 178 ARG A C 1
ATOM 1385 O O . ARG A 1 178 ? -15.777 -1.734 6.246 1.00 93.62 178 ARG A O 1
ATOM 1392 N N . PHE A 1 179 ? -14.380 -3.051 5.070 1.00 92.75 179 PHE A N 1
ATOM 1393 C CA . PHE A 1 179 ? -14.267 -2.130 3.942 1.00 92.75 179 PHE A CA 1
ATOM 1394 C C . PHE A 1 179 ? -15.597 -1.943 3.216 1.00 92.75 179 PHE A C 1
ATOM 1396 O O . PHE A 1 179 ? -15.861 -0.839 2.763 1.00 92.75 179 PHE A O 1
ATOM 1403 N N . ARG A 1 180 ? -16.462 -2.964 3.154 1.00 93.19 180 ARG A N 1
ATOM 1404 C CA . ARG A 1 180 ? -17.811 -2.850 2.579 1.00 93.19 180 ARG A CA 1
ATOM 1405 C C . ARG A 1 180 ? -18.661 -1.835 3.326 1.00 93.19 180 ARG A C 1
ATOM 1407 O O . ARG A 1 180 ? -19.258 -0.982 2.689 1.00 93.19 180 ARG A O 1
ATOM 1414 N N . ARG A 1 181 ? -18.643 -1.854 4.658 1.00 90.31 181 ARG A N 1
ATOM 1415 C CA . ARG A 1 181 ? -19.426 -0.909 5.464 1.00 90.31 181 ARG A CA 1
ATOM 1416 C C . ARG A 1 181 ? -18.948 0.541 5.318 1.00 90.31 181 ARG A C 1
ATOM 1418 O O . ARG A 1 181 ? -19.774 1.442 5.234 1.00 90.31 181 ARG A O 1
ATOM 1425 N N . ASP A 1 182 ? -17.637 0.757 5.245 1.00 89.00 182 ASP A N 1
ATOM 1426 C CA . ASP A 1 182 ? -17.039 2.080 4.997 1.00 89.00 182 ASP A CA 1
ATOM 1427 C C . ASP A 1 182 ? -17.276 2.551 3.541 1.00 89.00 182 ASP A C 1
ATOM 1429 O O . ASP A 1 182 ? -17.655 3.692 3.278 1.00 89.00 182 ASP A O 1
ATOM 1433 N N . ALA A 1 183 ? -17.180 1.637 2.573 1.00 90.62 183 ALA A N 1
ATOM 1434 C CA . ALA A 1 183 ? -17.489 1.900 1.170 1.00 90.62 183 ALA A CA 1
ATOM 1435 C C . ALA A 1 183 ? -18.975 2.235 0.943 1.00 90.62 183 ALA A C 1
ATOM 1437 O O . ALA A 1 183 ? -19.284 3.153 0.183 1.00 90.62 183 ALA A O 1
ATOM 1438 N N . ASP A 1 184 ? -19.893 1.544 1.626 1.00 90.88 184 ASP A N 1
ATOM 1439 C CA . ASP A 1 184 ? -21.333 1.834 1.613 1.00 90.88 184 ASP A CA 1
ATOM 1440 C C . ASP A 1 184 ? -21.646 3.215 2.217 1.00 90.88 184 ASP A C 1
ATOM 1442 O O . ASP A 1 184 ? -22.596 3.873 1.792 1.00 90.88 184 ASP A O 1
ATOM 1446 N N . ALA A 1 185 ? -20.822 3.694 3.157 1.00 89.25 185 ALA A N 1
ATOM 1447 C CA . ALA A 1 185 ? -20.896 5.054 3.694 1.00 89.25 185 ALA A CA 1
ATOM 1448 C C . ALA A 1 185 ? -20.306 6.125 2.749 1.00 89.25 185 ALA A C 1
ATOM 1450 O O . ALA A 1 185 ? -20.382 7.316 3.048 1.00 89.25 185 ALA A O 1
ATOM 1451 N N . GLY A 1 186 ? -19.744 5.725 1.602 1.00 88.06 186 GLY A N 1
ATOM 1452 C CA . GLY A 1 186 ? -19.163 6.622 0.600 1.00 88.06 186 GLY A CA 1
ATOM 1453 C C . GLY A 1 186 ? -17.645 6.800 0.700 1.00 88.06 186 GLY A C 1
ATOM 1454 O O . GLY A 1 186 ? -17.088 7.640 -0.007 1.00 88.06 186 GLY A O 1
ATOM 1455 N N . GLY A 1 187 ? -16.954 6.024 1.541 1.00 91.75 187 GLY A N 1
ATOM 1456 C CA . GLY A 1 187 ? -15.499 6.074 1.671 1.00 91.75 187 GLY A CA 1
ATOM 1457 C C . GLY A 1 187 ? -14.780 5.602 0.402 1.00 91.75 187 GLY A C 1
ATOM 1458 O O . GLY A 1 187 ? -14.664 4.404 0.151 1.00 91.75 187 GLY A O 1
ATOM 1459 N N . VAL A 1 188 ? -14.234 6.531 -0.389 1.00 92.00 188 VAL A N 1
ATOM 1460 C CA . VAL A 1 188 ? -13.553 6.227 -1.668 1.00 92.00 188 VAL A CA 1
ATOM 1461 C C . VAL A 1 188 ? -12.337 5.309 -1.476 1.00 92.00 188 VAL A C 1
ATOM 1463 O O . VAL A 1 188 ? -12.201 4.303 -2.169 1.00 92.00 188 VAL A O 1
ATOM 1466 N N . SER A 1 189 ? -11.493 5.576 -0.471 1.00 90.75 189 SER A N 1
ATOM 1467 C CA . SER A 1 189 ? -10.345 4.704 -0.159 1.00 90.75 189 SER A CA 1
ATOM 1468 C C . SER A 1 189 ? -10.789 3.293 0.253 1.00 90.75 189 SER A C 1
ATOM 1470 O O . SER A 1 189 ? -10.127 2.306 -0.074 1.00 90.75 189 SER A O 1
ATOM 1472 N N . ALA A 1 190 ? -11.935 3.172 0.929 1.00 90.06 190 ALA A N 1
ATOM 1473 C CA . ALA A 1 190 ? -12.492 1.884 1.322 1.00 90.06 190 ALA A CA 1
ATOM 1474 C C . ALA A 1 190 ? -13.010 1.089 0.126 1.00 90.06 190 ALA A C 1
ATOM 1476 O O . ALA A 1 190 ? -12.789 -0.116 0.076 1.00 90.06 190 ALA A O 1
ATOM 1477 N N . MET A 1 191 ? -13.611 1.751 -0.868 1.00 94.56 191 MET A N 1
ATOM 1478 C CA . MET A 1 191 ? -13.999 1.114 -2.131 1.00 94.56 191 MET A CA 1
ATOM 1479 C C . MET A 1 191 ? -12.784 0.496 -2.843 1.00 94.56 191 MET A C 1
ATOM 1481 O O . MET A 1 191 ? -12.852 -0.653 -3.283 1.00 94.56 191 MET A O 1
ATOM 1485 N N . VAL A 1 192 ? -11.650 1.209 -2.900 1.00 94.25 192 VAL A N 1
ATOM 1486 C CA . VAL A 1 192 ? -10.400 0.694 -3.497 1.00 94.25 192 VAL A CA 1
ATOM 1487 C C . VAL A 1 192 ? -9.843 -0.482 -2.696 1.00 94.25 192 VAL A C 1
ATOM 1489 O O . VAL A 1 192 ? -9.523 -1.528 -3.262 1.00 94.25 192 VAL A O 1
ATOM 1492 N N . ARG A 1 193 ? -9.767 -0.351 -1.366 1.00 93.12 193 ARG A N 1
ATOM 1493 C CA . ARG A 1 193 ? -9.274 -1.424 -0.487 1.00 93.12 193 ARG A CA 1
ATOM 1494 C C . ARG A 1 193 ? -10.165 -2.665 -0.531 1.00 93.12 193 ARG A C 1
ATOM 1496 O O . ARG A 1 193 ? -9.642 -3.778 -0.538 1.00 93.12 193 ARG A O 1
ATOM 1503 N N . LEU A 1 194 ? -11.483 -2.487 -0.618 1.00 92.75 194 LEU A N 1
ATOM 1504 C CA . LEU A 1 194 ? -12.435 -3.577 -0.803 1.00 92.75 194 LEU A CA 1
ATOM 1505 C C . LEU A 1 194 ? -12.192 -4.293 -2.132 1.00 92.75 194 LEU A C 1
ATOM 1507 O O . LEU A 1 194 ? -12.072 -5.517 -2.142 1.00 92.75 194 LEU A O 1
ATOM 1511 N N . GLY A 1 195 ? -12.033 -3.541 -3.225 1.00 92.00 195 GLY A N 1
ATOM 1512 C CA . GLY A 1 195 ? -11.666 -4.096 -4.527 1.00 92.00 195 GLY A CA 1
ATOM 1513 C C . GLY A 1 195 ? -10.382 -4.929 -4.465 1.00 92.00 195 GLY A C 1
ATOM 1514 O O . GLY A 1 195 ? -10.360 -6.056 -4.958 1.00 92.00 195 GLY A O 1
ATOM 1515 N N . ASP A 1 196 ? -9.349 -4.442 -3.767 1.00 91.75 196 ASP A N 1
ATOM 1516 C CA . ASP A 1 196 ? -8.093 -5.181 -3.586 1.00 91.75 196 ASP A CA 1
ATOM 1517 C C . ASP A 1 196 ? -8.305 -6.484 -2.798 1.00 91.75 196 ASP A C 1
ATOM 1519 O O . ASP A 1 196 ? -7.704 -7.512 -3.113 1.00 91.75 196 ASP A O 1
ATOM 1523 N N . THR A 1 197 ? -9.142 -6.469 -1.755 1.00 91.25 197 THR A N 1
ATOM 1524 C CA . THR A 1 197 ? -9.465 -7.687 -0.991 1.00 91.25 197 THR A CA 1
ATOM 1525 C C . THR A 1 197 ? -10.291 -8.689 -1.792 1.00 91.25 197 THR A C 1
ATOM 1527 O O . THR A 1 197 ? -10.026 -9.884 -1.707 1.00 91.25 197 THR A O 1
ATOM 1530 N N . LEU A 1 198 ? -11.233 -8.224 -2.614 1.00 92.00 198 LEU A N 1
ATOM 1531 C CA . LEU A 1 198 ? -12.041 -9.070 -3.496 1.00 92.00 198 LEU A CA 1
ATOM 1532 C C . LEU A 1 198 ? -11.189 -9.694 -4.610 1.00 92.00 198 LEU A C 1
ATOM 1534 O O . LEU A 1 198 ? -11.334 -10.875 -4.901 1.00 92.00 198 LEU A O 1
ATOM 1538 N N . CYS A 1 199 ? -10.217 -8.960 -5.165 1.00 90.12 199 CYS A N 1
ATOM 1539 C CA . CYS A 1 199 ? -9.262 -9.531 -6.122 1.00 90.12 199 CYS A CA 1
ATOM 1540 C C . CYS A 1 199 ? -8.417 -10.651 -5.501 1.00 90.12 199 CYS A C 1
ATOM 1542 O O . CYS A 1 199 ? -8.177 -11.665 -6.148 1.00 90.12 199 CYS A O 1
ATOM 1544 N N . ARG A 1 200 ? -7.981 -10.496 -4.242 1.00 87.50 200 ARG A N 1
ATOM 1545 C CA . ARG A 1 200 ? -7.252 -11.554 -3.515 1.00 87.50 200 ARG A CA 1
ATOM 1546 C C . ARG A 1 200 ? -8.125 -12.773 -3.203 1.00 87.50 200 ARG A C 1
ATOM 1548 O O . ARG A 1 200 ? -7.581 -13.860 -3.045 1.00 87.50 200 ARG A O 1
ATOM 1555 N N . ALA A 1 201 ? -9.441 -12.585 -3.109 1.00 87.19 201 ALA A N 1
ATOM 1556 C CA . ALA A 1 201 ? -10.421 -13.649 -2.899 1.00 87.19 201 ALA A CA 1
ATOM 1557 C C . ALA A 1 201 ? -10.851 -14.352 -4.200 1.00 87.19 201 ALA A C 1
ATOM 1559 O O . ALA A 1 201 ? -11.684 -15.248 -4.139 1.00 87.19 201 ALA A O 1
ATOM 1560 N N . ASP A 1 202 ? -10.293 -13.959 -5.353 1.00 88.06 202 ASP A N 1
ATOM 1561 C CA . ASP A 1 202 ? -10.714 -14.428 -6.680 1.00 88.06 202 ASP A CA 1
ATOM 1562 C C . ASP A 1 202 ? -12.181 -14.067 -7.019 1.00 88.06 202 ASP A C 1
ATOM 1564 O O . ASP A 1 202 ? -12.899 -14.805 -7.690 1.00 88.06 202 ASP A O 1
ATOM 1568 N N . GLU A 1 203 ? -12.628 -12.881 -6.581 1.00 91.19 203 GLU A N 1
ATOM 1569 C CA . GLU A 1 203 ? -13.965 -12.316 -6.841 1.00 91.19 203 GLU A CA 1
ATOM 1570 C C . GLU A 1 203 ? -13.899 -11.053 -7.740 1.00 91.19 203 GLU A C 1
ATOM 1572 O O . GLU A 1 203 ? -14.276 -9.944 -7.329 1.00 91.19 203 GLU A O 1
ATOM 1577 N N . PRO A 1 204 ? -13.404 -11.157 -8.991 1.00 89.50 204 PRO A N 1
ATOM 1578 C CA . PRO A 1 204 ? -13.083 -9.994 -9.819 1.00 89.50 204 PRO A CA 1
ATOM 1579 C C . PRO A 1 204 ? -14.314 -9.190 -10.267 1.00 89.50 204 PRO A C 1
ATOM 1581 O O . PRO A 1 204 ? -14.206 -7.984 -10.484 1.00 89.50 204 PRO A O 1
ATOM 1584 N N . GLN A 1 205 ? -15.493 -9.808 -10.396 1.00 90.75 205 GLN A N 1
ATOM 1585 C CA . GLN A 1 205 ? -16.706 -9.115 -10.853 1.00 90.75 205 GLN A CA 1
ATOM 1586 C C . GLN A 1 205 ? -17.241 -8.137 -9.804 1.00 90.75 205 GLN A C 1
ATOM 1588 O O . GLN A 1 205 ? -17.744 -7.068 -10.159 1.00 90.75 205 GLN A O 1
ATOM 1593 N N . GLU A 1 206 ? -17.148 -8.482 -8.518 1.00 92.81 206 GLU A N 1
ATOM 1594 C CA . GLU A 1 206 ? -17.522 -7.554 -7.451 1.00 92.81 206 GLU A CA 1
ATOM 1595 C C . GLU A 1 206 ? -16.438 -6.482 -7.274 1.00 92.81 206 GLU A C 1
ATOM 1597 O O . GLU A 1 206 ? -16.761 -5.294 -7.190 1.00 92.81 206 GLU A O 1
ATOM 1602 N N . ALA A 1 207 ? -15.154 -6.861 -7.337 1.00 94.25 207 ALA A N 1
ATOM 1603 C CA . ALA A 1 207 ? -14.045 -5.906 -7.301 1.00 94.25 207 ALA A CA 1
ATOM 1604 C C . ALA A 1 207 ? -14.180 -4.826 -8.390 1.00 94.25 207 ALA A C 1
ATOM 1606 O O . ALA A 1 207 ? -14.030 -3.634 -8.116 1.00 94.25 207 ALA A O 1
ATOM 1607 N N . GLN A 1 208 ? -14.551 -5.228 -9.610 1.00 94.69 208 GLN A N 1
ATOM 1608 C CA . GLN A 1 208 ? -14.798 -4.321 -10.730 1.00 94.69 208 GLN A CA 1
ATOM 1609 C C . GLN A 1 208 ? -15.866 -3.266 -10.414 1.00 94.69 208 GLN A C 1
ATOM 1611 O O . GLN A 1 208 ? -15.717 -2.106 -10.802 1.00 94.69 208 GLN A O 1
ATOM 1616 N N . GLN A 1 209 ? -16.954 -3.648 -9.739 1.00 95.12 209 GLN A N 1
ATOM 1617 C CA . GLN A 1 209 ? -18.038 -2.723 -9.395 1.00 95.12 209 GLN A CA 1
ATOM 1618 C C . GLN A 1 209 ? -17.567 -1.672 -8.391 1.00 95.12 209 GLN A C 1
ATOM 1620 O O . GLN A 1 209 ? -17.873 -0.490 -8.554 1.00 95.12 209 GLN A O 1
ATOM 1625 N N . TRP A 1 210 ? -16.789 -2.088 -7.393 1.00 96.25 210 TRP A N 1
ATOM 1626 C CA . TRP A 1 210 ? -16.244 -1.185 -6.384 1.00 96.25 210 TRP A CA 1
ATOM 1627 C C . TRP A 1 210 ? -15.183 -0.244 -6.943 1.00 96.25 210 TRP A C 1
ATOM 1629 O O . TRP A 1 210 ? -15.270 0.962 -6.709 1.00 96.25 210 TRP A O 1
ATOM 1639 N N . TYR A 1 211 ? -14.254 -0.745 -7.763 1.00 96.19 211 TYR A N 1
ATOM 1640 C CA . TYR A 1 211 ? -13.306 0.126 -8.458 1.00 96.19 211 TYR A CA 1
ATOM 1641 C C . TYR A 1 211 ? -14.009 1.107 -9.393 1.00 96.19 211 TYR A C 1
ATOM 1643 O O . TYR A 1 211 ? -13.622 2.268 -9.440 1.00 96.19 211 TYR A O 1
ATOM 1651 N N . ARG A 1 212 ? -15.073 0.689 -10.095 1.00 95.88 212 ARG A N 1
ATOM 1652 C CA . ARG A 1 212 ? -15.858 1.601 -10.941 1.00 95.88 212 ARG A CA 1
ATOM 1653 C C . ARG A 1 212 ? -16.482 2.730 -10.128 1.00 95.88 212 ARG A C 1
ATOM 1655 O O . ARG A 1 212 ? -16.340 3.879 -10.520 1.00 95.88 212 ARG A O 1
ATOM 1662 N N . ARG A 1 213 ? -17.090 2.431 -8.975 1.00 95.12 213 ARG A N 1
ATOM 1663 C CA . ARG A 1 213 ? -17.645 3.467 -8.086 1.00 95.12 213 ARG A CA 1
ATOM 1664 C C . ARG A 1 213 ? -16.576 4.463 -7.624 1.00 95.12 213 ARG A C 1
ATOM 1666 O O . ARG A 1 213 ? -16.815 5.661 -7.695 1.00 95.12 213 ARG A O 1
ATOM 1673 N N . ALA A 1 214 ? -15.403 3.989 -7.204 1.00 95.38 214 ALA A N 1
ATOM 1674 C CA . ALA A 1 214 ? -14.303 4.866 -6.794 1.00 95.38 214 ALA A CA 1
ATOM 1675 C C . ALA A 1 214 ? -13.754 5.707 -7.964 1.00 95.38 214 ALA A C 1
ATOM 1677 O O . ALA A 1 214 ? -13.547 6.913 -7.830 1.00 95.38 214 ALA A O 1
ATOM 1678 N N . ALA A 1 215 ? -13.595 5.092 -9.137 1.00 94.69 215 ALA A N 1
ATOM 1679 C CA . ALA A 1 215 ? -13.138 5.754 -10.353 1.00 94.69 215 ALA A CA 1
ATOM 1680 C C . ALA A 1 215 ? -14.133 6.818 -10.855 1.00 94.69 215 ALA A C 1
ATOM 1682 O O . ALA A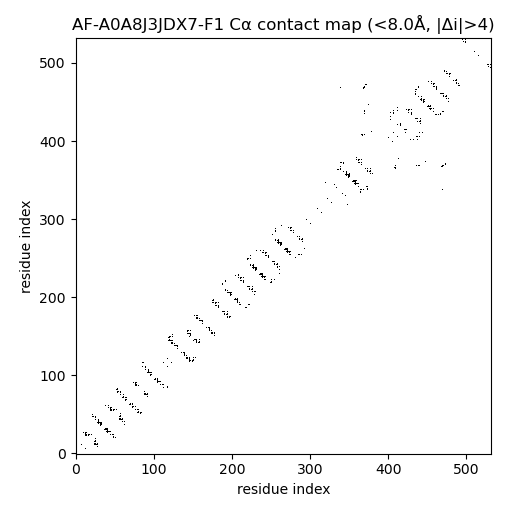 1 215 ? -13.719 7.878 -11.324 1.00 94.69 215 ALA A O 1
ATOM 1683 N N . ASP A 1 216 ? -15.440 6.580 -10.718 1.00 92.88 216 ASP A N 1
ATOM 1684 C CA . ASP A 1 216 ? -16.489 7.546 -11.071 1.00 92.88 216 ASP A CA 1
ATOM 1685 C C . ASP A 1 216 ? -16.456 8.794 -10.170 1.00 92.88 216 ASP A C 1
ATOM 1687 O O . ASP A 1 216 ? -16.767 9.891 -10.635 1.00 92.88 216 ASP A O 1
ATOM 1691 N N . VAL A 1 217 ? -16.019 8.650 -8.910 1.00 92.44 217 VAL A N 1
ATOM 1692 C CA . VAL A 1 217 ? -15.788 9.773 -7.978 1.00 92.44 217 VAL A CA 1
ATOM 1693 C C . VAL A 1 217 ? -14.490 10.535 -8.297 1.00 92.44 217 VAL A C 1
ATOM 1695 O O . VAL A 1 217 ? -14.329 11.674 -7.865 1.00 92.44 217 VAL A O 1
ATOM 1698 N N . GLY A 1 218 ? -13.596 9.959 -9.108 1.00 89.56 218 GLY A N 1
ATOM 1699 C CA . GLY A 1 218 ? -12.352 10.598 -9.548 1.00 89.56 218 GLY A CA 1
ATOM 1700 C C . GLY A 1 218 ? -11.079 10.009 -8.942 1.00 89.56 218 GLY A C 1
ATOM 1701 O O . GLY A 1 218 ? -10.016 10.599 -9.107 1.00 89.56 218 GLY A O 1
ATOM 1702 N N . ASP A 1 219 ? -11.160 8.865 -8.258 1.00 95.31 219 ASP A N 1
ATOM 1703 C CA . ASP A 1 219 ? -9.982 8.212 -7.688 1.00 95.31 219 ASP A CA 1
ATOM 1704 C C . ASP A 1 219 ? -9.076 7.634 -8.785 1.00 95.31 219 ASP A C 1
ATOM 1706 O O . ASP A 1 219 ? -9.478 6.760 -9.559 1.00 95.31 219 ASP A O 1
ATOM 1710 N N . VAL A 1 220 ? -7.850 8.151 -8.861 1.00 93.12 220 VAL A N 1
ATOM 1711 C CA . VAL A 1 220 ? -6.890 7.833 -9.925 1.00 93.12 220 VAL A CA 1
ATOM 1712 C C . VAL A 1 220 ? -6.383 6.390 -9.813 1.00 93.12 220 VAL A C 1
ATOM 1714 O O . VAL A 1 220 ? -6.292 5.682 -10.822 1.00 93.12 220 VAL A O 1
ATOM 1717 N N . ASP A 1 221 ? -6.137 5.914 -8.590 1.00 92.62 221 ASP A N 1
ATOM 1718 C CA . ASP A 1 221 ? -5.714 4.535 -8.328 1.00 92.62 221 ASP A CA 1
ATOM 1719 C C . ASP A 1 221 ? -6.797 3.530 -8.732 1.00 92.62 221 ASP A C 1
ATOM 1721 O O . ASP A 1 221 ? -6.506 2.497 -9.343 1.00 92.62 221 ASP A O 1
ATOM 1725 N N . ALA A 1 222 ? -8.063 3.836 -8.440 1.00 94.44 222 ALA A N 1
ATOM 1726 C CA . ALA A 1 222 ? -9.206 3.033 -8.847 1.00 94.44 222 ALA A CA 1
ATOM 1727 C C . ALA A 1 222 ? -9.333 2.941 -10.369 1.00 94.44 222 ALA A C 1
ATOM 1729 O O . ALA A 1 222 ? -9.614 1.858 -10.885 1.00 94.44 222 ALA A O 1
ATOM 1730 N N . MET A 1 223 ? -9.104 4.042 -11.098 1.00 94.81 223 MET A N 1
ATOM 1731 C CA . MET A 1 223 ? -9.113 4.040 -12.566 1.00 94.81 223 MET A CA 1
ATOM 1732 C C . MET A 1 223 ? -8.046 3.092 -13.123 1.00 94.81 223 MET A C 1
ATOM 1734 O O . MET A 1 223 ? -8.354 2.270 -13.991 1.00 94.81 223 MET A O 1
ATOM 1738 N N . ARG A 1 224 ? -6.816 3.146 -12.592 1.00 94.69 224 ARG A N 1
ATOM 1739 C CA . ARG A 1 224 ? -5.724 2.246 -12.996 1.00 94.69 224 ARG A CA 1
ATOM 1740 C C . ARG A 1 224 ? -6.048 0.785 -12.675 1.00 94.69 224 ARG A C 1
ATOM 1742 O O . ARG A 1 224 ? -5.986 -0.063 -13.563 1.00 94.69 224 ARG A O 1
ATOM 1749 N N . LYS A 1 225 ? -6.473 0.491 -11.441 1.00 94.88 225 LYS A N 1
ATOM 1750 C CA . LYS A 1 225 ? -6.835 -0.869 -10.995 1.00 94.88 225 LYS A CA 1
ATOM 1751 C C . LYS A 1 225 ? -8.011 -1.453 -11.780 1.00 94.88 225 LYS A C 1
ATOM 1753 O O . LYS A 1 225 ? -8.010 -2.643 -12.097 1.00 94.88 225 LYS A O 1
ATOM 1758 N N . LEU A 1 226 ? -8.997 -0.627 -12.133 1.00 95.56 226 LEU A N 1
ATOM 1759 C CA . LEU A 1 226 ? -10.099 -1.024 -13.006 1.00 95.56 226 LEU A CA 1
ATOM 1760 C C . LEU A 1 226 ? -9.604 -1.345 -14.421 1.00 95.56 226 LEU A C 1
ATOM 1762 O O . LEU A 1 226 ? -10.044 -2.339 -14.997 1.00 95.56 226 LEU A O 1
ATOM 1766 N N . GLY A 1 227 ? -8.671 -0.548 -14.952 1.00 94.50 227 GLY A N 1
ATOM 1767 C CA . GLY A 1 227 ? -7.965 -0.840 -16.200 1.00 94.50 227 GLY A CA 1
ATOM 1768 C C . GLY A 1 227 ? -7.269 -2.203 -16.164 1.00 94.50 227 GLY A C 1
ATOM 1769 O O . GLY A 1 227 ? -7.512 -3.035 -17.038 1.00 94.50 227 GLY A O 1
ATOM 1770 N N . ASP A 1 228 ? -6.511 -2.484 -15.101 1.00 92.94 228 ASP A N 1
ATOM 1771 C CA . ASP A 1 228 ? -5.806 -3.761 -14.919 1.00 92.94 228 ASP A CA 1
ATOM 1772 C C . ASP A 1 228 ? -6.770 -4.950 -14.851 1.00 92.94 228 ASP A C 1
ATOM 1774 O O . ASP A 1 228 ? -6.511 -6.014 -15.418 1.00 92.94 228 ASP A O 1
ATOM 1778 N N . LEU A 1 229 ? -7.895 -4.791 -14.149 1.00 94.19 229 LEU A N 1
ATOM 1779 C CA . LEU A 1 229 ? -8.903 -5.840 -14.011 1.00 94.19 229 LEU A CA 1
ATOM 1780 C C . LEU A 1 229 ? -9.600 -6.127 -15.347 1.00 94.19 229 LEU A C 1
ATOM 1782 O O . LEU A 1 229 ? -9.740 -7.288 -15.726 1.00 94.19 229 LEU A O 1
ATOM 1786 N N . LEU A 1 230 ? -9.970 -5.082 -16.090 1.00 93.56 230 LEU A N 1
ATOM 1787 C CA . LEU A 1 230 ? -10.550 -5.207 -17.429 1.00 93.56 230 LEU A CA 1
ATOM 1788 C C . LEU A 1 230 ? -9.567 -5.840 -18.418 1.00 93.56 230 LEU A C 1
ATOM 1790 O O . LEU A 1 230 ? -9.958 -6.717 -19.184 1.00 93.56 230 LEU A O 1
ATOM 1794 N N . ARG A 1 231 ? -8.282 -5.468 -18.349 1.00 92.12 231 ARG A N 1
ATOM 1795 C CA . ARG A 1 231 ? -7.216 -6.063 -19.163 1.00 92.12 231 ARG A CA 1
ATOM 1796 C C . ARG A 1 231 ? -7.067 -7.561 -18.894 1.00 92.12 231 ARG A C 1
ATOM 1798 O O . ARG A 1 231 ? -6.915 -8.326 -19.840 1.00 92.12 231 ARG A O 1
ATOM 1805 N N . ARG A 1 232 ? -7.124 -7.999 -17.628 1.00 90.44 232 ARG A N 1
ATOM 1806 C CA . ARG A 1 232 ? -7.103 -9.434 -17.264 1.00 90.44 232 ARG A CA 1
ATOM 1807 C C . ARG A 1 232 ? -8.351 -10.182 -17.737 1.00 90.44 232 ARG A C 1
ATOM 1809 O O . ARG A 1 232 ? -8.255 -11.361 -18.051 1.00 90.44 232 ARG A O 1
ATOM 1816 N N . ALA A 1 233 ? -9.491 -9.497 -17.805 1.00 89.88 233 ALA A N 1
ATOM 1817 C CA . ALA A 1 233 ? -10.744 -10.024 -18.342 1.00 89.88 233 ALA A CA 1
ATOM 1818 C C . ALA A 1 233 ? -10.845 -9.940 -19.882 1.00 89.88 233 ALA A C 1
ATOM 1820 O O . ALA A 1 233 ? -11.916 -10.194 -20.426 1.00 89.88 233 ALA A O 1
ATOM 1821 N N . ASP A 1 234 ? -9.758 -9.569 -20.571 1.00 88.56 234 ASP A N 1
ATOM 1822 C CA . ASP A 1 234 ? -9.669 -9.393 -22.029 1.00 88.56 234 ASP A CA 1
ATOM 1823 C C . ASP A 1 234 ? -10.577 -8.282 -22.615 1.00 88.56 234 ASP A C 1
ATOM 1825 O O . ASP A 1 234 ? -10.695 -8.121 -23.831 1.00 88.56 234 ASP A O 1
ATOM 1829 N N . ASP A 1 235 ? -11.164 -7.421 -21.771 1.00 90.88 235 ASP A N 1
ATOM 1830 C CA . ASP A 1 235 ? -11.844 -6.192 -22.207 1.00 90.88 235 ASP A CA 1
ATOM 1831 C C . ASP A 1 235 ? -10.817 -5.081 -22.455 1.00 90.88 235 ASP A C 1
ATOM 1833 O O . ASP A 1 235 ? -10.661 -4.118 -21.695 1.00 90.88 235 ASP A O 1
ATOM 1837 N N . THR A 1 236 ? -10.087 -5.230 -23.558 1.00 86.62 236 THR A N 1
ATOM 1838 C CA . THR A 1 236 ? -9.006 -4.316 -23.940 1.00 86.62 236 THR A CA 1
ATOM 1839 C C . THR A 1 236 ? -9.492 -2.889 -24.211 1.00 86.62 236 THR A C 1
ATOM 1841 O O . THR A 1 236 ? -8.818 -1.923 -23.861 1.00 86.62 236 THR A O 1
ATOM 1844 N N . HIS A 1 237 ? -10.688 -2.725 -24.782 1.00 85.88 237 HIS A N 1
ATOM 1845 C CA . HIS A 1 237 ? -11.261 -1.404 -25.056 1.00 85.88 237 HIS A CA 1
ATOM 1846 C C . HIS A 1 237 ? -11.750 -0.720 -23.777 1.00 85.88 237 HIS A C 1
ATOM 1848 O O . HIS A 1 237 ? -11.644 0.501 -23.649 1.00 85.88 237 HIS A O 1
ATOM 1854 N N . GLY A 1 238 ? -12.313 -1.479 -22.833 1.00 88.50 238 GLY A N 1
ATOM 1855 C CA . GLY A 1 238 ? -12.655 -0.979 -21.508 1.00 88.50 238 GLY A CA 1
ATOM 1856 C C . GLY A 1 238 ? -11.421 -0.520 -20.742 1.00 88.50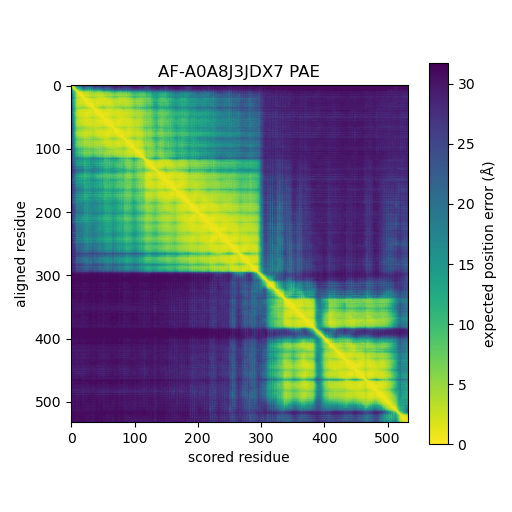 238 GLY A C 1
ATOM 1857 O O . GLY A 1 238 ? -11.421 0.592 -20.214 1.00 88.50 238 GLY A O 1
ATOM 1858 N N . ALA A 1 239 ? -10.367 -1.335 -20.742 1.00 92.88 239 ALA A N 1
ATOM 1859 C CA . ALA A 1 239 ? -9.103 -1.008 -20.095 1.00 92.88 239 ALA A CA 1
ATOM 1860 C C . ALA A 1 239 ? -8.443 0.247 -20.695 1.00 92.88 239 ALA A C 1
ATOM 1862 O O . ALA A 1 239 ? -8.088 1.151 -19.945 1.00 92.88 239 ALA A O 1
ATOM 1863 N N . GLU A 1 240 ? -8.379 0.372 -22.029 1.00 88.31 240 GLU A N 1
ATOM 1864 C CA . GLU A 1 240 ? -7.852 1.570 -22.707 1.00 88.31 240 GLU A CA 1
ATOM 1865 C C . GLU A 1 240 ? -8.543 2.858 -22.236 1.00 88.31 240 GLU A C 1
ATOM 1867 O O . GLU A 1 240 ? -7.873 3.845 -21.927 1.00 88.31 240 GLU A O 1
ATOM 1872 N N . ARG A 1 241 ? -9.883 2.857 -22.157 1.00 90.44 241 ARG A N 1
ATOM 1873 C CA . ARG A 1 241 ? -10.644 4.038 -21.718 1.00 90.44 241 ARG A CA 1
ATOM 1874 C C . ARG A 1 241 ? -10.278 4.454 -20.296 1.00 90.44 241 ARG A C 1
ATOM 1876 O O . ARG A 1 241 ? -10.133 5.646 -20.037 1.00 90.44 241 ARG A O 1
ATOM 1883 N N . TRP A 1 242 ? -10.137 3.491 -19.388 1.00 92.44 242 TRP A N 1
ATOM 1884 C CA . TRP A 1 242 ? -9.815 3.779 -17.991 1.00 92.44 242 TRP A CA 1
ATOM 1885 C C . TRP A 1 242 ? -8.355 4.179 -17.789 1.00 92.44 242 TRP A C 1
ATOM 1887 O O . TRP A 1 242 ? -8.111 5.125 -17.047 1.00 92.44 242 TRP A O 1
ATOM 1897 N N . TYR A 1 243 ? -7.406 3.563 -18.501 1.00 89.38 243 TYR A N 1
ATOM 1898 C CA . TYR A 1 243 ? -6.009 4.001 -18.461 1.00 89.38 243 TYR A CA 1
ATOM 1899 C C . TYR A 1 243 ? -5.840 5.426 -18.988 1.00 89.38 243 TYR A C 1
ATOM 1901 O O . TYR A 1 243 ? -5.187 6.234 -18.336 1.00 89.38 243 TYR A O 1
ATOM 1909 N N . ARG A 1 244 ? -6.482 5.788 -20.108 1.00 84.00 244 ARG A N 1
ATOM 1910 C CA . ARG A 1 244 ? -6.441 7.174 -20.611 1.00 84.00 244 ARG A CA 1
ATOM 1911 C C . ARG A 1 244 ? -6.998 8.172 -19.604 1.00 84.00 244 ARG A C 1
ATOM 1913 O O . ARG A 1 244 ? -6.377 9.199 -19.365 1.00 84.00 244 ARG A O 1
ATOM 1920 N N . ARG A 1 245 ? -8.124 7.841 -18.970 1.00 86.81 245 ARG A N 1
ATOM 1921 C CA . ARG A 1 245 ? -8.729 8.691 -17.940 1.00 86.81 245 ARG A CA 1
ATOM 1922 C C . ARG A 1 245 ? -7.833 8.827 -16.701 1.00 86.81 245 ARG A C 1
ATOM 1924 O O . ARG A 1 245 ? -7.747 9.916 -16.145 1.00 86.81 245 ARG A O 1
ATOM 1931 N N . ALA A 1 246 ? -7.134 7.761 -16.304 1.00 89.62 246 ALA A N 1
ATOM 1932 C CA . ALA A 1 246 ? -6.146 7.809 -15.225 1.00 89.62 246 ALA A CA 1
ATOM 1933 C C . ALA A 1 246 ? -4.966 8.733 -15.581 1.00 89.62 246 ALA A C 1
ATOM 1935 O O . ALA A 1 246 ? -4.563 9.556 -14.763 1.00 89.62 246 ALA A O 1
ATOM 1936 N N . ILE A 1 247 ? -4.459 8.651 -16.816 1.00 84.56 247 ILE A N 1
ATOM 1937 C CA . ILE A 1 247 ? -3.372 9.504 -17.321 1.00 84.56 247 ILE A CA 1
ATOM 1938 C C . ILE A 1 247 ? -3.799 10.976 -17.374 1.00 84.56 247 ILE A C 1
ATOM 1940 O O . ILE A 1 247 ? -3.056 11.847 -16.929 1.00 84.56 247 ILE A O 1
ATOM 1944 N N . GLU A 1 248 ? -5.006 11.264 -17.871 1.00 79.69 248 GLU A N 1
ATOM 1945 C CA . GLU A 1 248 ? -5.589 12.615 -17.873 1.00 79.69 248 GLU A CA 1
ATOM 1946 C C . GLU A 1 248 ? -5.732 13.186 -16.453 1.00 79.69 248 GLU A C 1
ATOM 1948 O O . GLU A 1 248 ? -5.606 14.393 -16.257 1.00 79.69 248 GLU A O 1
ATOM 1953 N N . ALA A 1 249 ? -5.950 12.318 -15.462 1.00 77.94 249 ALA A N 1
ATOM 1954 C CA . ALA A 1 249 ? -6.001 12.672 -14.047 1.00 77.94 249 ALA A CA 1
ATOM 1955 C C . ALA A 1 249 ? -4.619 12.699 -13.355 1.00 77.94 249 ALA A C 1
ATOM 1957 O O . ALA A 1 249 ? -4.547 12.986 -12.161 1.00 77.94 249 ALA A O 1
ATOM 1958 N N . GLY A 1 250 ? -3.526 12.440 -14.086 1.00 78.81 250 GLY A N 1
ATOM 1959 C CA . GLY A 1 250 ? -2.147 12.579 -13.607 1.00 78.81 250 GLY A CA 1
ATOM 1960 C C . GLY A 1 250 ? -1.418 11.282 -13.240 1.00 78.81 250 GLY A C 1
ATOM 1961 O O . GLY A 1 250 ? -0.276 11.365 -12.795 1.00 78.81 250 GLY A O 1
ATOM 1962 N N . ALA A 1 251 ? -2.007 10.095 -13.435 1.00 83.12 251 ALA A N 1
ATOM 1963 C CA . ALA A 1 251 ? -1.290 8.830 -13.229 1.00 83.12 251 ALA A CA 1
ATOM 1964 C C . ALA A 1 251 ? -0.364 8.502 -14.404 1.00 83.12 251 ALA A C 1
ATOM 1966 O O . ALA A 1 251 ? -0.772 7.898 -15.400 1.00 83.12 251 ALA A O 1
ATOM 1967 N N . THR A 1 252 ? 0.909 8.855 -14.255 1.00 81.50 252 THR A N 1
ATOM 1968 C CA . THR A 1 252 ? 1.985 8.492 -15.189 1.00 81.50 252 THR A CA 1
ATOM 1969 C C . THR A 1 252 ? 2.239 6.982 -15.211 1.00 81.50 252 THR A C 1
ATOM 1971 O O . THR A 1 252 ? 2.465 6.420 -16.281 1.00 81.50 252 THR A O 1
ATOM 1974 N N . GLU A 1 253 ? 2.021 6.302 -14.081 1.00 85.81 253 GLU A N 1
ATOM 1975 C CA . GLU A 1 253 ? 2.122 4.842 -13.918 1.00 85.81 253 GLU A CA 1
ATOM 1976 C C . GLU A 1 253 ? 1.186 4.048 -14.854 1.00 85.81 253 GLU A C 1
ATOM 1978 O O . GLU A 1 253 ? 1.420 2.876 -15.143 1.00 85.81 253 GLU A O 1
ATOM 1983 N N . ALA A 1 254 ? 0.102 4.663 -15.344 1.00 84.19 254 ALA A N 1
ATOM 1984 C CA . ALA A 1 254 ? -0.843 4.024 -16.265 1.00 84.19 254 ALA A CA 1
ATOM 1985 C C . ALA A 1 254 ? -0.390 4.076 -17.741 1.00 84.19 254 ALA A C 1
ATOM 1987 O O . ALA A 1 254 ? -0.933 3.349 -18.576 1.00 84.19 254 ALA A O 1
ATOM 1988 N N . MET A 1 255 ? 0.600 4.912 -18.079 1.00 80.44 255 MET A N 1
ATOM 1989 C CA . MET A 1 255 ? 1.152 5.029 -19.435 1.00 80.44 255 MET A CA 1
ATOM 1990 C C . MET A 1 255 ? 1.797 3.727 -19.954 1.00 80.44 255 MET A C 1
ATOM 1992 O O . MET A 1 255 ? 1.453 3.332 -21.072 1.00 80.44 255 MET A O 1
ATOM 1996 N N . PRO A 1 256 ? 2.672 3.020 -19.202 1.00 79.44 256 PRO A N 1
ATOM 1997 C CA . PRO A 1 256 ? 3.232 1.748 -19.664 1.00 79.44 256 PRO A CA 1
ATOM 1998 C C . PRO A 1 256 ? 2.167 0.649 -19.810 1.00 79.44 256 PRO A C 1
ATOM 2000 O O . PRO A 1 256 ? 2.216 -0.111 -20.771 1.00 79.44 256 PRO A O 1
ATOM 2003 N N . GLU A 1 257 ? 1.158 0.594 -18.934 1.00 89.88 257 GLU A N 1
ATOM 2004 C CA . GLU A 1 257 ? 0.069 -0.394 -19.044 1.00 89.88 257 GLU A CA 1
ATOM 2005 C C . GLU A 1 257 ? -0.824 -0.143 -20.275 1.00 89.88 257 GLU A C 1
ATOM 2007 O O . GLU A 1 257 ? -1.271 -1.084 -20.940 1.00 89.88 257 GLU A O 1
ATOM 2012 N N . LEU A 1 258 ? -1.057 1.128 -20.630 1.00 83.38 258 LEU A N 1
ATOM 2013 C CA . LEU A 1 258 ? -1.732 1.497 -21.875 1.00 83.38 258 LEU A CA 1
ATOM 2014 C C . LEU A 1 258 ? -0.894 1.118 -23.104 1.00 83.38 258 LEU A C 1
ATOM 2016 O O . LEU A 1 258 ? -1.442 0.619 -24.089 1.00 83.38 258 LEU A O 1
ATOM 2020 N N . ALA A 1 259 ? 0.420 1.330 -23.045 1.00 76.62 259 ALA A N 1
ATOM 2021 C CA . ALA A 1 259 ? 1.337 0.946 -24.109 1.00 76.62 259 ALA A CA 1
ATOM 2022 C C . ALA A 1 259 ? 1.351 -0.580 -24.322 1.00 76.62 259 ALA A C 1
ATOM 2024 O O . ALA A 1 259 ? 1.134 -1.029 -25.448 1.00 76.62 259 ALA A O 1
ATOM 2025 N N . ASP A 1 260 ? 1.462 -1.371 -23.247 1.00 84.38 260 ASP A N 1
ATOM 2026 C CA . ASP A 1 260 ? 1.378 -2.841 -23.283 1.00 84.38 260 ASP A CA 1
ATOM 2027 C C . ASP A 1 260 ? 0.069 -3.310 -23.952 1.00 84.38 260 ASP A C 1
ATOM 2029 O O . ASP A 1 260 ? 0.038 -4.262 -24.739 1.00 84.38 260 ASP A O 1
ATOM 2033 N N . LEU A 1 261 ? -1.045 -2.637 -23.648 1.00 85.50 261 LEU A N 1
ATOM 2034 C CA . LEU A 1 261 ? -2.359 -2.962 -24.195 1.00 85.50 261 LEU A CA 1
ATOM 2035 C C . LEU A 1 261 ? -2.483 -2.639 -25.693 1.00 85.50 261 LEU A C 1
ATOM 2037 O O . LEU A 1 261 ? -3.107 -3.401 -26.436 1.00 85.50 261 LEU A O 1
ATOM 2041 N N . LEU A 1 262 ? -1.890 -1.535 -26.148 1.00 76.19 262 LEU A N 1
ATOM 2042 C CA . LEU A 1 262 ? -1.836 -1.171 -27.567 1.00 76.19 262 LEU A CA 1
ATOM 2043 C C . LEU A 1 262 ? -0.896 -2.094 -28.353 1.00 76.19 262 LEU A C 1
ATOM 2045 O O . LEU A 1 262 ? -1.240 -2.501 -29.465 1.00 76.19 262 LEU A O 1
ATOM 2049 N N . ALA A 1 263 ? 0.227 -2.493 -27.751 1.00 72.00 263 ALA A N 1
ATOM 2050 C CA . ALA A 1 263 ? 1.174 -3.445 -28.324 1.00 72.00 263 ALA A CA 1
ATOM 2051 C C . ALA A 1 263 ? 0.506 -4.803 -28.583 1.00 72.00 263 ALA A C 1
ATOM 2053 O O . ALA A 1 263 ? 0.564 -5.327 -29.694 1.00 72.00 263 ALA A O 1
ATOM 2054 N N . ARG A 1 264 ? -0.252 -5.321 -27.603 1.00 79.56 264 ARG A N 1
ATOM 2055 C CA . ARG A 1 264 ? -1.055 -6.556 -27.742 1.00 79.56 264 ARG A CA 1
ATOM 2056 C C . ARG A 1 264 ? -2.095 -6.495 -28.861 1.00 79.56 264 ARG A C 1
ATOM 2058 O O . ARG A 1 264 ? -2.493 -7.532 -29.380 1.00 79.56 264 ARG A O 1
ATOM 2065 N N . ARG A 1 265 ? -2.551 -5.295 -29.224 1.00 72.00 265 ARG A N 1
ATOM 2066 C CA . ARG A 1 265 ? -3.491 -5.054 -30.331 1.00 72.00 265 ARG A CA 1
ATOM 2067 C C . ARG A 1 265 ? -2.789 -4.787 -31.667 1.00 72.00 265 ARG A C 1
ATOM 2069 O O . ARG A 1 265 ? -3.457 -4.382 -32.616 1.00 72.00 265 ARG A O 1
ATOM 2076 N N . SER A 1 266 ? -1.471 -4.980 -31.731 1.00 67.62 266 SER A N 1
ATOM 2077 C CA . SER A 1 266 ? -0.628 -4.694 -32.899 1.00 67.62 266 SER A CA 1
ATOM 2078 C C . SER A 1 266 ? -0.681 -3.227 -33.345 1.00 67.62 266 SER A C 1
ATOM 2080 O O . SER A 1 266 ? -0.504 -2.916 -34.521 1.00 67.62 266 SER A O 1
ATOM 2082 N N . VAL A 1 267 ? -0.916 -2.304 -32.405 1.00 57.94 267 VAL A N 1
ATOM 2083 C CA . VAL A 1 267 ? -0.866 -0.852 -32.635 1.00 57.94 267 VAL A CA 1
ATOM 2084 C C . VAL A 1 267 ? 0.504 -0.335 -32.183 1.00 57.94 267 VAL A C 1
ATOM 2086 O O . VAL A 1 267 ? 0.616 0.403 -31.204 1.00 57.94 267 VAL A O 1
ATOM 2089 N N . ALA A 1 268 ? 1.559 -0.768 -32.881 1.00 54.38 268 ALA A N 1
ATOM 2090 C CA . ALA A 1 268 ? 2.954 -0.556 -32.481 1.00 54.38 268 ALA A CA 1
ATOM 2091 C C . ALA A 1 268 ? 3.327 0.931 -32.341 1.00 54.38 268 ALA A C 1
ATOM 2093 O O . ALA A 1 268 ? 3.908 1.326 -31.335 1.00 54.38 268 ALA A O 1
ATOM 2094 N N . GLU A 1 269 ? 2.911 1.777 -33.290 1.00 48.25 269 GLU A N 1
ATOM 2095 C CA . GLU A 1 269 ? 3.185 3.225 -33.263 1.00 48.25 269 GLU A CA 1
ATOM 2096 C C . GLU A 1 269 ? 2.551 3.913 -32.041 1.00 48.25 269 GLU A C 1
ATOM 2098 O O . GLU A 1 269 ? 3.152 4.786 -31.414 1.00 48.25 269 GLU A O 1
ATOM 2103 N N . GLY A 1 270 ? 1.335 3.496 -31.675 1.00 49.16 270 GLY A N 1
ATOM 2104 C CA . GLY A 1 270 ? 0.632 4.018 -30.505 1.00 49.16 270 GLY A CA 1
ATOM 2105 C C . GLY A 1 270 ? 1.261 3.549 -29.195 1.00 49.16 270 GLY A C 1
ATOM 2106 O O . GLY A 1 270 ? 1.404 4.343 -28.268 1.00 49.16 270 GLY A O 1
ATOM 2107 N N . ALA A 1 271 ? 1.662 2.280 -29.123 1.00 58.84 271 ALA A N 1
ATOM 2108 C CA . ALA A 1 271 ? 2.346 1.720 -27.963 1.00 58.84 271 ALA A CA 1
ATOM 2109 C C . ALA A 1 271 ? 3.717 2.376 -27.738 1.00 58.84 271 ALA A C 1
ATOM 2111 O O . ALA A 1 271 ? 4.016 2.829 -26.634 1.00 58.84 271 ALA A O 1
ATOM 2112 N N . GLU A 1 272 ? 4.513 2.522 -28.801 1.00 57.47 272 GLU A N 1
ATOM 2113 C CA . GLU A 1 272 ? 5.805 3.207 -28.758 1.00 57.47 272 GLU A CA 1
ATOM 2114 C C . GLU A 1 272 ? 5.669 4.650 -28.261 1.00 57.47 272 GLU A C 1
ATOM 2116 O O . GLU A 1 272 ? 6.441 5.086 -27.403 1.00 57.47 272 GLU A O 1
ATOM 2121 N N . TRP A 1 273 ? 4.676 5.391 -28.762 1.00 53.03 273 TRP A N 1
ATOM 2122 C CA . TRP A 1 273 ? 4.426 6.761 -28.321 1.00 53.03 273 TRP A CA 1
ATOM 2123 C C . TRP A 1 273 ? 4.155 6.836 -26.813 1.00 53.03 273 TRP A C 1
ATOM 2125 O O . TRP A 1 273 ? 4.786 7.635 -26.118 1.00 53.03 273 TRP A O 1
ATOM 2135 N N . TRP A 1 274 ? 3.287 5.966 -26.285 1.00 58.69 274 TRP A N 1
ATOM 2136 C CA . TRP A 1 274 ? 2.962 5.947 -24.856 1.00 58.69 274 TRP A CA 1
ATOM 2137 C C . TRP A 1 274 ? 4.137 5.512 -23.976 1.00 58.69 274 TRP A C 1
ATOM 2139 O O . TRP A 1 274 ? 4.332 6.113 -22.919 1.00 58.69 274 TRP A O 1
ATOM 2149 N N . TYR A 1 275 ? 4.976 4.564 -24.410 1.00 57.12 275 TYR A N 1
ATOM 2150 C CA . TYR A 1 275 ? 6.213 4.260 -23.682 1.00 57.12 275 TYR A CA 1
ATOM 2151 C C . TYR A 1 275 ? 7.187 5.441 -23.673 1.00 57.12 275 TYR A C 1
ATOM 2153 O O . TYR A 1 275 ? 7.790 5.726 -22.643 1.00 57.12 275 TYR A O 1
ATOM 2161 N N . ARG A 1 276 ? 7.336 6.170 -24.787 1.00 49.81 276 ARG A N 1
ATOM 2162 C CA . ARG A 1 276 ? 8.186 7.373 -24.836 1.00 49.81 276 ARG A CA 1
ATOM 2163 C C . ARG A 1 276 ? 7.667 8.473 -23.906 1.00 49.81 276 ARG A C 1
ATOM 2165 O O . ARG A 1 276 ? 8.466 9.127 -23.238 1.00 49.81 276 ARG A O 1
ATOM 2172 N N . CYS A 1 277 ? 6.347 8.647 -23.817 1.00 51.28 277 CYS A N 1
ATOM 2173 C CA . CYS A 1 277 ? 5.726 9.534 -22.832 1.00 51.28 277 CYS A CA 1
ATOM 2174 C C . CYS A 1 277 ? 6.004 9.079 -21.392 1.00 51.28 277 CYS A C 1
ATOM 2176 O O . CYS A 1 277 ? 6.382 9.911 -20.570 1.00 51.28 277 CYS A O 1
ATOM 2178 N N . ALA A 1 278 ? 5.898 7.779 -21.106 1.00 54.41 278 ALA A N 1
ATOM 2179 C CA . ALA A 1 278 ? 6.201 7.207 -19.793 1.00 54.41 278 ALA A CA 1
ATOM 2180 C C . ALA A 1 278 ? 7.677 7.410 -19.392 1.00 54.41 278 ALA A C 1
ATOM 2182 O O . ALA A 1 278 ? 7.964 7.806 -18.266 1.00 54.41 278 ALA A O 1
ATOM 2183 N N . ILE A 1 279 ? 8.616 7.251 -20.332 1.00 54.12 279 ILE A N 1
ATOM 2184 C CA . ILE A 1 279 ? 10.044 7.548 -20.115 1.00 54.12 279 ILE A CA 1
ATOM 2185 C C . ILE A 1 279 ? 10.246 9.036 -19.797 1.00 54.12 279 ILE A C 1
ATOM 2187 O O . ILE A 1 279 ? 10.961 9.380 -18.857 1.00 54.12 279 ILE A O 1
ATOM 2191 N N . GLY A 1 280 ? 9.586 9.933 -20.540 1.00 46.66 280 GLY A N 1
ATOM 2192 C CA . GLY A 1 280 ? 9.607 11.373 -20.256 1.00 46.66 280 GLY A CA 1
ATOM 2193 C C . GLY A 1 280 ? 9.021 11.726 -18.883 1.00 46.66 280 GLY A C 1
ATOM 2194 O O . GLY A 1 280 ? 9.465 12.684 -18.250 1.00 46.66 280 GLY A O 1
ATOM 2195 N N . ALA A 1 281 ? 8.073 10.920 -18.402 1.00 50.53 281 ALA A N 1
ATOM 2196 C CA . ALA A 1 281 ? 7.482 11.013 -17.072 1.00 50.53 281 ALA A CA 1
ATOM 2197 C C . ALA A 1 281 ? 8.313 10.335 -15.961 1.00 50.53 281 ALA A C 1
ATOM 2199 O O . ALA A 1 281 ? 7.929 10.426 -14.799 1.00 50.53 281 ALA A O 1
ATOM 2200 N N . ARG A 1 282 ? 9.476 9.748 -16.293 1.00 56.16 282 ARG A N 1
ATOM 2201 C CA . ARG A 1 282 ? 10.384 9.016 -15.387 1.00 56.16 282 ARG A CA 1
ATOM 2202 C C . ARG A 1 282 ? 9.821 7.700 -14.827 1.00 56.16 282 ARG A C 1
ATOM 2204 O O . ARG A 1 282 ? 10.196 7.296 -13.733 1.00 56.16 282 ARG A O 1
ATOM 2211 N N . GLU A 1 283 ? 8.976 7.006 -15.586 1.00 61.28 283 GLU A N 1
ATOM 2212 C CA . GLU A 1 283 ? 8.561 5.637 -15.253 1.00 61.28 283 GLU A CA 1
ATOM 2213 C C . GLU A 1 283 ? 9.719 4.652 -15.493 1.00 61.28 283 GLU A C 1
ATOM 2215 O O . GLU A 1 283 ? 10.139 4.441 -16.635 1.00 61.28 283 GLU A O 1
ATOM 2220 N N . GLU A 1 284 ? 10.235 4.052 -14.415 1.00 56.44 284 GLU A N 1
ATOM 2221 C CA . GLU A 1 284 ? 11.474 3.252 -14.409 1.00 56.44 284 GLU A CA 1
ATOM 2222 C C . GLU A 1 284 ? 11.408 2.036 -15.358 1.00 56.44 284 GLU A C 1
ATOM 2224 O O . GLU A 1 284 ? 12.361 1.748 -16.084 1.00 56.44 284 GLU A O 1
ATOM 2229 N N . ASP A 1 285 ? 10.247 1.379 -15.440 1.00 57.03 285 ASP A N 1
ATOM 2230 C CA . ASP A 1 285 ? 10.051 0.161 -16.239 1.00 57.03 285 ASP A CA 1
ATOM 2231 C C . ASP A 1 285 ? 9.785 0.433 -17.729 1.00 57.03 285 ASP A C 1
ATOM 2233 O O . ASP A 1 285 ? 9.893 -0.471 -18.566 1.00 57.03 285 ASP A O 1
ATOM 2237 N N . ALA A 1 286 ? 9.403 1.661 -18.093 1.00 50.06 286 ALA A N 1
ATOM 2238 C CA . ALA A 1 286 ? 8.912 1.969 -19.437 1.00 50.06 286 ALA A CA 1
ATOM 2239 C C . ALA A 1 286 ? 9.995 1.810 -20.512 1.00 50.06 286 ALA A C 1
ATOM 2241 O O . ALA A 1 286 ? 9.701 1.390 -21.633 1.00 50.06 286 ALA A O 1
ATOM 2242 N N . MET A 1 287 ? 11.252 2.096 -20.164 1.00 47.28 287 MET A N 1
ATOM 2243 C CA . MET A 1 287 ? 12.393 1.928 -21.065 1.00 47.28 287 MET A CA 1
ATOM 2244 C C . MET A 1 287 ? 12.651 0.450 -21.382 1.00 47.28 287 MET A C 1
ATOM 2246 O O . MET A 1 287 ? 12.856 0.097 -22.544 1.00 47.28 287 MET A O 1
ATOM 2250 N N . PHE A 1 288 ? 12.582 -0.418 -20.370 1.00 50.22 288 PHE A N 1
ATOM 2251 C CA . PHE A 1 288 ? 12.748 -1.860 -20.543 1.00 50.22 288 PHE A CA 1
ATOM 2252 C C . PHE A 1 288 ? 11.591 -2.469 -21.344 1.00 50.22 288 PHE A C 1
ATOM 2254 O O . PHE A 1 288 ? 11.828 -3.224 -22.286 1.00 50.22 288 PHE A O 1
ATOM 2261 N N . ARG A 1 289 ? 10.340 -2.099 -21.031 1.00 59.25 289 ARG A N 1
ATOM 2262 C CA . ARG A 1 289 ? 9.153 -2.594 -21.752 1.00 59.25 289 ARG A CA 1
ATOM 2263 C C . ARG A 1 289 ? 9.126 -2.145 -23.214 1.00 59.25 289 ARG A C 1
ATOM 2265 O O . ARG A 1 289 ? 8.814 -2.958 -24.079 1.00 59.25 289 ARG A O 1
ATOM 2272 N N . LEU A 1 290 ? 9.542 -0.910 -23.513 1.00 52.78 290 LEU A N 1
ATOM 2273 C CA . LEU A 1 290 ? 9.733 -0.446 -24.891 1.00 52.78 290 LEU A CA 1
ATOM 2274 C C . LEU A 1 290 ? 10.790 -1.278 -25.624 1.00 52.78 290 LEU A C 1
ATOM 2276 O O . LEU A 1 290 ? 10.553 -1.715 -26.747 1.00 52.78 290 LEU A O 1
ATOM 2280 N N . GLY A 1 291 ? 11.933 -1.529 -24.978 1.00 47.56 291 GLY A N 1
ATOM 2281 C CA . GLY A 1 291 ? 12.973 -2.405 -25.516 1.00 47.56 291 GLY A CA 1
ATOM 2282 C C . GLY A 1 291 ? 12.453 -3.815 -25.807 1.00 47.56 291 GLY A C 1
ATOM 2283 O O . GLY A 1 291 ? 12.697 -4.337 -26.890 1.00 47.56 291 GLY A O 1
ATOM 2284 N N . SER A 1 292 ? 11.669 -4.394 -24.891 1.00 53.88 292 SER A N 1
ATOM 2285 C CA . SER A 1 292 ? 11.043 -5.708 -25.072 1.00 53.88 292 SER A CA 1
ATOM 2286 C C . SER A 1 292 ? 10.009 -5.716 -26.195 1.00 53.88 292 SER A C 1
ATOM 2288 O O . SER A 1 292 ? 10.012 -6.652 -26.980 1.00 53.88 292 SER A O 1
ATOM 2290 N N . MET A 1 293 ? 9.150 -4.699 -26.316 1.00 57.03 293 MET A N 1
ATOM 2291 C CA . MET A 1 293 ? 8.161 -4.615 -27.401 1.00 57.03 293 MET A CA 1
ATOM 2292 C C . MET A 1 293 ? 8.845 -4.534 -28.772 1.00 57.03 293 MET A C 1
ATOM 2294 O O . MET A 1 293 ? 8.443 -5.212 -29.712 1.00 57.03 293 MET A O 1
ATOM 2298 N N . LEU A 1 294 ? 9.899 -3.720 -28.882 1.00 48.97 294 LEU A N 1
ATOM 2299 C CA . LEU A 1 294 ? 10.687 -3.588 -30.110 1.00 48.97 294 LEU A CA 1
ATOM 2300 C C . LEU A 1 294 ? 11.522 -4.846 -30.412 1.00 48.97 294 LEU A C 1
ATOM 2302 O O . LEU A 1 294 ? 11.881 -5.078 -31.569 1.00 48.97 294 LEU A O 1
ATOM 2306 N N . ALA A 1 295 ? 11.820 -5.651 -29.387 1.00 45.16 295 ALA A N 1
ATOM 2307 C CA . ALA A 1 295 ? 12.479 -6.945 -29.513 1.00 45.16 295 ALA A CA 1
ATOM 2308 C C . ALA A 1 295 ? 11.504 -8.082 -29.881 1.00 45.16 295 ALA A C 1
ATOM 2310 O O . ALA A 1 295 ? 11.872 -8.917 -30.703 1.00 45.16 295 ALA A O 1
ATOM 2311 N N . ASP A 1 296 ? 10.275 -8.104 -29.347 1.00 41.62 296 ASP A N 1
ATOM 2312 C CA . ASP A 1 296 ? 9.277 -9.180 -29.530 1.00 41.62 296 ASP A CA 1
ATOM 2313 C C . ASP A 1 296 ? 8.757 -9.295 -30.976 1.00 41.62 296 ASP A C 1
ATOM 2315 O O . ASP A 1 296 ? 8.433 -10.393 -31.425 1.00 41.62 296 ASP A O 1
ATOM 2319 N N . ASP A 1 297 ? 8.790 -8.216 -31.766 1.00 39.06 297 ASP A N 1
ATOM 2320 C CA . ASP A 1 297 ? 8.562 -8.291 -33.221 1.00 39.06 297 ASP A CA 1
ATOM 2321 C C . ASP A 1 297 ? 9.723 -8.981 -33.980 1.00 39.06 297 ASP A C 1
ATOM 2323 O O . ASP A 1 297 ? 9.679 -9.118 -35.206 1.00 39.06 297 ASP A O 1
ATOM 2327 N N . SER A 1 298 ? 10.774 -9.453 -33.290 1.00 34.38 298 SER A N 1
ATOM 2328 C CA . SER A 1 298 ? 11.896 -10.136 -33.944 1.00 34.38 298 SER A CA 1
ATOM 2329 C C . SER A 1 298 ? 12.583 -11.283 -33.186 1.00 34.38 298 SER A C 1
ATOM 2331 O O . SER A 1 298 ? 13.104 -12.166 -33.868 1.00 34.38 298 SER A O 1
ATOM 2333 N N . ILE A 1 299 ? 12.640 -11.346 -31.846 1.00 28.69 299 ILE A N 1
ATOM 2334 C CA . ILE A 1 299 ? 13.469 -12.348 -31.140 1.00 28.69 299 ILE A CA 1
ATOM 2335 C C . ILE A 1 299 ? 12.941 -12.673 -29.728 1.00 28.69 299 ILE A C 1
ATOM 2337 O O . ILE A 1 299 ? 13.114 -11.898 -28.794 1.00 28.69 299 ILE A O 1
ATOM 2341 N N . ALA A 1 300 ? 12.432 -13.893 -29.542 1.00 25.52 300 ALA A N 1
ATOM 2342 C CA . ALA A 1 300 ? 12.230 -14.515 -28.234 1.00 25.52 300 ALA A CA 1
ATOM 2343 C C . ALA A 1 300 ? 13.420 -15.435 -27.888 1.00 25.52 300 ALA A C 1
ATOM 2345 O O . ALA A 1 300 ? 13.553 -16.476 -28.532 1.00 25.52 300 ALA A O 1
ATOM 2346 N N . PHE A 1 301 ? 14.253 -15.124 -26.879 1.00 26.95 301 PHE A N 1
ATOM 2347 C CA . PHE A 1 301 ? 14.882 -16.167 -26.041 1.00 26.95 301 PHE A CA 1
ATOM 2348 C C . PHE A 1 301 ? 15.491 -15.677 -24.712 1.00 26.95 301 PHE A C 1
ATOM 2350 O O . PHE A 1 301 ? 15.927 -14.541 -24.573 1.00 26.95 301 PHE A O 1
ATOM 2357 N N . ALA A 1 302 ? 15.497 -16.621 -23.768 1.00 25.55 302 ALA A N 1
ATOM 2358 C CA . ALA A 1 302 ? 15.715 -16.581 -22.328 1.00 25.55 302 ALA A CA 1
ATOM 2359 C C . ALA A 1 302 ? 17.031 -15.971 -21.809 1.00 25.55 302 ALA A C 1
ATOM 2361 O O . ALA A 1 302 ? 18.114 -16.280 -22.302 1.00 25.55 302 ALA A O 1
ATOM 2362 N N . TRP A 1 303 ? 16.908 -15.224 -20.708 1.00 24.38 303 TRP A N 1
ATOM 2363 C CA . TRP A 1 303 ? 17.983 -14.946 -19.754 1.00 24.38 303 TRP A CA 1
ATOM 2364 C C . TRP A 1 303 ? 18.115 -16.136 -18.793 1.00 24.38 303 TRP A C 1
ATOM 2366 O O . TRP A 1 303 ? 17.136 -16.505 -18.139 1.00 24.38 303 TRP A O 1
ATOM 2376 N N . ASP A 1 304 ? 19.309 -16.721 -18.707 1.00 27.45 304 ASP A N 1
ATOM 2377 C CA . ASP A 1 304 ? 19.670 -17.720 -17.701 1.00 27.45 304 ASP A CA 1
ATOM 2378 C C . ASP A 1 304 ? 20.689 -17.089 -16.749 1.00 27.45 304 ASP A C 1
ATOM 2380 O O . ASP A 1 304 ? 21.757 -16.645 -17.159 1.00 27.45 304 ASP A O 1
ATOM 2384 N N . LYS A 1 305 ? 20.319 -16.983 -15.474 1.00 28.17 305 LYS A N 1
ATOM 2385 C CA . LYS A 1 305 ? 20.968 -16.116 -14.477 1.00 28.17 305 LYS A CA 1
ATOM 2386 C C . LYS A 1 305 ? 22.265 -16.712 -13.897 1.00 28.17 305 LYS A C 1
ATOM 2388 O O . LYS A 1 305 ? 22.769 -16.208 -12.901 1.00 28.17 305 LYS A O 1
ATOM 2393 N N . GLU A 1 306 ? 22.770 -17.802 -14.474 1.00 26.80 306 GLU A N 1
ATOM 2394 C CA . GLU A 1 306 ? 23.857 -18.622 -13.915 1.00 26.80 306 GLU A CA 1
ATOM 2395 C C . GLU A 1 306 ? 25.215 -18.499 -14.633 1.00 26.80 306 GLU A C 1
ATOM 2397 O O . GLU A 1 306 ? 26.154 -19.203 -14.259 1.00 26.80 306 GLU A O 1
ATOM 2402 N N . LYS A 1 307 ? 25.382 -17.608 -15.620 1.00 31.67 307 LYS A N 1
ATOM 2403 C CA . LYS A 1 307 ? 26.693 -17.377 -16.254 1.00 31.67 307 LYS A CA 1
ATOM 2404 C C . LYS A 1 307 ? 27.277 -16.006 -15.913 1.00 31.67 307 LYS A C 1
ATOM 2406 O O . LYS A 1 307 ? 26.725 -14.983 -16.293 1.00 31.67 307 LYS A O 1
ATOM 2411 N N . ASP A 1 308 ? 28.419 -16.027 -15.226 1.00 32.50 308 ASP A N 1
ATOM 2412 C CA . ASP A 1 308 ? 29.327 -14.894 -14.992 1.00 32.50 308 ASP A CA 1
ATOM 2413 C C . ASP A 1 308 ? 30.067 -14.499 -16.292 1.00 32.50 308 ASP A C 1
ATOM 2415 O O . ASP A 1 308 ? 31.290 -14.629 -16.380 1.00 32.50 308 ASP A O 1
ATOM 2419 N N . ASP A 1 309 ? 29.347 -14.055 -17.324 1.00 31.34 309 ASP A N 1
ATOM 2420 C CA . ASP A 1 309 ? 29.960 -13.468 -18.525 1.00 31.34 309 ASP A CA 1
ATOM 2421 C C . ASP A 1 309 ? 29.881 -11.923 -18.477 1.00 31.34 309 ASP A C 1
ATOM 2423 O O . ASP A 1 309 ? 28.934 -11.336 -17.952 1.00 31.34 309 ASP A O 1
ATOM 2427 N N . ASP A 1 310 ? 30.932 -11.260 -18.975 1.00 36.97 310 ASP A N 1
ATOM 2428 C CA . ASP A 1 310 ? 31.140 -9.802 -18.951 1.00 36.97 310 ASP A CA 1
ATOM 2429 C C . ASP A 1 310 ? 29.972 -9.049 -19.638 1.00 36.97 310 ASP A C 1
ATOM 2431 O O . ASP A 1 310 ? 29.692 -9.317 -20.816 1.00 36.97 310 ASP A O 1
ATOM 2435 N N . PRO A 1 311 ? 29.311 -8.074 -18.970 1.00 33.00 311 PRO A N 1
ATOM 2436 C CA . PRO A 1 311 ? 28.181 -7.328 -19.535 1.00 33.00 311 PRO A CA 1
ATOM 2437 C C . PRO A 1 311 ? 28.494 -6.687 -20.890 1.00 33.00 311 PRO A C 1
ATOM 2439 O O . PRO A 1 311 ? 27.606 -6.520 -21.724 1.00 33.00 311 PRO A O 1
ATOM 2442 N N . VAL A 1 312 ? 29.759 -6.331 -21.135 1.00 36.22 312 VAL A N 1
ATOM 2443 C CA . VAL A 1 312 ? 30.199 -5.672 -22.370 1.00 36.22 312 VAL A CA 1
ATOM 2444 C C . VAL A 1 312 ? 30.154 -6.625 -23.567 1.00 36.22 312 VAL A C 1
ATOM 2446 O O . VAL A 1 312 ? 29.811 -6.198 -24.671 1.00 36.22 312 VAL A O 1
ATOM 2449 N N . ASP A 1 313 ? 30.428 -7.913 -23.367 1.00 38.12 313 ASP A N 1
ATOM 2450 C CA . ASP A 1 313 ? 30.420 -8.914 -24.436 1.00 38.12 313 ASP A CA 1
ATOM 2451 C C . ASP A 1 313 ? 29.007 -9.364 -24.805 1.00 38.12 313 ASP A C 1
ATOM 2453 O O . ASP A 1 313 ? 28.721 -9.571 -25.988 1.00 38.12 313 ASP A O 1
ATOM 2457 N N . GLU A 1 314 ? 28.092 -9.403 -23.836 1.00 34.28 314 GLU A N 1
ATOM 2458 C CA . GLU A 1 314 ? 26.669 -9.627 -24.095 1.00 34.28 314 GLU A CA 1
ATOM 2459 C C . GLU A 1 314 ? 25.981 -8.399 -24.698 1.00 34.28 314 GLU A C 1
ATOM 2461 O O . GLU A 1 314 ? 25.190 -8.555 -25.628 1.00 34.28 314 GLU A O 1
ATOM 2466 N N . ILE A 1 315 ? 26.330 -7.177 -24.273 1.00 36.34 315 ILE A N 1
ATOM 2467 C CA . ILE A 1 315 ? 25.865 -5.937 -24.916 1.00 36.34 315 ILE A CA 1
ATOM 2468 C C . ILE A 1 315 ? 26.389 -5.864 -26.354 1.00 36.34 315 ILE A C 1
ATOM 2470 O O . ILE A 1 315 ? 25.632 -5.541 -27.265 1.00 36.34 315 ILE A O 1
ATOM 2474 N N . ARG A 1 316 ? 27.651 -6.234 -26.599 1.00 40.97 316 ARG A N 1
ATOM 2475 C CA . ARG A 1 316 ? 28.241 -6.320 -27.944 1.00 40.97 316 ARG A CA 1
ATOM 2476 C C . ARG A 1 316 ? 27.551 -7.386 -28.804 1.00 40.97 316 ARG A C 1
ATOM 2478 O O . ARG A 1 316 ? 27.199 -7.097 -29.944 1.00 40.97 316 ARG A O 1
ATOM 2485 N N . ALA A 1 317 ? 27.268 -8.568 -28.252 1.00 41.44 317 ALA A N 1
ATOM 2486 C CA . ALA A 1 317 ? 26.551 -9.643 -28.942 1.00 41.44 317 ALA A CA 1
ATOM 2487 C C . ALA A 1 317 ? 25.060 -9.330 -29.184 1.00 41.44 317 ALA A C 1
ATOM 2489 O O . ALA A 1 317 ? 24.489 -9.780 -30.182 1.00 41.44 317 ALA A O 1
ATOM 2490 N N . ALA A 1 318 ? 24.430 -8.553 -28.300 1.00 35.94 318 ALA A N 1
ATOM 2491 C CA . ALA A 1 318 ? 23.070 -8.049 -28.457 1.00 35.94 318 ALA A CA 1
ATOM 2492 C C . ALA A 1 318 ? 23.017 -6.944 -29.523 1.00 35.94 318 ALA A C 1
ATOM 2494 O O . ALA A 1 318 ? 22.203 -7.009 -30.444 1.00 35.94 318 ALA A O 1
ATOM 2495 N N . LEU A 1 319 ? 23.943 -5.983 -29.475 1.00 43.59 319 LEU A N 1
ATOM 2496 C CA . LEU A 1 319 ? 24.069 -4.903 -30.457 1.00 43.59 319 LEU A CA 1
ATOM 2497 C C . LEU A 1 319 ? 24.428 -5.424 -31.855 1.00 43.59 319 LEU A C 1
ATOM 2499 O O . LEU A 1 319 ? 23.931 -4.869 -32.835 1.00 43.59 319 LEU A O 1
ATOM 2503 N N . ASP A 1 320 ? 25.178 -6.528 -31.960 1.00 41.59 320 ASP A N 1
ATOM 2504 C CA . ASP A 1 320 ? 25.475 -7.229 -33.218 1.00 41.59 320 ASP A CA 1
ATOM 2505 C C . ASP A 1 320 ? 24.264 -7.930 -33.858 1.00 41.59 320 ASP A C 1
ATOM 2507 O O . ASP A 1 320 ? 24.330 -8.299 -35.035 1.00 41.59 320 ASP A O 1
ATOM 2511 N N . ARG A 1 321 ? 23.120 -8.018 -33.169 1.00 41.44 321 ARG A N 1
ATOM 2512 C CA . ARG A 1 321 ? 21.892 -8.666 -33.670 1.00 41.44 321 ARG A CA 1
ATOM 2513 C C . ARG A 1 321 ? 20.723 -7.704 -33.921 1.00 41.44 321 ARG A C 1
ATOM 2515 O O . ARG A 1 321 ? 19.750 -8.106 -34.552 1.00 41.44 321 ARG A O 1
ATOM 2522 N N . LEU A 1 322 ? 20.832 -6.437 -33.503 1.00 41.88 322 LEU A N 1
ATOM 2523 C CA . LEU A 1 322 ? 19.776 -5.422 -33.656 1.00 41.88 322 LEU A CA 1
ATOM 2524 C C . LEU A 1 322 ? 19.819 -4.712 -35.031 1.00 41.88 322 LEU A C 1
ATOM 2526 O O . LEU A 1 322 ? 20.912 -4.346 -35.488 1.00 41.88 322 LEU A O 1
ATOM 2530 N N . PRO A 1 323 ? 18.665 -4.441 -35.681 1.00 45.34 323 PRO A N 1
ATOM 2531 C CA . PRO A 1 323 ? 18.569 -3.566 -36.853 1.00 45.34 323 PRO A CA 1
ATOM 2532 C C . PRO A 1 323 ? 18.992 -2.123 -36.532 1.00 45.34 323 PRO A C 1
ATOM 2534 O O . PRO A 1 323 ? 18.640 -1.578 -35.488 1.00 45.34 323 PRO A O 1
ATOM 2537 N N . LEU A 1 324 ? 19.690 -1.458 -37.461 1.00 42.75 324 LEU A N 1
ATOM 2538 C CA . LEU A 1 324 ? 20.306 -0.134 -37.254 1.00 42.75 324 LEU A CA 1
ATOM 2539 C C . LEU A 1 324 ? 19.341 0.961 -36.747 1.00 42.75 324 LEU A C 1
ATOM 2541 O O . LEU A 1 324 ? 19.752 1.861 -36.016 1.00 42.75 324 LEU A O 1
ATOM 2545 N N . ALA A 1 325 ? 18.053 0.875 -37.090 1.00 39.69 325 ALA A N 1
ATOM 2546 C CA . ALA A 1 325 ? 17.023 1.817 -36.645 1.00 39.69 325 ALA A CA 1
ATOM 2547 C C . ALA A 1 325 ? 16.808 1.814 -35.116 1.00 39.69 325 ALA A C 1
ATOM 2549 O O . ALA A 1 325 ? 16.445 2.842 -34.551 1.00 39.69 325 ALA A O 1
ATOM 2550 N N . GLN A 1 326 ? 17.095 0.693 -34.448 1.00 42.03 326 GLN A N 1
ATOM 2551 C CA . GLN A 1 326 ? 16.984 0.523 -32.994 1.00 42.03 326 GLN A CA 1
ATOM 2552 C C . GLN A 1 326 ? 18.244 1.007 -32.246 1.00 42.03 326 GLN A C 1
ATOM 2554 O O . GLN A 1 326 ? 18.200 1.254 -31.045 1.00 42.03 326 GLN A O 1
ATOM 2559 N N . VAL A 1 327 ? 19.363 1.201 -32.959 1.00 45.19 327 VAL A N 1
ATOM 2560 C CA . VAL A 1 327 ? 20.651 1.650 -32.397 1.00 45.19 327 VAL A CA 1
ATOM 2561 C C . VAL A 1 327 ? 20.746 3.185 -32.355 1.00 45.19 327 VAL A C 1
ATOM 2563 O O . VAL A 1 327 ? 21.365 3.746 -31.456 1.00 45.19 327 VAL A O 1
ATOM 2566 N N . MET A 1 328 ? 20.085 3.900 -33.271 1.00 41.28 328 MET A N 1
ATOM 2567 C CA . MET A 1 328 ? 20.181 5.368 -33.398 1.00 41.28 328 MET A CA 1
ATOM 2568 C C . MET A 1 328 ? 19.690 6.196 -32.185 1.00 41.28 328 MET A C 1
ATOM 2570 O O . MET A 1 328 ? 20.269 7.250 -31.913 1.00 41.28 328 MET A O 1
ATOM 2574 N N . PRO A 1 329 ? 18.674 5.781 -31.412 1.00 39.78 329 PRO A N 1
ATOM 2575 C CA . PRO A 1 329 ? 18.301 6.487 -30.181 1.00 39.78 329 PRO A CA 1
ATOM 2576 C C . PRO A 1 329 ? 19.339 6.317 -29.057 1.00 39.78 329 PRO A C 1
ATOM 2578 O O . PRO A 1 329 ? 19.643 7.279 -28.352 1.00 39.78 329 PRO A O 1
ATOM 2581 N N . LEU A 1 330 ? 19.957 5.132 -28.956 1.00 40.72 330 LEU A N 1
ATOM 2582 C CA . LEU A 1 330 ? 21.095 4.867 -28.062 1.00 40.72 330 LEU A CA 1
ATOM 2583 C C . LEU A 1 330 ? 22.324 5.688 -28.483 1.00 40.72 330 LEU A C 1
ATOM 2585 O O . LEU A 1 330 ? 23.019 6.240 -27.632 1.00 40.72 330 LEU A O 1
A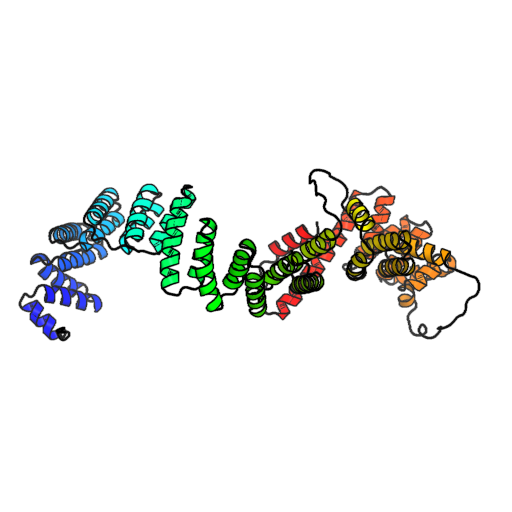TOM 2589 N N . VAL A 1 331 ? 22.529 5.857 -29.798 1.00 40.09 331 VAL A N 1
ATOM 2590 C CA . VAL A 1 331 ? 23.528 6.769 -30.380 1.00 40.09 331 VAL A CA 1
ATOM 2591 C C . VAL A 1 331 ? 23.320 8.195 -29.875 1.00 40.09 331 VAL A C 1
ATOM 2593 O O . VAL A 1 331 ? 24.296 8.834 -29.516 1.00 40.09 331 VAL A O 1
ATOM 2596 N N . HIS A 1 332 ? 22.094 8.714 -29.792 1.00 36.09 332 HIS A N 1
ATOM 2597 C CA . HIS A 1 332 ? 21.865 10.083 -29.314 1.00 36.09 332 HIS A CA 1
ATOM 2598 C C . HIS A 1 332 ? 22.068 10.260 -27.801 1.00 36.09 332 HIS A C 1
ATOM 2600 O O . HIS A 1 332 ? 22.627 11.275 -27.399 1.00 36.09 332 HIS A O 1
ATOM 2606 N N . ALA A 1 333 ? 21.679 9.281 -26.981 1.00 39.47 333 ALA A N 1
ATOM 2607 C CA . ALA A 1 333 ? 21.798 9.364 -25.522 1.00 39.47 333 ALA A CA 1
ATOM 2608 C C . ALA A 1 333 ? 23.228 9.103 -25.003 1.00 39.47 333 ALA A C 1
ATOM 2610 O O . ALA A 1 333 ? 23.689 9.793 -24.095 1.00 39.47 333 ALA A O 1
ATOM 2611 N N . ALA A 1 334 ? 23.957 8.149 -25.596 1.00 44.16 334 ALA A N 1
ATOM 2612 C CA . ALA A 1 334 ? 25.331 7.829 -25.192 1.00 44.16 334 ALA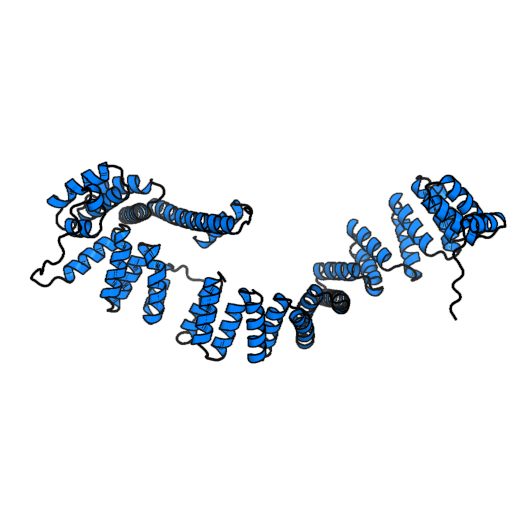 A CA 1
ATOM 2613 C C . ALA A 1 334 ? 26.347 8.901 -25.636 1.00 44.16 334 ALA A C 1
ATOM 2615 O O . ALA A 1 334 ? 27.351 9.123 -24.959 1.00 44.16 334 ALA A O 1
ATOM 2616 N N . ARG A 1 335 ? 26.065 9.607 -26.746 1.00 42.00 335 ARG A N 1
ATOM 2617 C CA . ARG A 1 335 ? 26.941 10.635 -27.345 1.00 42.00 335 ARG A CA 1
ATOM 2618 C C . ARG A 1 335 ? 27.295 11.790 -26.415 1.00 42.00 335 ARG A C 1
ATOM 2620 O O . ARG A 1 335 ? 28.323 12.413 -26.639 1.00 42.00 335 ARG A O 1
ATOM 2627 N N . GLU A 1 336 ? 26.483 12.097 -25.412 1.00 45.81 336 GLU A N 1
ATOM 2628 C CA . GLU A 1 336 ? 26.692 13.296 -24.590 1.00 45.81 336 GLU A CA 1
ATOM 2629 C C . GLU A 1 336 ? 27.353 13.018 -23.234 1.00 45.81 336 GLU A C 1
ATOM 2631 O O . GLU A 1 336 ? 27.763 13.967 -22.567 1.00 45.81 336 GLU A O 1
ATOM 2636 N N . ARG A 1 337 ? 27.456 11.749 -22.803 1.00 50.56 337 ARG A N 1
ATOM 2637 C CA . ARG A 1 337 ? 27.783 11.431 -21.400 1.00 50.56 337 ARG A CA 1
ATOM 2638 C C . ARG A 1 337 ? 28.889 10.398 -21.180 1.00 50.56 337 ARG A C 1
ATOM 2640 O O . ARG A 1 337 ? 29.550 10.502 -20.154 1.00 50.56 337 ARG A O 1
ATOM 2647 N N . ASP A 1 338 ? 29.153 9.470 -22.107 1.00 57.91 338 ASP A N 1
ATOM 2648 C CA . ASP A 1 338 ? 30.173 8.423 -21.909 1.00 57.91 338 ASP A CA 1
ATOM 2649 C C . ASP A 1 338 ? 31.089 8.219 -23.144 1.00 57.91 338 ASP A C 1
ATOM 2651 O O . ASP A 1 338 ? 30.665 7.657 -24.163 1.00 57.91 338 ASP A O 1
ATOM 2655 N N . PRO A 1 339 ? 32.368 8.646 -23.071 1.00 58.97 339 PRO A N 1
ATOM 2656 C CA . PRO A 1 339 ? 33.345 8.465 -24.146 1.00 58.97 339 PRO A CA 1
ATOM 2657 C C . PRO A 1 339 ? 33.689 7.000 -24.469 1.00 58.97 339 PRO A C 1
ATOM 2659 O O . PRO A 1 339 ? 34.026 6.696 -25.616 1.00 58.97 339 PRO A O 1
ATOM 2662 N N . GLU A 1 340 ? 33.613 6.088 -23.496 1.00 59.78 340 GLU A N 1
ATOM 2663 C CA . GLU A 1 340 ? 33.929 4.668 -23.687 1.00 59.78 340 GLU A CA 1
ATOM 2664 C C . GLU A 1 340 ? 32.804 3.962 -24.454 1.00 59.78 340 GLU A C 1
ATOM 2666 O O . GLU A 1 340 ? 33.062 3.299 -25.466 1.00 59.78 340 GLU A O 1
ATOM 2671 N N . ALA A 1 341 ? 31.551 4.222 -24.072 1.00 54.75 341 ALA A N 1
ATOM 2672 C CA . ALA A 1 341 ? 30.376 3.795 -24.829 1.00 54.75 341 ALA A CA 1
ATOM 2673 C C . ALA A 1 341 ? 30.376 4.364 -26.261 1.00 54.75 341 ALA A C 1
ATOM 2675 O O . ALA A 1 341 ? 30.107 3.641 -27.224 1.00 54.75 341 ALA A O 1
ATOM 2676 N N . GLY A 1 342 ? 30.743 5.642 -26.424 1.00 58.03 342 GLY A N 1
ATOM 2677 C CA . GLY A 1 342 ? 30.854 6.294 -27.732 1.00 58.03 342 GLY A CA 1
ATOM 2678 C C . GLY A 1 342 ? 31.874 5.633 -28.671 1.00 58.03 342 GLY A C 1
ATOM 2679 O O . GLY A 1 342 ? 31.595 5.484 -29.864 1.00 58.03 342 GLY A O 1
ATOM 2680 N N . ARG A 1 343 ? 33.022 5.178 -28.148 1.00 67.94 343 ARG A N 1
ATOM 2681 C CA . ARG A 1 343 ? 34.035 4.429 -28.916 1.00 67.94 343 ARG A CA 1
ATOM 2682 C C . ARG A 1 343 ? 33.529 3.054 -29.344 1.00 67.94 343 ARG A C 1
ATOM 2684 O O . ARG A 1 343 ? 33.630 2.705 -30.519 1.00 67.94 343 ARG A O 1
ATOM 2691 N N . THR A 1 344 ? 32.991 2.280 -28.402 1.00 56.88 344 THR A N 1
ATOM 2692 C CA . THR A 1 344 ? 32.474 0.926 -28.661 1.00 56.88 344 THR A CA 1
ATOM 2693 C C . THR A 1 344 ? 31.389 0.967 -29.737 1.00 56.88 344 THR A C 1
ATOM 2695 O O . THR A 1 344 ? 31.417 0.192 -30.693 1.00 56.88 344 THR A O 1
ATOM 2698 N N . LEU A 1 345 ? 30.505 1.960 -29.661 1.00 58.53 345 LEU A N 1
ATOM 2699 C CA . LEU A 1 345 ? 29.470 2.199 -30.657 1.00 58.53 345 LEU A CA 1
ATOM 2700 C C . LEU A 1 345 ? 30.029 2.617 -32.023 1.00 58.53 345 LEU A C 1
ATOM 2702 O O . LEU A 1 345 ? 29.572 2.119 -33.052 1.00 58.53 345 LEU A O 1
ATOM 2706 N N . GLY A 1 346 ? 31.039 3.493 -32.039 1.00 62.31 346 GLY A N 1
ATOM 2707 C CA . GLY A 1 346 ? 31.754 3.872 -33.258 1.00 62.31 346 GLY A CA 1
ATOM 2708 C C . GLY A 1 346 ? 32.323 2.655 -33.987 1.00 62.31 346 GLY A C 1
ATOM 2709 O O . GLY A 1 346 ? 32.069 2.485 -35.180 1.00 62.31 346 GLY A O 1
ATOM 2710 N N . SER A 1 347 ? 33.002 1.763 -33.260 1.00 62.66 347 SER A N 1
ATOM 2711 C CA . SER A 1 347 ? 33.605 0.547 -33.827 1.00 62.66 347 SER A CA 1
ATOM 2712 C C . SER A 1 347 ? 32.571 -0.378 -34.476 1.00 62.66 347 SER A C 1
ATOM 2714 O O . SER A 1 347 ? 32.771 -0.872 -35.587 1.00 62.66 347 SER A O 1
ATOM 2716 N N . LEU A 1 348 ? 31.414 -0.532 -33.831 1.00 58.03 348 LEU A N 1
ATOM 2717 C CA . LEU A 1 348 ? 30.327 -1.396 -34.280 1.00 58.03 348 LEU A CA 1
ATOM 2718 C C . LEU A 1 348 ? 29.615 -0.837 -35.521 1.00 58.03 348 LEU A C 1
ATOM 2720 O O . LEU A 1 348 ? 29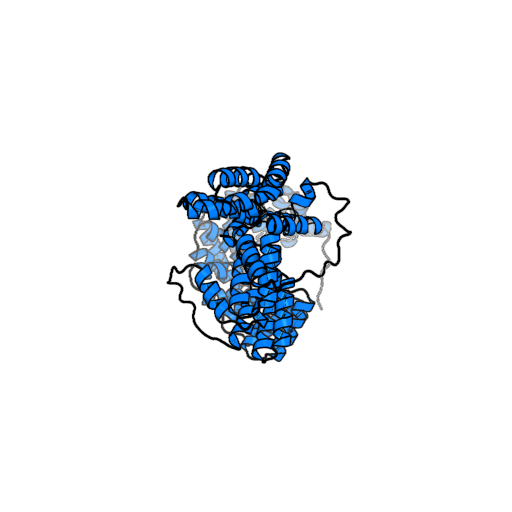.293 -1.581 -36.449 1.00 58.03 348 LEU A O 1
ATOM 2724 N N . LEU A 1 349 ? 29.410 0.483 -35.586 1.00 58.47 349 LEU A N 1
ATOM 2725 C CA . LEU A 1 349 ? 28.829 1.140 -36.762 1.00 58.47 349 LEU A CA 1
ATOM 2726 C C . LEU A 1 349 ? 29.738 1.014 -37.992 1.00 58.47 349 LEU A C 1
ATOM 2728 O O . LEU A 1 349 ? 29.247 0.738 -39.089 1.00 58.47 349 LEU A O 1
ATOM 2732 N N . ILE A 1 350 ? 31.056 1.141 -37.813 1.00 63.00 350 ILE A N 1
ATOM 2733 C CA . ILE A 1 350 ? 32.026 0.955 -38.901 1.00 63.00 350 ILE A CA 1
ATOM 2734 C C . ILE A 1 350 ? 32.075 -0.503 -39.358 1.00 63.00 350 ILE A C 1
ATOM 2736 O O . ILE A 1 350 ? 32.024 -0.751 -40.564 1.00 63.00 350 ILE A O 1
ATOM 2740 N N . ALA A 1 351 ? 32.094 -1.462 -38.425 1.00 60.16 351 ALA A N 1
ATOM 2741 C CA . ALA A 1 351 ? 32.059 -2.893 -38.739 1.00 60.16 351 ALA A CA 1
ATOM 2742 C C . ALA A 1 351 ? 30.812 -3.292 -39.554 1.00 60.16 351 ALA A C 1
ATOM 2744 O O . ALA A 1 351 ? 30.864 -4.208 -40.373 1.00 60.16 351 ALA A O 1
ATOM 2745 N N . ARG A 1 352 ? 29.706 -2.558 -39.385 1.00 52.44 352 ARG A N 1
ATOM 2746 C CA . ARG A 1 352 ? 28.435 -2.752 -40.102 1.00 52.44 352 ARG A CA 1
ATOM 2747 C C . ARG A 1 352 ? 28.295 -1.935 -41.393 1.00 52.44 352 ARG A C 1
ATOM 2749 O O . ARG A 1 352 ? 27.240 -1.968 -42.018 1.00 52.44 352 ARG A O 1
ATOM 2756 N N . GLY A 1 353 ? 29.336 -1.210 -41.808 1.00 51.47 353 GLY A N 1
ATOM 2757 C CA . GLY A 1 353 ? 29.356 -0.434 -43.054 1.00 51.47 353 GLY A CA 1
ATOM 2758 C C . GLY A 1 353 ? 28.819 1.000 -42.948 1.00 51.47 353 GLY A C 1
ATOM 2759 O O . GLY A 1 353 ? 28.846 1.731 -43.938 1.00 51.47 353 GLY A O 1
ATOM 2760 N N . TYR A 1 354 ? 28.403 1.451 -41.760 1.00 53.78 354 TYR A N 1
ATOM 2761 C CA . TYR A 1 354 ? 27.920 2.813 -41.490 1.00 53.78 354 TYR A CA 1
ATOM 2762 C C . TYR A 1 354 ? 29.070 3.721 -41.068 1.00 53.78 354 TYR A C 1
ATOM 2764 O O . TYR A 1 354 ? 29.152 4.215 -39.941 1.00 53.78 354 TYR A O 1
ATOM 2772 N N . ARG A 1 355 ? 30.015 3.898 -41.996 1.00 61.34 355 ARG A N 1
ATOM 2773 C CA . ARG A 1 355 ? 31.283 4.571 -41.712 1.00 61.34 355 ARG A CA 1
ATOM 2774 C C . ARG A 1 355 ? 31.087 6.015 -41.238 1.00 61.34 355 ARG A C 1
ATOM 2776 O O . ARG A 1 355 ? 31.710 6.401 -40.262 1.00 61.34 355 ARG A O 1
ATOM 2783 N N . LYS A 1 356 ? 30.193 6.799 -41.856 1.00 56.69 356 LYS A N 1
ATOM 2784 C CA . LYS A 1 356 ? 29.982 8.220 -41.500 1.00 56.69 356 LYS A CA 1
ATOM 2785 C C . LYS A 1 356 ? 29.453 8.392 -40.074 1.00 56.69 356 LYS A C 1
ATOM 2787 O O . LYS A 1 356 ? 29.900 9.275 -39.344 1.00 56.69 356 LYS A O 1
ATOM 2792 N N . GLU A 1 357 ? 28.497 7.562 -39.679 1.00 58.94 357 GLU A N 1
ATOM 2793 C CA . GLU A 1 357 ? 27.885 7.562 -38.353 1.00 58.94 357 GLU A CA 1
ATOM 2794 C C . GLU A 1 357 ? 28.873 7.054 -37.299 1.00 58.94 357 GLU A C 1
ATOM 2796 O O . GLU A 1 357 ? 29.017 7.679 -36.249 1.00 58.94 357 GLU A O 1
ATOM 2801 N N . GLY A 1 358 ? 29.624 5.995 -37.618 1.00 60.91 358 GLY A N 1
ATOM 2802 C CA . GLY A 1 358 ? 30.702 5.490 -36.772 1.00 60.91 358 GLY A CA 1
ATOM 2803 C C . GLY A 1 358 ? 31.807 6.524 -36.545 1.00 60.91 358 GLY A C 1
ATOM 2804 O O . GLY A 1 358 ? 32.151 6.807 -35.398 1.00 60.91 358 GLY A O 1
ATOM 2805 N N . THR A 1 359 ? 32.283 7.186 -37.605 1.00 64.38 359 THR A N 1
ATOM 2806 C CA . THR A 1 359 ? 33.267 8.279 -37.518 1.00 64.38 359 THR A CA 1
ATOM 2807 C C . THR A 1 359 ? 32.747 9.438 -36.663 1.00 64.38 359 THR A C 1
ATOM 2809 O O . THR A 1 359 ? 33.499 9.985 -35.864 1.00 64.38 359 THR A O 1
ATOM 2812 N N . ARG A 1 360 ? 31.452 9.787 -36.735 1.00 63.66 360 ARG A N 1
ATOM 2813 C CA . ARG A 1 360 ? 30.837 10.810 -35.859 1.00 63.66 360 ARG A CA 1
ATOM 2814 C C . ARG A 1 360 ? 30.803 10.398 -34.382 1.00 63.66 360 ARG A C 1
ATOM 2816 O O . ARG A 1 360 ? 30.977 11.260 -33.515 1.00 63.66 360 ARG A O 1
ATOM 2823 N N . CYS A 1 361 ? 30.583 9.118 -34.080 1.00 61.59 361 CYS A N 1
ATOM 2824 C CA . CYS A 1 361 ? 30.653 8.585 -32.715 1.00 61.59 361 CYS A CA 1
ATOM 2825 C C . CYS A 1 361 ? 32.078 8.670 -32.158 1.00 61.59 361 CYS A C 1
ATOM 2827 O O . CYS A 1 361 ? 32.266 9.208 -31.065 1.00 61.59 361 CYS A O 1
ATOM 2829 N N . TYR A 1 362 ? 33.077 8.267 -32.948 1.00 65.12 362 TYR A N 1
ATOM 2830 C CA . TYR A 1 362 ? 34.486 8.459 -32.603 1.00 65.12 362 TYR A CA 1
ATOM 2831 C C . TYR A 1 362 ? 34.834 9.933 -32.402 1.00 65.12 362 TYR A C 1
ATOM 2833 O O . TYR A 1 362 ? 35.463 10.267 -31.407 1.00 65.12 362 TYR A O 1
ATOM 2841 N N . TRP A 1 363 ? 34.355 10.829 -33.271 1.00 66.94 363 TRP A N 1
ATOM 2842 C CA . TRP A 1 363 ? 34.557 12.275 -33.134 1.00 66.94 363 TRP A CA 1
ATOM 2843 C C . TRP A 1 363 ? 34.007 12.806 -31.810 1.00 66.94 363 TRP A C 1
ATOM 2845 O O . TRP A 1 363 ? 34.666 13.573 -31.115 1.00 66.94 363 TRP A O 1
ATOM 2855 N N . THR A 1 364 ? 32.810 12.368 -31.422 1.00 64.19 364 THR A N 1
ATOM 2856 C CA . THR A 1 364 ? 32.166 12.821 -30.184 1.00 64.19 364 THR A CA 1
ATOM 2857 C C . THR A 1 364 ? 32.916 12.311 -28.950 1.00 64.19 364 THR A C 1
ATOM 2859 O O . THR A 1 364 ? 33.256 13.107 -28.079 1.00 64.19 364 THR A O 1
ATOM 2862 N N . ALA A 1 365 ? 33.274 11.024 -28.910 1.00 64.56 365 ALA A N 1
ATOM 2863 C CA . ALA A 1 365 ? 34.084 10.448 -27.833 1.00 64.56 365 ALA A CA 1
ATOM 2864 C C . ALA A 1 365 ? 35.487 11.079 -27.753 1.00 64.56 365 ALA A C 1
ATOM 2866 O O . ALA A 1 365 ? 35.985 11.394 -26.669 1.00 64.56 365 ALA A O 1
ATOM 2867 N N . ALA A 1 366 ? 36.099 11.340 -28.908 1.00 72.75 366 ALA A N 1
ATOM 2868 C CA . ALA A 1 366 ? 37.398 11.980 -29.013 1.00 72.75 366 ALA A CA 1
ATOM 2869 C C . ALA A 1 366 ? 37.365 13.431 -28.512 1.00 72.75 366 ALA A C 1
ATOM 2871 O O . ALA A 1 366 ? 38.326 13.841 -27.881 1.00 72.75 366 ALA A O 1
ATOM 2872 N N . ARG A 1 367 ? 36.272 14.200 -28.664 1.00 73.25 367 ARG A N 1
ATOM 2873 C CA . ARG A 1 367 ? 36.172 15.577 -28.113 1.00 73.25 367 ARG A CA 1
ATOM 2874 C C . ARG A 1 367 ? 36.349 15.651 -26.597 1.00 73.25 367 ARG A C 1
ATOM 2876 O O . ARG A 1 367 ? 36.798 16.679 -26.099 1.00 73.25 367 ARG A O 1
ATOM 2883 N N . HIS A 1 368 ? 36.031 14.578 -25.875 1.00 69.81 368 HIS A N 1
ATOM 2884 C CA . HIS A 1 368 ? 36.268 14.470 -24.431 1.00 69.81 368 HIS A CA 1
ATOM 2885 C C . HIS A 1 368 ? 37.718 14.078 -24.086 1.00 69.81 368 HIS A C 1
ATOM 2887 O O . HIS A 1 368 ? 38.065 13.915 -22.915 1.00 69.81 368 HIS A O 1
ATOM 2893 N N . GLY A 1 369 ? 38.571 13.938 -25.103 1.00 69.44 369 GLY A N 1
ATOM 2894 C CA . GLY A 1 369 ? 39.977 13.586 -25.003 1.00 69.44 369 GLY A CA 1
ATOM 2895 C C . GLY A 1 369 ? 40.223 12.153 -24.564 1.00 69.44 369 GLY A C 1
ATOM 2896 O O . GLY A 1 369 ? 41.205 11.909 -23.874 1.00 69.44 369 GLY A O 1
ATOM 2897 N N . TYR A 1 370 ? 39.338 11.220 -24.919 1.00 77.56 370 TYR A N 1
ATOM 2898 C CA . TYR A 1 370 ? 39.499 9.796 -24.631 1.00 77.56 370 TYR A CA 1
ATOM 2899 C C . TYR A 1 370 ? 40.438 9.136 -25.654 1.00 77.56 370 TYR A C 1
ATOM 2901 O O . TYR A 1 370 ? 40.079 8.973 -26.820 1.00 77.56 370 TYR A O 1
ATOM 2909 N N . LEU A 1 371 ? 41.645 8.768 -25.214 1.00 81.56 371 LEU A N 1
ATOM 2910 C CA . LEU A 1 371 ? 42.763 8.297 -26.039 1.00 81.56 371 LEU A CA 1
ATOM 2911 C C . LEU A 1 371 ? 42.364 7.170 -27.009 1.00 81.56 371 LEU A C 1
ATOM 2913 O O . LEU A 1 371 ? 42.613 7.337 -28.202 1.00 81.56 371 LEU A O 1
ATOM 2917 N N . PRO A 1 372 ? 41.695 6.082 -26.576 1.00 77.81 372 PRO A N 1
ATOM 2918 C CA . PRO A 1 372 ? 41.313 5.011 -27.492 1.00 77.81 372 PRO A CA 1
ATOM 2919 C C . PRO A 1 372 ? 40.377 5.465 -28.621 1.00 77.81 372 PRO A C 1
ATOM 2921 O O . PRO A 1 372 ? 40.450 4.932 -29.720 1.00 77.81 372 PRO A O 1
ATOM 2924 N N . ALA A 1 373 ? 39.513 6.462 -28.396 1.00 77.00 373 ALA A N 1
ATOM 2925 C CA . ALA A 1 373 ? 38.679 7.017 -29.465 1.00 77.00 373 ALA A CA 1
ATOM 2926 C C . ALA A 1 373 ? 39.465 7.936 -30.411 1.00 77.00 373 ALA A C 1
ATOM 2928 O O . ALA A 1 373 ? 39.173 7.967 -31.604 1.00 77.00 373 ALA A O 1
ATOM 2929 N N . VAL A 1 374 ? 40.447 8.680 -29.893 1.00 80.19 374 VAL A N 1
ATOM 2930 C CA . VAL A 1 374 ? 41.282 9.588 -30.696 1.00 80.19 374 VAL A CA 1
ATOM 2931 C C . VAL A 1 374 ? 42.208 8.796 -31.623 1.00 80.19 374 VAL A C 1
ATOM 2933 O O . VAL A 1 374 ? 42.305 9.141 -32.797 1.00 80.19 374 VAL A O 1
ATOM 2936 N N . SER A 1 375 ? 42.822 7.711 -31.135 1.00 81.44 375 SER A N 1
ATOM 2937 C CA . SER A 1 375 ? 43.665 6.825 -31.952 1.00 81.44 375 SER A CA 1
ATOM 2938 C C . SER A 1 375 ? 42.893 6.225 -33.127 1.00 81.44 375 SER A C 1
ATOM 2940 O O . SER A 1 375 ? 43.309 6.359 -34.275 1.00 81.44 375 SER A O 1
ATOM 2942 N N . GLU A 1 376 ? 41.727 5.640 -32.849 1.00 81.12 376 GLU A N 1
ATOM 2943 C CA . GLU A 1 376 ? 40.857 5.036 -33.866 1.00 81.12 376 GLU A CA 1
ATOM 2944 C C . GLU A 1 376 ? 40.364 6.080 -34.878 1.00 81.12 376 GLU A C 1
ATOM 2946 O O . GLU A 1 376 ? 40.384 5.852 -36.086 1.00 81.12 376 GLU A O 1
ATOM 2951 N N . LEU A 1 377 ? 39.987 7.277 -34.413 1.00 79.69 377 LEU A N 1
ATOM 2952 C CA . LEU A 1 377 ? 39.598 8.378 -35.294 1.00 79.69 377 LEU A CA 1
ATOM 2953 C C . LEU A 1 377 ? 40.746 8.821 -36.214 1.00 79.69 377 LEU A C 1
ATOM 2955 O O . LEU A 1 377 ? 40.518 9.057 -37.399 1.00 79.69 377 LEU A O 1
ATOM 2959 N N . ALA A 1 378 ? 41.971 8.928 -35.692 1.00 80.94 378 ALA A N 1
ATOM 2960 C CA . ALA A 1 378 ? 43.144 9.317 -36.470 1.00 80.94 378 ALA A CA 1
ATOM 2961 C C . ALA A 1 378 ? 43.494 8.279 -37.551 1.00 80.94 378 ALA A C 1
ATOM 2963 O O . ALA A 1 378 ? 43.898 8.644 -38.655 1.00 80.94 378 ALA A O 1
ATOM 2964 N N . GLU A 1 379 ? 43.329 6.988 -37.263 1.00 82.25 379 GLU A N 1
ATOM 2965 C CA . GLU A 1 379 ? 43.512 5.915 -38.248 1.00 82.25 379 GLU A CA 1
ATOM 2966 C C . GLU A 1 379 ? 42.422 5.933 -39.328 1.00 82.25 379 GLU A C 1
ATOM 2968 O O . GLU A 1 379 ? 42.723 5.818 -40.520 1.00 82.25 379 GLU A O 1
ATOM 2973 N N . LEU A 1 380 ? 41.165 6.153 -38.935 1.00 78.62 380 LEU A N 1
ATOM 2974 C CA . LEU A 1 380 ? 40.034 6.252 -39.860 1.00 78.62 380 LEU A CA 1
ATOM 2975 C C . LEU A 1 380 ? 40.176 7.421 -40.837 1.00 78.62 380 LEU A C 1
ATOM 2977 O O . LEU A 1 380 ? 39.968 7.237 -42.036 1.00 78.62 380 LEU A O 1
ATOM 2981 N N . LEU A 1 381 ? 40.567 8.599 -40.343 1.00 78.31 381 LEU A N 1
ATOM 2982 C CA . LEU A 1 381 ? 40.778 9.787 -41.174 1.00 78.31 381 LEU A CA 1
ATOM 2983 C C . LEU A 1 381 ? 41.978 9.617 -42.120 1.00 78.31 381 LEU A C 1
ATOM 2985 O O . LEU A 1 381 ? 41.916 10.037 -43.275 1.00 78.31 381 LEU A O 1
ATOM 2989 N N . ARG A 1 382 ? 43.043 8.928 -41.684 1.00 75.19 382 ARG A N 1
ATOM 2990 C CA . ARG A 1 382 ? 44.179 8.563 -42.552 1.00 75.19 382 ARG A CA 1
ATOM 2991 C C . ARG A 1 382 ? 43.783 7.609 -43.674 1.00 75.19 382 ARG A C 1
ATOM 2993 O O . ARG A 1 382 ? 44.262 7.750 -44.797 1.00 75.19 382 ARG A O 1
ATOM 3000 N N . ALA A 1 383 ? 42.899 6.657 -43.385 1.00 70.00 383 ALA A N 1
ATOM 3001 C CA . ALA A 1 383 ? 42.385 5.712 -44.370 1.00 70.00 383 ALA A CA 1
ATOM 3002 C C . ALA A 1 383 ? 41.428 6.352 -45.399 1.00 70.00 383 ALA A C 1
ATOM 3004 O O . ALA A 1 383 ? 41.093 5.704 -46.393 1.00 70.00 383 ALA A O 1
ATOM 3005 N N . GLU A 1 384 ? 40.968 7.588 -45.171 1.00 62.88 384 GLU A N 1
ATOM 3006 C CA . GLU A 1 384 ? 40.013 8.298 -46.031 1.00 62.88 384 GLU A CA 1
ATOM 3007 C C . GLU A 1 384 ? 40.643 9.267 -47.038 1.00 62.88 384 GLU A C 1
ATOM 3009 O O . GLU A 1 384 ? 39.935 9.677 -47.950 1.00 62.88 384 GLU A O 1
ATOM 3014 N N . ALA A 1 385 ? 41.930 9.611 -46.949 1.00 45.12 385 ALA A N 1
ATOM 3015 C CA . ALA A 1 385 ? 42.513 10.649 -47.806 1.00 45.12 385 ALA A CA 1
ATOM 3016 C C . ALA A 1 385 ? 42.648 10.235 -49.296 1.00 45.12 385 ALA A C 1
ATOM 3018 O O . ALA A 1 385 ? 43.421 9.321 -49.606 1.00 45.12 385 ALA A O 1
ATOM 3019 N N . PRO A 1 386 ? 42.033 10.948 -50.268 1.00 41.62 386 PRO A N 1
ATOM 3020 C CA . PRO A 1 386 ? 42.555 11.065 -51.622 1.00 41.62 386 PRO A CA 1
ATOM 3021 C C . PRO A 1 386 ? 43.392 12.350 -51.763 1.00 41.62 386 PRO A C 1
ATOM 3023 O O . PRO A 1 386 ? 43.239 13.314 -51.018 1.00 41.62 386 PRO A O 1
ATOM 3026 N N . ARG A 1 387 ? 44.299 12.336 -52.747 1.00 45.09 387 ARG A N 1
ATOM 3027 C CA . ARG A 1 387 ? 45.143 13.464 -53.171 1.00 45.09 387 ARG A CA 1
ATOM 3028 C C . ARG A 1 387 ? 44.321 14.738 -53.433 1.00 45.09 387 ARG A C 1
ATOM 3030 O O . ARG A 1 387 ? 43.266 14.648 -54.046 1.00 45.09 387 ARG A O 1
ATOM 3037 N N . GLU A 1 388 ? 44.940 15.870 -53.097 1.00 34.34 388 GLU A N 1
ATOM 3038 C CA . GLU A 1 388 ? 44.578 17.260 -53.427 1.00 34.34 388 GLU A CA 1
ATOM 3039 C C . GLU A 1 388 ? 43.515 17.917 -52.532 1.00 34.34 388 GLU A C 1
ATOM 3041 O O . GLU A 1 388 ? 42.326 17.625 -52.556 1.00 34.34 388 GLU A O 1
ATOM 3046 N N . THR A 1 389 ? 44.031 18.839 -51.722 1.00 31.14 389 THR A N 1
ATOM 3047 C CA . THR A 1 389 ? 43.347 19.814 -50.882 1.00 31.14 389 THR A CA 1
ATOM 3048 C C . THR A 1 389 ? 42.632 20.857 -51.743 1.00 31.14 389 THR A C 1
ATOM 3050 O O . THR A 1 389 ? 43.300 21.648 -52.409 1.00 31.14 389 THR A O 1
ATOM 3053 N N . GLU A 1 390 ? 41.306 20.925 -51.665 1.00 30.97 390 GLU A N 1
ATOM 3054 C CA . GLU A 1 390 ? 40.616 22.214 -51.746 1.00 30.97 390 GLU A CA 1
ATOM 3055 C C . GLU A 1 390 ? 40.531 22.746 -50.315 1.00 30.97 390 GLU A C 1
ATOM 3057 O O . GLU A 1 390 ? 39.841 22.198 -49.456 1.00 30.97 390 GLU A O 1
ATOM 3062 N N . SER A 1 391 ? 41.368 23.748 -50.052 1.00 44.72 391 SER A N 1
ATOM 3063 C CA . SER A 1 391 ? 41.237 24.653 -48.923 1.00 44.72 391 SER A CA 1
ATOM 3064 C C . SER A 1 391 ? 39.974 25.474 -49.133 1.00 44.72 391 SER A C 1
ATOM 3066 O O . SER A 1 391 ? 39.927 26.227 -50.099 1.00 44.72 391 SER A O 1
ATOM 3068 N N . ASP A 1 392 ? 39.012 25.369 -48.232 1.00 32.34 392 ASP A N 1
ATOM 3069 C CA . ASP A 1 392 ? 38.035 26.426 -48.018 1.00 32.34 392 ASP A CA 1
ATOM 3070 C C . ASP A 1 392 ? 37.741 26.494 -46.513 1.00 32.34 392 ASP A C 1
ATOM 3072 O O . ASP A 1 392 ? 37.534 25.468 -45.861 1.00 32.34 392 ASP A O 1
ATOM 3076 N N . ASP A 1 393 ? 37.775 27.728 -46.007 1.00 34.09 393 ASP A N 1
ATOM 3077 C CA . ASP A 1 393 ? 37.502 28.199 -44.642 1.00 34.09 393 ASP A CA 1
ATOM 3078 C C . ASP A 1 393 ? 38.682 28.226 -43.637 1.00 34.09 393 ASP A C 1
ATOM 3080 O O . ASP A 1 393 ? 38.572 27.797 -42.487 1.00 34.09 393 ASP A O 1
ATOM 3084 N N . ASP A 1 394 ? 39.792 28.857 -44.043 1.00 43.69 394 ASP A N 1
ATOM 3085 C CA . ASP A 1 394 ? 40.519 29.777 -43.150 1.00 43.69 394 ASP A CA 1
ATOM 3086 C C . ASP A 1 394 ? 39.646 31.035 -42.989 1.00 43.69 394 ASP A C 1
ATOM 3088 O O . ASP A 1 394 ? 39.296 31.618 -44.008 1.00 43.69 394 ASP A O 1
ATOM 3092 N N . ASP A 1 395 ? 39.256 31.403 -41.756 1.00 38.00 395 ASP A N 1
ATOM 3093 C CA . ASP A 1 395 ? 39.011 32.807 -41.318 1.00 38.00 395 ASP A CA 1
ATOM 3094 C C . ASP A 1 395 ? 38.336 32.945 -39.924 1.00 38.00 395 ASP A C 1
ATOM 3096 O O . ASP A 1 395 ? 38.060 34.058 -39.477 1.00 38.00 395 ASP A O 1
ATOM 3100 N N . ALA A 1 396 ? 38.098 31.864 -39.163 1.00 44.34 396 ALA A N 1
ATOM 3101 C CA . ALA A 1 396 ? 37.501 31.963 -37.813 1.00 44.34 396 ALA A CA 1
ATOM 3102 C C . ALA A 1 396 ? 38.484 31.799 -36.631 1.00 44.34 396 ALA A C 1
ATOM 3104 O O . ALA A 1 396 ? 38.072 31.912 -35.474 1.00 44.34 396 ALA A O 1
ATOM 3105 N N . ASP A 1 397 ? 39.768 31.521 -36.884 1.00 44.19 397 ASP A N 1
ATOM 3106 C CA . ASP A 1 397 ? 40.715 31.130 -35.828 1.00 44.19 397 ASP A CA 1
ATOM 3107 C C . ASP A 1 397 ? 41.592 32.264 -35.278 1.00 44.19 397 ASP A C 1
ATOM 3109 O O . ASP A 1 397 ? 42.214 32.081 -34.228 1.00 44.19 397 ASP A O 1
ATOM 3113 N N . ASP A 1 398 ? 41.606 33.449 -35.895 1.00 44.81 398 ASP A N 1
ATOM 3114 C CA . ASP A 1 398 ? 42.568 34.525 -35.595 1.00 44.81 398 ASP A CA 1
ATOM 3115 C C . ASP A 1 398 ? 42.378 35.287 -34.267 1.00 44.81 398 ASP A C 1
ATOM 3117 O O . ASP A 1 398 ? 43.246 36.072 -33.889 1.00 44.81 398 ASP A O 1
ATOM 3121 N N . GLU A 1 399 ? 41.333 34.997 -33.483 1.00 47.97 399 GLU A N 1
ATOM 3122 C CA . GLU A 1 399 ? 41.087 35.656 -32.181 1.00 47.97 399 GLU A CA 1
ATOM 3123 C C . GLU A 1 399 ? 41.323 34.776 -30.934 1.00 47.97 399 GLU A C 1
ATOM 3125 O O . GLU A 1 399 ? 41.159 35.250 -29.808 1.00 47.97 399 GLU A O 1
ATOM 3130 N N . LEU A 1 400 ? 41.722 33.505 -31.078 1.00 51.56 400 LEU A N 1
ATOM 3131 C CA . LEU A 1 400 ? 41.873 32.590 -29.933 1.00 51.56 400 LEU A CA 1
ATOM 3132 C C . LEU A 1 400 ? 43.312 32.482 -29.417 1.00 51.56 400 LEU A C 1
ATOM 3134 O O . LEU A 1 400 ? 44.241 32.262 -30.195 1.00 51.56 400 LEU A O 1
ATOM 3138 N N . ASP A 1 401 ? 43.472 32.546 -28.088 1.00 62.75 401 ASP A N 1
ATOM 3139 C CA . ASP A 1 401 ? 44.747 32.304 -27.401 1.00 62.75 401 ASP A CA 1
ATOM 3140 C C . ASP A 1 401 ? 45.326 30.926 -27.777 1.00 62.75 401 ASP A C 1
ATOM 3142 O O . ASP A 1 401 ? 44.600 29.941 -27.961 1.00 62.75 401 ASP A O 1
ATOM 3146 N N . GLU A 1 402 ? 46.654 30.832 -27.859 1.00 58.47 402 GLU A N 1
ATOM 3147 C CA . GLU A 1 402 ? 47.389 29.629 -28.283 1.00 58.47 402 GLU A CA 1
ATOM 3148 C C . GLU A 1 402 ? 47.031 28.409 -27.403 1.00 58.47 402 GLU A C 1
ATOM 3150 O O . GLU A 1 402 ? 46.993 27.264 -27.871 1.00 58.47 402 GLU A O 1
ATOM 3155 N N . THR A 1 403 ? 46.673 28.675 -26.140 1.00 59.44 403 THR A N 1
ATOM 3156 C CA . THR A 1 403 ? 46.189 27.709 -25.145 1.00 59.44 403 THR A CA 1
ATOM 3157 C C . THR A 1 403 ? 44.786 27.168 -25.454 1.00 59.44 403 THR A C 1
ATOM 3159 O O . THR A 1 403 ? 44.524 25.983 -25.235 1.00 59.44 403 THR A O 1
ATOM 3162 N N . ASP A 1 404 ? 43.876 28.003 -25.962 1.00 61.66 404 ASP A N 1
ATOM 3163 C CA . ASP A 1 404 ? 42.517 27.600 -26.354 1.00 61.66 404 ASP A CA 1
ATOM 3164 C C . ASP A 1 404 ? 42.537 26.807 -27.658 1.00 61.66 404 ASP A C 1
ATOM 3166 O O . ASP A 1 404 ? 41.874 25.772 -27.774 1.00 61.66 404 ASP A O 1
ATOM 3170 N N . ARG A 1 405 ? 43.393 27.212 -28.606 1.00 60.78 405 ARG A N 1
ATOM 3171 C CA . ARG A 1 405 ? 43.617 26.439 -29.831 1.00 60.78 405 ARG A CA 1
ATOM 3172 C C . ARG A 1 405 ? 44.179 25.044 -29.514 1.00 60.78 405 ARG A C 1
ATOM 3174 O O . ARG A 1 405 ? 43.813 24.077 -30.170 1.00 60.78 405 ARG A O 1
ATOM 3181 N N . ALA A 1 406 ? 45.051 24.908 -28.509 1.00 58.47 406 ALA A N 1
ATOM 3182 C CA . ALA A 1 406 ? 45.594 23.616 -28.053 1.00 58.47 406 ALA A CA 1
ATOM 3183 C C . ALA A 1 406 ? 44.573 22.721 -27.311 1.00 58.47 406 ALA A C 1
ATOM 3185 O O . ALA A 1 406 ? 44.908 21.613 -26.907 1.00 58.47 406 ALA A O 1
ATOM 3186 N N . CYS A 1 407 ? 43.332 23.171 -27.102 1.00 63.62 407 CYS A N 1
ATOM 3187 C CA . CYS A 1 407 ? 42.280 22.360 -26.479 1.00 63.62 407 CYS A CA 1
ATOM 3188 C C . CYS A 1 407 ? 41.313 21.724 -27.495 1.00 63.62 407 CYS A C 1
ATOM 3190 O O . CYS A 1 407 ? 40.408 20.993 -27.085 1.00 63.62 407 CYS A O 1
ATOM 3192 N N . ARG A 1 408 ? 41.486 21.982 -28.801 1.00 72.19 408 ARG A N 1
ATOM 3193 C CA . ARG A 1 408 ? 40.620 21.461 -29.869 1.00 72.19 408 ARG A CA 1
ATOM 3194 C C . ARG A 1 408 ? 41.133 20.138 -30.437 1.00 72.19 408 ARG A C 1
ATOM 3196 O O . ARG A 1 408 ? 42.300 20.023 -30.793 1.00 72.19 408 ARG A O 1
ATOM 3203 N N . LEU A 1 409 ? 40.220 19.183 -30.618 1.00 70.94 409 LEU A N 1
ATOM 3204 C CA . LEU A 1 409 ? 40.501 17.859 -31.185 1.00 70.94 409 LEU A CA 1
ATOM 3205 C C . LEU A 1 409 ? 41.174 17.925 -32.570 1.00 70.94 409 LEU A C 1
ATOM 3207 O O . LEU A 1 409 ? 42.099 17.169 -32.826 1.00 70.94 409 LEU A O 1
ATOM 3211 N N . GLU A 1 410 ? 40.766 18.845 -33.443 1.00 76.06 410 GLU A N 1
ATOM 3212 C CA . GLU A 1 410 ? 41.348 19.009 -34.790 1.00 76.06 410 GLU A CA 1
ATOM 3213 C C . GLU A 1 410 ? 42.850 19.311 -34.746 1.00 76.06 410 GLU A C 1
ATOM 3215 O O . GLU A 1 410 ? 43.634 18.751 -35.506 1.00 76.06 410 GLU A O 1
ATOM 3220 N N . GLN A 1 411 ? 43.271 20.138 -33.788 1.00 75.00 411 GLN A N 1
ATOM 3221 C CA . GLN A 1 411 ? 44.675 20.493 -33.583 1.00 75.00 411 GLN A CA 1
ATOM 3222 C C . GLN A 1 411 ? 45.462 19.344 -32.936 1.00 75.00 411 GLN A C 1
ATOM 3224 O O . GLN A 1 411 ? 46.682 19.276 -33.072 1.00 75.00 411 GLN A O 1
ATOM 3229 N N . VAL A 1 412 ? 44.786 18.442 -32.215 1.00 76.69 412 VAL A N 1
ATOM 3230 C CA . VAL A 1 412 ? 45.385 17.217 -31.656 1.00 76.69 412 VAL A CA 1
ATOM 3231 C C . VAL A 1 412 ? 45.593 16.193 -32.763 1.00 76.69 412 VAL A C 1
ATOM 3233 O O . VAL A 1 412 ? 46.655 15.589 -32.832 1.00 76.69 412 VAL A O 1
ATOM 3236 N N . LEU A 1 413 ? 44.615 16.044 -33.660 1.00 77.94 413 LEU A N 1
ATOM 3237 C CA . LEU A 1 413 ? 44.707 15.177 -34.835 1.00 77.94 413 LEU A CA 1
ATOM 3238 C C . LEU A 1 413 ? 45.784 15.665 -35.818 1.00 77.94 413 LEU A C 1
ATOM 3240 O O . LEU A 1 413 ? 46.511 14.846 -36.365 1.00 77.94 413 LEU A O 1
ATOM 3244 N N . ALA A 1 414 ? 45.948 16.981 -35.989 1.00 76.56 414 ALA A N 1
ATOM 3245 C CA . ALA A 1 414 ? 47.032 17.551 -36.795 1.00 76.56 414 ALA A CA 1
ATOM 3246 C C . ALA A 1 414 ? 48.424 17.306 -36.180 1.00 76.56 414 ALA A C 1
ATOM 3248 O O . ALA A 1 414 ? 49.373 16.994 -36.892 1.00 76.56 414 ALA A O 1
ATOM 3249 N N . ALA A 1 415 ? 48.541 17.410 -34.853 1.00 78.06 415 ALA A N 1
ATOM 3250 C CA . ALA A 1 415 ? 49.778 17.123 -34.121 1.00 78.06 415 ALA A CA 1
ATOM 3251 C C . ALA A 1 415 ? 50.053 15.620 -33.947 1.00 78.06 415 ALA A C 1
ATOM 3253 O O . ALA A 1 415 ? 51.130 15.249 -33.489 1.00 78.06 415 ALA A O 1
ATOM 3254 N N . TRP A 1 416 ? 49.091 14.758 -34.284 1.00 81.56 416 TRP A N 1
ATOM 3255 C CA . TRP A 1 416 ? 49.168 13.318 -34.057 1.00 81.56 416 TRP A CA 1
ATOM 3256 C C . TRP A 1 416 ? 50.386 12.701 -34.754 1.00 81.56 416 TRP A C 1
ATOM 3258 O O . TRP A 1 416 ? 51.134 11.949 -34.134 1.00 81.56 416 TRP A O 1
ATOM 3268 N N . ASP A 1 417 ? 50.637 13.115 -35.998 1.00 79.25 417 ASP A N 1
ATOM 3269 C CA . ASP A 1 417 ? 51.734 12.612 -36.833 1.00 79.25 417 ASP A CA 1
ATOM 3270 C C . ASP A 1 417 ? 52.971 13.535 -36.875 1.00 79.25 417 ASP A C 1
ATOM 3272 O O . ASP A 1 417 ? 53.997 13.149 -37.434 1.00 79.25 417 ASP A O 1
ATOM 3276 N N . ASP A 1 418 ? 52.911 14.726 -36.265 1.00 81.00 418 ASP A N 1
ATOM 3277 C CA . ASP A 1 418 ? 54.012 15.702 -36.226 1.00 81.00 418 ASP A CA 1
ATOM 3278 C C . ASP A 1 418 ? 54.345 16.110 -34.782 1.00 81.00 418 ASP A C 1
ATOM 3280 O O . ASP A 1 418 ? 53.858 17.107 -34.230 1.00 81.00 418 ASP A O 1
ATOM 3284 N N . ARG A 1 419 ? 55.207 15.296 -34.165 1.00 83.50 419 ARG A N 1
ATOM 3285 C CA . ARG A 1 419 ? 55.691 15.501 -32.797 1.00 83.50 419 ARG A CA 1
ATOM 3286 C C . ARG A 1 419 ? 56.431 16.827 -32.639 1.00 83.50 419 ARG A C 1
ATOM 3288 O O . ARG A 1 419 ? 56.183 17.546 -31.671 1.00 83.50 419 ARG A O 1
ATOM 3295 N N . ASP A 1 420 ? 57.305 17.159 -33.583 1.00 79.56 420 ASP A N 1
ATOM 3296 C CA . ASP A 1 420 ? 58.194 18.318 -33.484 1.00 79.56 420 ASP A CA 1
ATOM 3297 C C . ASP A 1 420 ? 57.409 19.639 -33.533 1.00 79.56 420 ASP A C 1
ATOM 3299 O O . ASP A 1 420 ? 57.735 20.585 -32.807 1.00 79.56 420 ASP A O 1
ATOM 3303 N N . ALA A 1 421 ? 56.334 19.695 -34.329 1.00 75.06 421 ALA A N 1
ATOM 3304 C CA . ALA A 1 421 ? 55.443 20.852 -34.383 1.00 75.06 421 ALA A CA 1
ATOM 3305 C C . ALA A 1 421 ? 54.457 20.915 -33.199 1.00 75.06 421 ALA A C 1
ATOM 3307 O O . ALA A 1 421 ? 54.135 22.005 -32.712 1.00 75.06 421 ALA A O 1
ATOM 3308 N N . GLY A 1 422 ? 53.963 19.766 -32.725 1.00 74.75 422 GLY A N 1
ATOM 3309 C CA . GLY A 1 422 ? 52.915 19.694 -31.704 1.00 74.75 422 GLY A CA 1
ATOM 3310 C C . GLY A 1 422 ? 53.415 19.805 -30.261 1.00 74.75 422 GLY A C 1
ATOM 3311 O O . GLY A 1 422 ? 52.868 20.563 -29.453 1.00 74.75 422 GLY A O 1
ATOM 3312 N N . GLU A 1 423 ? 54.460 19.060 -29.909 1.00 83.12 423 GLU A N 1
ATOM 3313 C CA . GLU A 1 423 ? 54.891 18.837 -28.523 1.00 83.12 423 GLU A CA 1
ATOM 3314 C C . GLU A 1 423 ? 55.192 20.132 -27.736 1.00 83.12 423 GLU A C 1
ATOM 3316 O O . GLU A 1 423 ? 54.690 20.269 -26.610 1.00 83.12 423 GLU A O 1
ATOM 3321 N N . PRO A 1 424 ? 55.916 21.137 -28.280 1.00 83.12 424 PRO A N 1
ATOM 3322 C CA . PRO A 1 424 ? 56.198 22.379 -27.553 1.00 83.12 424 PRO A CA 1
ATOM 3323 C C . PRO A 1 424 ? 54.932 23.165 -27.180 1.00 83.12 424 PRO A C 1
ATOM 3325 O O . PRO A 1 424 ? 54.862 23.764 -26.101 1.00 83.12 424 PRO A O 1
ATOM 3328 N N . ARG A 1 425 ? 53.917 23.141 -28.052 1.00 81.19 425 ARG A N 1
ATOM 3329 C CA . ARG A 1 425 ? 52.643 23.846 -27.865 1.00 81.19 425 ARG A CA 1
ATOM 3330 C C . ARG A 1 425 ? 51.798 23.196 -26.774 1.00 81.19 425 ARG A C 1
ATOM 3332 O O . ARG A 1 425 ? 51.342 23.891 -25.865 1.00 81.19 425 ARG A O 1
ATOM 3339 N N . TYR A 1 426 ? 51.649 21.871 -26.801 1.00 82.06 426 TYR A N 1
ATOM 3340 C CA . TYR A 1 426 ? 50.894 21.146 -25.772 1.00 82.06 426 TYR A CA 1
ATOM 3341 C C . TYR A 1 426 ? 51.592 21.168 -24.409 1.00 82.06 426 TYR A C 1
ATOM 3343 O O . TYR A 1 426 ? 50.914 21.290 -23.389 1.00 82.06 426 TYR A O 1
ATOM 3351 N N . ARG A 1 427 ? 52.934 21.164 -24.361 1.00 87.25 427 ARG A N 1
ATOM 3352 C CA . ARG A 1 427 ? 53.675 21.371 -23.102 1.00 87.25 427 ARG A CA 1
ATOM 3353 C C . ARG A 1 427 ? 53.428 22.751 -22.502 1.00 87.25 427 ARG A C 1
ATOM 3355 O O . ARG A 1 427 ? 53.153 22.849 -21.306 1.00 87.25 427 ARG A O 1
ATOM 3362 N N . ARG A 1 428 ? 53.469 23.813 -23.314 1.00 83.56 428 ARG A N 1
ATOM 3363 C CA . ARG A 1 428 ? 53.149 25.178 -22.862 1.00 83.56 428 ARG A CA 1
ATOM 3364 C C . ARG A 1 428 ? 51.703 25.271 -22.361 1.00 83.56 428 ARG A C 1
ATOM 3366 O O . ARG A 1 428 ? 51.467 25.814 -21.283 1.00 83.56 428 ARG A O 1
ATOM 3373 N N . ALA A 1 429 ? 50.757 24.677 -23.089 1.00 81.88 429 ALA A N 1
ATOM 3374 C CA . ALA A 1 429 ? 49.347 24.679 -22.715 1.00 81.88 429 ALA A CA 1
ATOM 3375 C C . ALA A 1 429 ? 49.078 23.866 -21.432 1.00 81.88 429 ALA A C 1
ATOM 3377 O O . ALA A 1 429 ? 48.358 24.333 -20.551 1.00 81.88 429 ALA A O 1
ATOM 3378 N N . ALA A 1 430 ? 49.699 22.699 -21.251 1.00 84.62 430 ALA A N 1
ATOM 3379 C CA . ALA A 1 430 ? 49.573 21.897 -20.030 1.00 84.62 430 ALA A CA 1
ATOM 3380 C C . ALA A 1 430 ? 50.208 22.589 -18.809 1.00 84.62 430 ALA A C 1
ATOM 3382 O O . ALA A 1 430 ? 49.663 22.536 -17.702 1.00 84.62 430 ALA A O 1
ATOM 3383 N N . ALA A 1 431 ? 51.323 23.303 -19.010 1.00 85.81 431 ALA A N 1
ATOM 3384 C CA . ALA A 1 431 ? 51.982 24.089 -17.968 1.00 85.81 431 ALA A CA 1
ATOM 3385 C C . ALA A 1 431 ? 51.119 25.254 -17.448 1.00 85.81 431 ALA A C 1
ATOM 3387 O O . ALA A 1 431 ? 51.305 25.676 -16.307 1.00 85.81 431 ALA A O 1
ATOM 3388 N N . SER A 1 432 ? 50.133 25.721 -18.225 1.00 82.88 432 SER A N 1
ATOM 3389 C CA . SER A 1 432 ? 49.178 26.753 -17.787 1.00 82.88 432 SER A CA 1
ATOM 3390 C C . SER A 1 432 ? 48.187 26.277 -16.712 1.00 82.88 432 SER A C 1
ATOM 3392 O O . SER A 1 432 ? 47.434 27.080 -16.167 1.00 82.88 432 SER A O 1
ATOM 3394 N N . GLY A 1 433 ? 48.172 24.980 -16.376 1.00 80.94 433 GLY A N 1
ATOM 3395 C CA . GLY A 1 433 ? 47.321 24.436 -15.313 1.00 80.94 433 GLY A CA 1
ATOM 3396 C C . GLY A 1 433 ? 45.971 23.887 -15.785 1.00 80.94 433 GLY A C 1
ATOM 3397 O O . GLY A 1 433 ? 45.255 23.280 -14.987 1.00 80.94 433 GLY A O 1
ATOM 3398 N N . ARG A 1 434 ? 45.630 24.045 -17.071 1.00 81.56 434 ARG A N 1
ATOM 3399 C CA . ARG A 1 434 ? 44.345 23.604 -17.632 1.00 81.56 434 ARG A CA 1
ATOM 3400 C C . ARG A 1 434 ? 44.278 22.073 -17.770 1.00 81.56 434 ARG A C 1
ATOM 3402 O O . ARG A 1 434 ? 45.086 21.501 -18.505 1.00 81.56 434 ARG A O 1
ATOM 3409 N N . PRO A 1 435 ? 43.297 21.391 -17.150 1.00 82.19 435 PRO A N 1
ATOM 3410 C CA . PRO A 1 435 ? 43.244 19.927 -17.156 1.00 82.19 435 PRO A CA 1
ATOM 3411 C C . PRO A 1 435 ? 42.959 19.326 -18.538 1.00 82.19 435 PRO A C 1
ATOM 3413 O O . PRO A 1 435 ? 43.451 18.243 -18.833 1.00 82.19 435 PRO A O 1
ATOM 3416 N N . VAL A 1 436 ? 42.231 20.033 -19.409 1.00 79.44 436 VAL A N 1
ATOM 3417 C CA . VAL A 1 436 ? 41.998 19.608 -20.803 1.00 79.44 436 VAL A CA 1
ATOM 3418 C C . VAL A 1 436 ? 43.310 19.581 -21.595 1.00 79.44 436 VAL A C 1
ATOM 3420 O O . VAL A 1 436 ? 43.593 18.605 -22.278 1.00 79.44 436 VAL A O 1
ATOM 3423 N N . ALA A 1 437 ? 44.164 20.597 -21.438 1.00 82.88 437 ALA A N 1
ATOM 3424 C CA . ALA A 1 437 ? 45.469 20.648 -22.099 1.00 82.88 437 ALA A CA 1
ATOM 3425 C C . ALA A 1 437 ? 46.443 19.588 -21.555 1.00 82.88 437 ALA A C 1
ATOM 3427 O O . ALA A 1 437 ? 47.170 18.963 -22.322 1.00 82.88 437 ALA A O 1
ATOM 3428 N N . MET A 1 438 ? 46.422 19.339 -20.239 1.00 88.75 438 MET A N 1
ATOM 3429 C CA . MET A 1 438 ? 47.171 18.234 -19.624 1.00 88.75 438 MET A CA 1
ATOM 3430 C C . MET A 1 438 ? 46.707 16.870 -20.144 1.00 88.75 438 MET A C 1
ATOM 3432 O O . MET A 1 438 ? 47.538 15.997 -20.382 1.00 88.75 438 MET A O 1
ATOM 3436 N N . ASN A 1 439 ? 45.396 16.693 -20.342 1.00 86.69 439 ASN A N 1
ATOM 3437 C CA . ASN A 1 439 ? 44.846 15.482 -20.938 1.00 86.69 439 ASN A CA 1
ATOM 3438 C C . ASN A 1 439 ? 45.388 15.278 -22.350 1.00 86.69 439 ASN A C 1
ATOM 3440 O O . ASN A 1 439 ? 45.925 14.220 -22.643 1.00 86.69 439 ASN A O 1
ATOM 3444 N N . TRP A 1 440 ? 45.294 16.303 -23.201 1.00 85.75 440 TRP A N 1
ATOM 3445 C CA . TRP A 1 440 ? 45.740 16.224 -24.589 1.00 85.75 440 TRP A CA 1
ATOM 3446 C C . TRP A 1 440 ? 47.230 15.954 -24.732 1.00 85.75 440 TRP A C 1
ATOM 3448 O O . TRP A 1 440 ? 47.621 15.113 -25.538 1.00 85.75 440 TRP A O 1
ATOM 3458 N N . LEU A 1 441 ? 48.053 16.595 -23.901 1.00 88.69 441 LEU A N 1
ATOM 3459 C CA . LEU A 1 441 ? 49.474 16.278 -23.828 1.00 88.69 441 LEU A CA 1
ATOM 3460 C C . LEU A 1 441 ? 49.696 14.814 -23.421 1.00 88.69 441 LEU A C 1
ATOM 3462 O O . LEU A 1 441 ? 50.504 14.135 -24.040 1.00 88.69 441 LEU A O 1
ATOM 3466 N N . GLY A 1 442 ? 48.959 14.308 -22.427 1.00 88.94 442 GLY A N 1
ATOM 3467 C CA . GLY A 1 442 ? 49.018 12.900 -22.032 1.00 88.94 442 GLY A CA 1
ATOM 3468 C C . GLY A 1 442 ? 48.639 11.945 -23.170 1.00 88.94 442 GLY A C 1
ATOM 3469 O O . GLY A 1 442 ? 49.348 10.972 -23.403 1.00 88.94 442 GLY A O 1
ATOM 3470 N N . VAL A 1 443 ? 47.568 12.241 -23.916 1.00 87.69 443 VAL A N 1
ATOM 3471 C CA . VAL A 1 443 ? 47.131 11.455 -25.086 1.00 87.69 443 VAL A CA 1
ATOM 3472 C C . VAL A 1 443 ? 48.244 11.385 -26.142 1.00 87.69 443 VAL A C 1
ATOM 3474 O O . VAL A 1 443 ? 48.598 10.292 -26.583 1.00 87.69 443 VAL A O 1
ATOM 3477 N N . LEU A 1 444 ? 48.832 12.529 -26.507 1.00 87.25 444 LEU A N 1
ATOM 3478 C CA . LEU A 1 444 ? 49.910 12.602 -27.502 1.00 87.25 444 LEU A CA 1
ATOM 3479 C C . LEU A 1 444 ? 51.192 11.907 -27.028 1.00 87.25 444 LEU A C 1
ATOM 3481 O O . LEU A 1 444 ? 51.821 11.190 -27.798 1.00 87.25 444 LEU A O 1
ATOM 3485 N N . LEU A 1 445 ? 51.555 12.049 -25.750 1.00 90.75 445 LEU A N 1
ATOM 3486 C CA . LEU A 1 445 ? 52.717 11.369 -25.175 1.00 90.75 445 LEU A CA 1
ATOM 3487 C C . LEU A 1 445 ? 52.558 9.845 -25.199 1.00 90.75 445 LEU A C 1
ATOM 3489 O O . LEU A 1 445 ? 53.523 9.158 -25.518 1.00 90.75 445 LEU A O 1
ATOM 3493 N N . VAL A 1 446 ? 51.362 9.298 -24.928 1.00 89.19 446 VAL A N 1
ATOM 3494 C CA . VAL A 1 446 ? 51.129 7.850 -25.104 1.00 89.19 446 VAL A CA 1
ATOM 3495 C C . VAL A 1 446 ? 51.311 7.449 -26.566 1.00 89.19 446 VAL A C 1
ATOM 3497 O O . VAL A 1 446 ? 51.981 6.453 -26.831 1.00 89.19 446 VAL A O 1
ATOM 3500 N N . HIS A 1 447 ? 50.780 8.235 -27.509 1.00 88.62 447 HIS A N 1
ATOM 3501 C CA . HIS A 1 447 ? 50.948 7.961 -28.936 1.00 88.62 447 HIS A CA 1
ATOM 3502 C C . HIS A 1 447 ? 52.426 7.975 -29.369 1.00 88.62 447 HIS A C 1
ATOM 3504 O O . HIS A 1 447 ? 52.864 7.087 -30.099 1.00 88.62 447 HIS A O 1
ATOM 3510 N N . TRP A 1 448 ? 53.219 8.925 -28.868 1.00 88.94 448 TRP A N 1
ATOM 3511 C CA . TRP A 1 448 ? 54.652 9.034 -29.161 1.00 88.94 448 TRP A CA 1
ATOM 3512 C C . TRP A 1 448 ? 55.545 8.078 -28.351 1.00 88.94 448 TRP A C 1
ATOM 3514 O O . TRP A 1 448 ? 56.762 8.082 -28.541 1.00 88.94 448 TRP A O 1
ATOM 3524 N N . GLY A 1 449 ? 54.966 7.249 -27.474 1.00 87.06 449 GLY A N 1
ATOM 3525 C CA . GLY A 1 449 ? 55.674 6.221 -26.702 1.00 87.06 449 GLY A CA 1
ATOM 3526 C C . GLY A 1 449 ? 56.181 6.651 -25.318 1.00 87.06 449 GLY A C 1
ATOM 3527 O O . GLY A 1 449 ? 56.772 5.840 -24.607 1.00 87.06 449 GLY A O 1
ATOM 3528 N N . ASP A 1 450 ? 55.907 7.880 -24.883 1.00 91.19 450 ASP A N 1
ATOM 3529 C CA . ASP A 1 450 ? 56.345 8.457 -23.605 1.00 91.19 450 ASP A CA 1
ATOM 3530 C C . ASP A 1 450 ? 55.324 8.211 -22.472 1.00 91.19 450 ASP A C 1
ATOM 3532 O O . ASP A 1 450 ? 54.845 9.122 -21.788 1.00 91.19 450 ASP A O 1
ATOM 3536 N N . THR A 1 451 ? 54.985 6.939 -22.243 1.00 90.12 451 THR A N 1
ATOM 3537 C CA . THR A 1 451 ? 53.920 6.514 -21.310 1.00 90.12 451 THR A CA 1
ATOM 3538 C C . THR A 1 451 ? 54.156 6.928 -19.853 1.00 90.12 451 THR A C 1
ATOM 3540 O O . THR A 1 451 ? 53.206 7.243 -19.136 1.00 90.12 451 THR A O 1
ATOM 3543 N N . GLY A 1 452 ? 55.415 6.988 -19.408 1.00 90.50 452 GLY A N 1
ATOM 3544 C CA . GLY A 1 452 ? 55.768 7.406 -18.046 1.00 90.50 452 GLY A CA 1
ATOM 3545 C C . GLY A 1 452 ? 55.569 8.903 -17.780 1.00 90.50 452 GLY A C 1
ATOM 3546 O O . GLY A 1 452 ? 55.249 9.292 -16.653 1.00 90.50 452 GLY A O 1
ATOM 3547 N N . GLU A 1 453 ? 55.734 9.755 -18.798 1.00 92.00 453 GLU A N 1
ATOM 3548 C CA . GLU A 1 453 ? 55.406 11.185 -18.698 1.00 92.00 453 GLU A CA 1
ATOM 3549 C C . GLU A 1 453 ? 53.887 11.384 -18.825 1.00 92.00 453 GLU A C 1
ATOM 3551 O O . GLU A 1 453 ? 53.293 12.140 -18.053 1.00 92.00 453 GLU A O 1
ATOM 3556 N N . ALA A 1 454 ? 53.235 10.639 -19.724 1.00 91.62 454 ALA A N 1
ATOM 3557 C CA . ALA A 1 454 ? 51.786 10.678 -19.902 1.00 91.62 454 ALA A CA 1
ATOM 3558 C C . ALA A 1 454 ? 51.012 10.357 -18.612 1.00 91.62 454 ALA A C 1
ATOM 3560 O O . ALA A 1 454 ? 50.079 11.078 -18.253 1.00 91.62 454 ALA A O 1
ATOM 3561 N N . GLU A 1 455 ? 51.429 9.325 -17.867 1.00 94.19 455 GLU A N 1
ATOM 3562 C CA . GLU A 1 455 ? 50.803 8.949 -16.593 1.00 94.19 455 GLU A CA 1
ATOM 3563 C C . GLU A 1 455 ? 50.797 10.113 -15.587 1.00 94.19 455 GLU A C 1
ATOM 3565 O O . GLU A 1 455 ? 49.790 10.367 -14.920 1.00 94.19 455 GLU A O 1
ATOM 3570 N N . GLN A 1 456 ? 51.905 10.857 -15.491 1.00 93.62 456 GLN A N 1
ATOM 3571 C CA . GLN A 1 456 ? 52.028 11.993 -14.573 1.00 93.62 456 GLN A CA 1
ATOM 3572 C C . GLN A 1 456 ? 51.039 13.104 -14.931 1.00 93.62 456 GLN A C 1
ATOM 3574 O O . GLN A 1 456 ? 50.385 13.671 -14.047 1.00 93.62 456 GLN A O 1
ATOM 3579 N N . TRP A 1 457 ? 50.883 13.380 -16.226 1.00 92.12 457 TRP A N 1
ATOM 3580 C CA . TRP A 1 457 ? 49.931 14.368 -16.718 1.00 92.12 457 TRP A CA 1
ATOM 3581 C C . TRP A 1 457 ? 48.479 13.930 -16.519 1.00 92.12 457 TRP A C 1
ATOM 3583 O O . TRP A 1 457 ? 47.679 14.734 -16.032 1.00 92.12 457 TRP A O 1
ATOM 3593 N N . PHE A 1 458 ? 48.137 12.662 -16.771 1.00 90.94 458 PHE A N 1
ATOM 3594 C CA . PHE A 1 458 ? 46.789 12.154 -16.507 1.00 90.94 458 PHE A CA 1
ATOM 3595 C C . PHE A 1 458 ? 46.434 12.167 -15.020 1.00 90.94 458 PHE A C 1
ATOM 3597 O O . PHE A 1 458 ? 45.327 12.572 -14.668 1.00 90.94 458 PHE A O 1
ATOM 3604 N N . ARG A 1 459 ? 47.367 11.813 -14.124 1.00 92.88 459 ARG A N 1
ATOM 3605 C CA . ARG A 1 459 ? 47.151 11.923 -12.669 1.00 92.88 459 ARG A CA 1
ATOM 3606 C C . ARG A 1 459 ? 46.905 13.365 -12.245 1.00 92.88 459 ARG A C 1
ATOM 3608 O O . ARG A 1 459 ? 45.986 13.629 -11.471 1.00 92.88 459 ARG A O 1
ATOM 3615 N N . ARG A 1 460 ? 47.701 14.304 -12.765 1.00 90.50 460 ARG A N 1
ATOM 3616 C CA . ARG A 1 460 ? 47.575 15.734 -12.453 1.00 90.50 460 ARG A CA 1
ATOM 3617 C C . ARG A 1 460 ? 46.258 16.325 -12.964 1.00 90.50 460 ARG A C 1
ATOM 3619 O O . ARG A 1 460 ? 45.641 17.122 -12.261 1.00 90.50 460 ARG A O 1
ATOM 3626 N N . ALA A 1 461 ? 45.817 15.921 -14.152 1.00 87.62 461 ALA A N 1
ATOM 3627 C CA . ALA A 1 461 ? 44.549 16.350 -14.736 1.00 87.62 461 ALA A CA 1
ATOM 3628 C C . ALA A 1 461 ? 43.337 15.688 -14.056 1.00 87.62 461 ALA A C 1
ATOM 3630 O O . ALA A 1 461 ? 42.355 16.358 -13.743 1.00 87.62 461 ALA A O 1
ATOM 3631 N N . GLY A 1 462 ? 43.419 14.382 -13.789 1.00 82.88 462 GLY A N 1
ATOM 3632 C CA . GLY A 1 462 ? 42.355 13.569 -13.197 1.00 82.88 462 GLY A CA 1
ATOM 3633 C C . GLY A 1 462 ? 42.121 13.824 -11.707 1.00 82.88 462 GLY A C 1
ATOM 3634 O O . GLY A 1 462 ? 41.044 13.504 -11.203 1.00 82.88 462 GLY A O 1
ATOM 3635 N N . ALA A 1 463 ? 43.086 14.435 -11.011 1.00 85.19 463 ALA A N 1
ATOM 3636 C CA . ALA A 1 463 ? 42.922 14.929 -9.643 1.00 85.19 463 ALA A CA 1
ATOM 3637 C C . ALA A 1 463 ? 41.974 16.141 -9.540 1.00 85.19 463 ALA A C 1
ATOM 3639 O O . ALA A 1 463 ? 41.548 16.481 -8.440 1.00 85.19 463 ALA A O 1
ATOM 3640 N N . GLN A 1 464 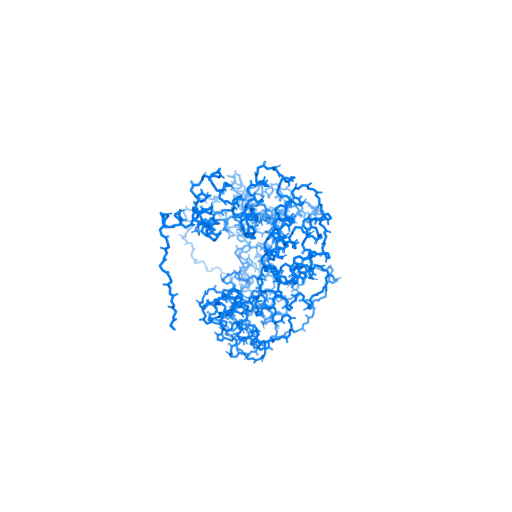? 41.641 16.796 -10.658 1.00 82.25 464 GLN A N 1
ATOM 3641 C CA . GLN A 1 464 ? 40.698 17.915 -10.685 1.00 82.25 464 GLN A CA 1
ATOM 3642 C C . GLN A 1 464 ? 39.256 17.402 -10.827 1.00 82.25 464 GLN A C 1
ATOM 3644 O O . GLN A 1 464 ? 39.008 16.403 -11.504 1.00 82.25 464 GLN A O 1
ATOM 3649 N N . ASP A 1 465 ? 38.300 18.074 -10.179 1.00 57.59 465 ASP A N 1
ATOM 3650 C CA . ASP A 1 465 ? 37.000 17.488 -9.802 1.00 57.59 465 ASP A CA 1
ATOM 3651 C C . ASP A 1 465 ? 36.046 17.174 -10.975 1.00 57.59 465 ASP A C 1
ATOM 3653 O O . ASP A 1 465 ? 35.131 16.370 -10.828 1.00 57.59 465 ASP A O 1
ATOM 3657 N N . ARG A 1 466 ? 36.293 17.729 -12.171 1.00 62.53 466 ARG A N 1
ATOM 3658 C CA . ARG A 1 466 ? 35.363 17.683 -13.324 1.00 62.53 466 ARG A CA 1
ATOM 3659 C C . ARG A 1 466 ? 35.889 16.944 -14.560 1.00 62.53 466 ARG A C 1
ATOM 3661 O O . ARG A 1 466 ? 35.360 17.109 -15.655 1.00 62.53 466 ARG A O 1
ATOM 3668 N N . CYS A 1 467 ? 36.960 16.166 -14.424 1.00 67.62 467 CYS A N 1
ATOM 3669 C CA . CYS A 1 467 ? 37.701 15.658 -15.579 1.00 67.62 467 CYS A CA 1
ATOM 3670 C C . CYS A 1 467 ? 37.539 14.141 -15.755 1.00 67.62 467 CYS A C 1
ATOM 3672 O O . CYS A 1 467 ? 38.307 13.366 -15.187 1.00 67.62 467 CYS A O 1
ATOM 3674 N N . VAL A 1 468 ? 36.566 13.721 -16.574 1.00 67.44 468 VAL A N 1
ATOM 3675 C CA . VAL A 1 468 ? 36.296 12.303 -16.899 1.00 67.44 468 VAL A CA 1
ATOM 3676 C C . VAL A 1 468 ? 37.366 11.711 -17.830 1.00 67.44 468 VAL A C 1
ATOM 3678 O O . VAL A 1 468 ? 37.937 10.666 -17.522 1.00 67.44 468 VAL A O 1
ATOM 3681 N N . GLY A 1 469 ? 37.711 12.412 -18.917 1.00 70.56 469 GLY A N 1
ATOM 3682 C CA . GLY A 1 469 ? 38.673 11.950 -19.933 1.00 70.56 469 GLY A CA 1
ATOM 3683 C C . GLY A 1 469 ? 40.038 11.498 -19.383 1.00 70.56 469 GLY A C 1
ATOM 3684 O O . GLY A 1 469 ? 40.434 10.361 -19.640 1.00 70.56 469 GLY A O 1
ATOM 3685 N N . PRO A 1 470 ? 40.740 12.303 -18.558 1.00 81.94 470 PRO A N 1
ATOM 3686 C CA . PRO A 1 470 ? 42.035 11.906 -17.998 1.00 81.94 470 PRO A CA 1
ATOM 3687 C C . PRO A 1 470 ? 41.974 10.700 -17.066 1.00 81.94 470 PRO A C 1
ATOM 3689 O O . PRO A 1 470 ? 42.934 9.939 -16.993 1.00 81.94 470 PRO A O 1
ATOM 3692 N N . ARG A 1 471 ? 40.865 10.524 -16.334 1.00 81.69 471 ARG A N 1
ATOM 3693 C CA . ARG A 1 471 ? 40.684 9.392 -15.413 1.00 81.69 471 ARG A CA 1
ATOM 3694 C C . ARG A 1 471 ? 40.497 8.088 -16.187 1.00 81.69 471 ARG A C 1
ATOM 3696 O O . ARG A 1 471 ? 41.094 7.083 -15.813 1.00 81.69 471 ARG A O 1
ATOM 3703 N N . LEU A 1 472 ? 39.738 8.126 -17.286 1.00 71.38 472 LEU A N 1
ATOM 3704 C CA . LEU A 1 472 ? 39.579 6.987 -18.194 1.00 71.38 472 LEU A CA 1
ATOM 3705 C C . LEU A 1 472 ? 40.889 6.656 -18.920 1.00 71.38 472 LEU A C 1
ATOM 3707 O O . LEU A 1 472 ? 41.290 5.497 -18.949 1.00 71.38 472 LEU A O 1
ATOM 3711 N N . ASN A 1 473 ? 41.608 7.661 -19.427 1.00 80.81 473 ASN A N 1
ATOM 3712 C CA . ASN A 1 473 ? 42.905 7.448 -20.080 1.00 80.81 473 ASN A CA 1
ATOM 3713 C C . ASN A 1 473 ? 43.954 6.865 -19.131 1.00 80.81 473 ASN A C 1
ATOM 3715 O O . ASN A 1 473 ? 44.713 5.979 -19.516 1.00 80.81 473 ASN A O 1
ATOM 3719 N N . LEU A 1 474 ? 43.979 7.335 -17.881 1.00 87.50 474 LEU A N 1
ATOM 3720 C CA . LEU A 1 474 ? 44.843 6.773 -16.850 1.00 87.50 474 LEU A CA 1
ATOM 3721 C C . LEU A 1 474 ? 44.478 5.319 -16.549 1.00 87.50 474 LEU A C 1
ATOM 3723 O O . LEU A 1 474 ? 45.375 4.496 -16.424 1.00 87.50 474 LEU A O 1
ATOM 3727 N N . ALA A 1 475 ? 43.188 4.992 -16.449 1.00 77.00 475 ALA A N 1
ATOM 3728 C CA . ALA A 1 475 ? 42.750 3.620 -16.214 1.00 77.00 475 ALA A CA 1
ATOM 3729 C C . ALA A 1 475 ? 43.177 2.676 -17.350 1.00 77.00 475 ALA A C 1
ATOM 3731 O O . ALA A 1 475 ? 43.713 1.609 -17.070 1.00 77.00 475 ALA A O 1
ATOM 3732 N N . VAL A 1 476 ? 43.020 3.099 -18.610 1.00 79.38 476 VAL A N 1
ATOM 3733 C CA . VAL A 1 476 ? 43.488 2.340 -19.784 1.00 79.38 476 VAL A CA 1
ATOM 3734 C C . VAL A 1 476 ? 45.001 2.122 -19.724 1.00 79.38 476 VAL A C 1
ATOM 3736 O O . VAL A 1 476 ? 45.467 0.993 -19.822 1.00 79.38 476 VAL A O 1
ATOM 3739 N N . LEU A 1 477 ? 45.769 3.187 -19.476 1.00 86.19 477 LEU A N 1
ATOM 3740 C CA . LEU A 1 477 ? 47.227 3.101 -19.396 1.00 86.19 477 LEU A CA 1
ATOM 3741 C C . LEU A 1 477 ? 47.702 2.180 -18.258 1.00 86.19 477 LEU A C 1
ATOM 3743 O O . LEU A 1 477 ? 48.691 1.466 -18.404 1.00 86.19 477 LEU A O 1
ATOM 3747 N N . LEU A 1 478 ? 47.013 2.201 -17.115 1.00 86.88 478 LEU A N 1
ATOM 3748 C CA . LEU A 1 478 ? 47.324 1.348 -15.969 1.00 86.88 478 LEU A CA 1
ATOM 3749 C C . LEU A 1 478 ? 47.010 -0.126 -16.244 1.00 86.88 478 LEU A C 1
ATOM 3751 O O . LEU A 1 478 ? 47.779 -0.985 -15.815 1.00 86.88 478 LEU A O 1
ATOM 3755 N N . ASP A 1 479 ? 45.930 -0.425 -16.966 1.00 79.38 479 ASP A N 1
ATOM 3756 C CA . ASP A 1 479 ? 45.616 -1.794 -17.385 1.00 79.38 479 ASP A CA 1
ATOM 3757 C C . ASP A 1 479 ? 46.665 -2.352 -18.346 1.00 79.38 479 ASP A C 1
ATOM 3759 O O . ASP A 1 479 ? 47.137 -3.470 -18.130 1.00 79.38 479 ASP A O 1
ATOM 3763 N N . ASP A 1 480 ? 47.111 -1.554 -19.321 1.00 82.94 480 ASP A N 1
ATOM 3764 C CA . ASP A 1 480 ? 48.190 -1.931 -20.246 1.00 82.94 480 ASP A CA 1
ATOM 3765 C C . ASP A 1 480 ? 49.517 -2.204 -19.511 1.00 82.94 480 ASP A C 1
ATOM 3767 O O . ASP A 1 480 ? 50.322 -3.037 -19.929 1.00 82.94 480 ASP A O 1
ATOM 3771 N N . GLN A 1 481 ? 49.739 -1.542 -18.370 1.00 88.50 481 GLN A N 1
ATOM 3772 C CA . GLN A 1 481 ? 50.881 -1.775 -17.478 1.00 88.50 481 GLN A CA 1
ATOM 3773 C C . GLN A 1 481 ? 50.669 -2.936 -16.481 1.00 88.50 481 GLN A C 1
ATOM 3775 O O . GLN A 1 481 ? 51.545 -3.200 -15.653 1.00 88.50 481 GLN A O 1
ATOM 3780 N N . GLY A 1 482 ? 49.517 -3.618 -16.507 1.00 86.50 482 GLY A N 1
ATOM 3781 C CA . GLY A 1 482 ? 49.175 -4.716 -15.593 1.00 86.50 482 GLY A CA 1
ATOM 3782 C C . GLY A 1 482 ? 48.746 -4.281 -14.183 1.00 86.50 482 GLY A C 1
ATOM 3783 O O . GLY A 1 482 ? 48.685 -5.107 -13.272 1.00 86.50 482 GLY A O 1
ATOM 3784 N N . ARG A 1 483 ? 48.433 -2.997 -13.968 1.00 92.00 483 ARG A N 1
ATOM 3785 C CA . ARG A 1 483 ? 48.033 -2.402 -12.674 1.00 92.00 483 ARG A CA 1
ATOM 3786 C C . ARG A 1 483 ? 46.506 -2.336 -12.526 1.00 92.00 483 ARG A C 1
ATOM 3788 O O . ARG A 1 483 ? 45.943 -1.290 -12.200 1.00 92.00 483 ARG A O 1
ATOM 3795 N N . GLN A 1 484 ? 45.845 -3.478 -12.713 1.00 77.75 484 GLN A N 1
ATOM 3796 C CA . GLN A 1 484 ? 44.379 -3.588 -12.817 1.00 77.75 484 GLN A CA 1
ATOM 3797 C C . GLN A 1 484 ? 43.606 -3.057 -11.602 1.00 77.75 484 GLN A C 1
ATOM 3799 O O . GLN A 1 484 ? 42.550 -2.442 -11.741 1.00 77.75 484 GLN A O 1
ATOM 3804 N N . GLU A 1 485 ? 44.130 -3.265 -10.392 1.00 78.62 485 GLU A N 1
ATOM 3805 C CA . GLU A 1 485 ? 43.471 -2.794 -9.167 1.00 78.62 485 GLU A CA 1
ATOM 3806 C C . GLU A 1 485 ? 43.409 -1.264 -9.114 1.00 78.62 485 GLU A C 1
ATOM 3808 O O . GLU A 1 485 ? 42.398 -0.668 -8.746 1.00 78.62 485 GLU A O 1
ATOM 3813 N N . GLU A 1 486 ? 44.487 -0.610 -9.537 1.00 86.56 486 GLU A N 1
ATOM 3814 C CA . GLU A 1 486 ? 44.550 0.842 -9.558 1.00 86.56 486 GLU A CA 1
ATOM 3815 C C . GLU A 1 486 ? 43.703 1.420 -10.694 1.00 86.56 486 GLU A C 1
ATOM 3817 O O . GLU A 1 486 ? 42.996 2.408 -10.493 1.00 86.56 486 GLU A O 1
ATOM 3822 N N . ALA A 1 487 ? 43.702 0.774 -11.862 1.00 68.06 487 ALA A N 1
ATOM 3823 C CA . ALA A 1 487 ? 42.814 1.127 -12.963 1.00 68.06 487 ALA A CA 1
ATOM 3824 C C . ALA A 1 487 ? 41.335 1.070 -12.542 1.00 68.06 487 ALA A C 1
ATOM 3826 O O . ALA A 1 487 ? 40.581 2.015 -12.795 1.00 68.06 487 ALA A O 1
ATOM 3827 N N . ARG A 1 488 ? 40.926 0.018 -11.815 1.00 68.88 488 ARG A N 1
ATOM 3828 C CA . ARG A 1 488 ? 39.563 -0.119 -11.273 1.00 68.88 488 ARG A CA 1
ATOM 3829 C C . ARG A 1 488 ? 39.200 1.034 -10.337 1.00 68.88 488 ARG A C 1
ATOM 3831 O O . ARG A 1 488 ? 38.107 1.582 -10.445 1.00 68.88 488 ARG A O 1
ATOM 3838 N N . GLN A 1 489 ? 40.115 1.457 -9.466 1.00 78.38 489 GLN A N 1
ATOM 3839 C CA . GLN A 1 489 ? 39.884 2.597 -8.569 1.00 78.38 489 GLN A CA 1
ATOM 3840 C C . GLN A 1 489 ? 39.672 3.910 -9.334 1.00 78.38 489 GLN A C 1
ATOM 3842 O O . GLN A 1 489 ? 38.832 4.725 -8.948 1.00 78.38 489 GLN A O 1
ATOM 3847 N N . TRP A 1 490 ? 40.400 4.123 -10.432 1.00 75.31 490 TRP A N 1
ATOM 3848 C CA . TRP A 1 490 ? 40.207 5.301 -11.278 1.00 75.31 490 TRP A CA 1
ATOM 3849 C C . TRP A 1 490 ? 38.887 5.264 -12.057 1.00 75.31 490 TRP A C 1
ATOM 3851 O O . TRP A 1 490 ? 38.227 6.301 -12.135 1.00 75.31 490 TRP A O 1
ATOM 3861 N N . ARG A 1 491 ? 38.445 4.092 -12.536 1.00 62.88 491 ARG A N 1
ATOM 3862 C CA . ARG A 1 491 ? 37.100 3.914 -13.119 1.00 62.88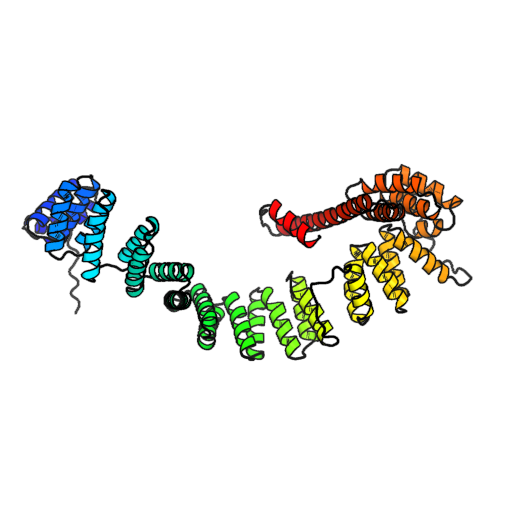 491 ARG A CA 1
ATOM 3863 C C . ARG A 1 491 ? 35.990 4.146 -12.096 1.00 62.88 491 ARG A C 1
ATOM 3865 O O . ARG A 1 491 ? 35.037 4.863 -12.385 1.00 62.88 491 ARG A O 1
ATOM 3872 N N . GLN A 1 492 ? 36.151 3.650 -10.868 1.00 68.12 492 GLN A N 1
ATOM 3873 C CA . GLN A 1 492 ? 35.175 3.874 -9.798 1.00 68.12 492 GLN A CA 1
ATOM 3874 C C . GLN A 1 492 ? 34.997 5.368 -9.488 1.00 68.12 492 GLN A C 1
ATOM 3876 O O . GLN A 1 492 ? 33.882 5.827 -9.273 1.00 68.12 492 GLN A O 1
ATOM 3881 N N . ARG A 1 493 ? 36.075 6.162 -9.529 1.00 72.56 493 ARG A N 1
ATOM 3882 C CA . ARG A 1 493 ? 35.995 7.627 -9.356 1.00 72.56 493 ARG A CA 1
ATOM 3883 C C . ARG A 1 493 ? 35.240 8.334 -10.480 1.00 72.56 493 ARG A C 1
ATOM 3885 O O . ARG A 1 493 ? 34.710 9.421 -10.262 1.00 72.56 493 ARG A O 1
ATOM 3892 N N . VAL A 1 494 ? 35.239 7.769 -11.684 1.00 61.50 494 VAL A N 1
ATOM 3893 C CA . VAL A 1 494 ? 34.427 8.269 -12.799 1.00 61.50 494 VAL A CA 1
ATOM 3894 C C . VAL A 1 494 ? 32.954 7.959 -12.533 1.00 61.50 494 VAL A C 1
ATOM 3896 O O . VAL A 1 494 ? 32.137 8.875 -12.563 1.00 61.50 494 VAL A O 1
ATOM 3899 N N . ALA A 1 495 ? 32.641 6.716 -12.161 1.00 55.97 495 ALA A N 1
ATOM 3900 C CA . ALA A 1 495 ? 31.287 6.285 -11.810 1.00 55.97 495 ALA A CA 1
ATOM 3901 C C . ALA A 1 495 ? 30.688 7.091 -10.638 1.00 55.97 495 ALA A C 1
ATOM 3903 O O . ALA A 1 495 ? 29.575 7.607 -10.734 1.00 55.97 495 ALA A O 1
ATOM 3904 N N . ASP A 1 496 ? 31.456 7.288 -9.562 1.00 59.69 496 ASP A N 1
ATOM 3905 C CA . ASP A 1 496 ? 31.032 8.065 -8.392 1.00 59.69 496 ASP A CA 1
ATOM 3906 C C . ASP A 1 496 ? 30.726 9.532 -8.744 1.00 59.69 496 ASP A C 1
ATOM 3908 O O . ASP A 1 496 ? 29.799 10.123 -8.187 1.00 59.69 496 ASP A O 1
ATOM 3912 N N . ARG A 1 497 ? 31.479 10.130 -9.680 1.00 64.12 497 ARG A N 1
ATOM 3913 C CA . ARG A 1 497 ? 31.243 11.511 -10.121 1.00 64.12 497 ARG A CA 1
ATOM 3914 C C . ARG A 1 497 ? 29.975 11.626 -10.959 1.00 64.12 497 ARG A C 1
ATOM 3916 O O . ARG A 1 497 ? 29.207 12.557 -10.739 1.00 64.12 497 ARG A O 1
ATOM 3923 N N . PHE A 1 498 ? 29.732 10.681 -11.866 1.00 54.47 498 PHE A N 1
ATOM 3924 C CA . PHE A 1 498 ? 28.479 10.639 -12.619 1.00 54.47 498 PHE A CA 1
ATOM 3925 C C . PHE A 1 498 ? 27.270 10.500 -11.690 1.00 54.47 498 PHE A C 1
ATOM 3927 O O . PHE A 1 498 ? 26.296 11.233 -11.841 1.00 54.47 498 PHE A O 1
ATOM 3934 N N . ALA A 1 499 ? 27.359 9.639 -10.671 1.00 51.31 499 ALA A N 1
ATOM 3935 C CA . ALA A 1 499 ? 26.315 9.514 -9.655 1.00 51.31 499 ALA A CA 1
ATOM 3936 C C . ALA A 1 499 ? 26.078 10.833 -8.892 1.00 51.31 499 ALA A C 1
ATOM 3938 O O . ALA A 1 499 ? 24.938 11.187 -8.590 1.00 51.31 499 ALA A O 1
ATOM 3939 N N . GLN A 1 500 ? 27.146 11.582 -8.601 1.00 55.28 500 GLN A N 1
ATOM 3940 C CA . GLN A 1 500 ? 27.056 12.879 -7.934 1.00 55.28 500 GLN A CA 1
ATOM 3941 C C . GLN A 1 500 ? 26.410 13.959 -8.818 1.00 55.28 500 GLN A C 1
ATOM 3943 O O . GLN A 1 500 ? 25.597 14.728 -8.320 1.00 55.28 500 GLN A O 1
ATOM 3948 N N . GLU A 1 501 ? 26.718 14.009 -10.114 1.00 53.19 501 GLU A N 1
ATOM 3949 C CA . GLU A 1 501 ? 26.128 14.982 -11.052 1.00 53.19 501 GLU A CA 1
ATOM 3950 C C . GLU A 1 501 ? 24.634 14.742 -11.281 1.00 53.19 501 GLU A C 1
ATOM 3952 O O . GLU A 1 501 ? 23.856 15.692 -11.376 1.00 53.19 501 GLU A O 1
ATOM 3957 N N . VAL A 1 502 ? 24.216 13.474 -11.307 1.00 45.69 502 VAL A N 1
ATOM 3958 C CA . VAL A 1 502 ? 22.794 13.103 -11.328 1.00 45.69 502 VAL A CA 1
ATOM 3959 C C . VAL A 1 502 ? 22.101 13.594 -10.055 1.00 45.69 502 VAL A C 1
ATOM 3961 O O . VAL A 1 502 ? 21.069 14.256 -10.140 1.00 45.69 502 VAL A O 1
ATOM 3964 N N . ALA A 1 503 ? 22.708 13.362 -8.887 1.00 44.19 503 ALA A N 1
ATOM 3965 C CA . ALA A 1 503 ? 22.166 13.826 -7.613 1.00 44.19 503 ALA A CA 1
ATOM 3966 C C . ALA A 1 503 ? 22.113 15.365 -7.502 1.00 44.19 503 ALA A C 1
ATOM 3968 O O . ALA A 1 503 ? 21.155 15.898 -6.949 1.00 44.19 503 ALA A O 1
ATOM 3969 N N . GLU A 1 504 ? 23.108 16.084 -8.034 1.00 50.47 504 GLU A N 1
ATOM 3970 C CA . GLU A 1 504 ? 23.144 17.555 -8.088 1.00 50.47 504 GLU A CA 1
ATOM 3971 C C . GLU A 1 504 ? 22.040 18.108 -9.014 1.00 50.47 504 GLU A C 1
ATOM 3973 O O . GLU A 1 504 ? 21.293 18.998 -8.611 1.00 50.47 504 GLU A O 1
ATOM 3978 N N . SER A 1 505 ? 21.858 17.523 -10.205 1.00 44.59 505 SER A N 1
ATOM 3979 C CA . SER A 1 505 ? 20.806 17.916 -11.159 1.00 44.59 505 SER A CA 1
ATOM 3980 C C . SER A 1 505 ? 19.393 17.649 -10.632 1.00 44.59 505 SER A C 1
ATOM 3982 O O . SER A 1 505 ? 18.461 18.408 -10.907 1.00 44.59 505 SER A O 1
ATOM 3984 N N . GLU A 1 506 ? 19.212 16.576 -9.866 1.00 42.09 506 GLU A N 1
ATOM 3985 C CA . GLU A 1 506 ? 17.934 16.266 -9.232 1.00 42.09 506 GLU A CA 1
ATOM 3986 C C . GLU A 1 506 ? 17.672 17.117 -7.994 1.00 42.09 506 GLU A C 1
ATOM 3988 O O . GLU A 1 506 ? 16.527 17.500 -7.768 1.00 42.09 506 GLU A O 1
ATOM 3993 N N . ALA A 1 507 ? 18.708 17.476 -7.231 1.00 43.09 507 ALA A N 1
ATOM 3994 C CA . ALA A 1 507 ? 18.590 18.424 -6.130 1.00 43.09 507 ALA A CA 1
ATOM 3995 C C . ALA A 1 507 ? 18.165 19.817 -6.625 1.00 43.09 507 ALA A C 1
ATOM 3997 O O . ALA A 1 507 ? 17.263 20.406 -6.034 1.00 43.09 507 ALA A O 1
ATOM 3998 N N . GLU A 1 508 ? 18.730 20.302 -7.737 1.00 45.09 508 GLU A N 1
ATOM 3999 C CA . GLU A 1 508 ? 18.291 21.548 -8.391 1.00 45.09 508 GLU A CA 1
ATOM 4000 C C . GLU A 1 508 ? 16.837 21.445 -8.887 1.00 45.09 508 GLU A C 1
ATOM 4002 O O . GLU A 1 508 ? 16.026 22.334 -8.631 1.00 45.09 508 GLU A O 1
ATOM 4007 N N . ALA A 1 509 ? 16.456 20.324 -9.511 1.00 42.69 509 ALA A N 1
ATOM 4008 C CA . ALA A 1 509 ? 15.086 20.103 -9.983 1.00 42.69 509 ALA A CA 1
ATOM 4009 C C . ALA A 1 509 ? 14.048 19.969 -8.845 1.00 42.69 509 ALA A C 1
ATOM 4011 O O . ALA A 1 509 ? 12.864 20.252 -9.051 1.00 42.69 509 ALA A O 1
ATOM 4012 N N . LEU A 1 510 ? 14.465 19.511 -7.660 1.00 41.44 510 LEU A N 1
ATOM 4013 C CA . LEU A 1 510 ? 13.634 19.419 -6.454 1.00 41.44 510 LEU A CA 1
ATOM 4014 C C . LEU A 1 510 ? 13.520 20.769 -5.730 1.00 41.44 510 LEU A C 1
ATOM 4016 O O . LEU A 1 510 ? 12.430 21.107 -5.257 1.00 41.44 510 LEU A O 1
ATOM 4020 N N . GLU A 1 511 ? 14.601 21.557 -5.692 1.00 45.56 511 GLU A N 1
ATOM 4021 C CA . GLU A 1 511 ? 14.601 22.931 -5.173 1.00 45.56 511 GLU A CA 1
ATOM 4022 C C . GLU A 1 511 ? 13.709 23.852 -6.027 1.00 45.56 511 GLU A C 1
ATOM 4024 O O . GLU A 1 511 ? 12.876 24.569 -5.467 1.00 45.56 511 GLU A O 1
ATOM 4029 N N . ASP A 1 512 ? 13.747 23.733 -7.360 1.00 46.97 512 ASP A N 1
ATOM 4030 C CA . ASP A 1 512 ? 12.848 24.452 -8.284 1.00 46.97 512 ASP A CA 1
ATOM 4031 C C . ASP A 1 512 ? 11.361 24.078 -8.114 1.00 46.97 512 ASP A C 1
ATOM 4033 O O . ASP A 1 512 ? 10.465 24.841 -8.488 1.00 46.97 512 ASP A O 1
ATOM 4037 N N . ARG A 1 513 ? 11.070 22.911 -7.524 1.00 44.09 513 ARG A N 1
ATOM 4038 C CA . ARG A 1 513 ? 9.708 22.417 -7.242 1.00 44.09 513 ARG A CA 1
ATOM 4039 C C . ARG A 1 513 ? 9.252 22.659 -5.799 1.00 44.09 513 ARG A C 1
ATOM 4041 O O . ARG A 1 513 ? 8.149 22.251 -5.441 1.00 44.09 513 ARG A O 1
ATOM 4048 N N . GLY A 1 514 ? 10.064 23.329 -4.976 1.00 34.03 514 GLY A N 1
ATOM 4049 C CA . GLY A 1 514 ? 9.713 23.714 -3.604 1.00 34.03 514 GLY A CA 1
ATOM 4050 C C . GLY A 1 514 ? 9.654 22.559 -2.595 1.00 34.03 514 GLY A C 1
ATOM 4051 O O . GLY A 1 514 ? 9.056 22.713 -1.530 1.00 34.03 514 GLY A O 1
ATOM 4052 N N . LEU A 1 515 ? 10.253 21.406 -2.908 1.00 38.53 515 LEU A N 1
ATOM 4053 C CA . LEU A 1 515 ? 10.270 20.229 -2.037 1.00 38.53 515 LEU A CA 1
ATOM 4054 C C . LEU A 1 515 ? 11.557 20.221 -1.198 1.00 38.53 515 LEU A C 1
ATOM 4056 O O . LEU A 1 515 ? 12.662 20.174 -1.734 1.00 38.53 515 LEU A O 1
ATOM 4060 N N . THR A 1 516 ? 11.439 20.275 0.133 1.00 38.50 516 THR A N 1
ATOM 4061 C CA . THR A 1 516 ? 12.600 20.238 1.035 1.00 38.50 516 THR A CA 1
ATOM 4062 C C . THR A 1 516 ? 13.192 18.832 1.164 1.00 38.50 516 THR A C 1
ATOM 4064 O O . THR A 1 516 ? 12.480 17.837 1.283 1.00 38.50 516 THR A O 1
ATOM 4067 N N . ARG A 1 517 ? 14.534 18.792 1.153 1.00 38.25 517 ARG A N 1
ATOM 4068 C CA . ARG A 1 517 ? 15.420 17.614 1.178 1.00 38.25 517 ARG A CA 1
ATOM 4069 C C . ARG A 1 517 ? 14.954 16.515 2.141 1.00 38.25 517 ARG A C 1
ATOM 4071 O O . ARG A 1 517 ? 15.081 16.656 3.357 1.00 38.25 517 ARG A O 1
ATOM 4078 N N . TYR A 1 518 ? 14.495 15.398 1.580 1.00 32.28 518 TYR A N 1
ATOM 4079 C CA . TYR A 1 518 ? 14.401 14.121 2.286 1.00 32.28 518 TYR A CA 1
ATOM 4080 C C . TYR A 1 518 ? 15.798 13.474 2.363 1.00 32.28 518 TYR A C 1
ATOM 4082 O O . TYR A 1 518 ? 16.611 13.628 1.456 1.00 32.28 518 TYR A O 1
ATOM 4090 N N . ASP A 1 519 ? 16.066 12.797 3.478 1.00 42.41 519 ASP A N 1
ATOM 4091 C CA . ASP A 1 519 ? 17.371 12.353 3.994 1.00 42.41 519 ASP A CA 1
ATOM 4092 C C . ASP A 1 519 ? 18.409 11.868 2.942 1.00 42.41 519 ASP A C 1
ATOM 4094 O O . ASP A 1 519 ? 18.299 10.804 2.327 1.00 42.41 519 ASP A O 1
ATOM 4098 N N . ASP A 1 520 ? 19.461 12.678 2.804 1.00 46.91 520 ASP A N 1
ATOM 4099 C CA . ASP A 1 520 ? 20.551 12.700 1.811 1.00 46.91 520 ASP A CA 1
ATOM 4100 C C . ASP A 1 520 ? 21.405 11.409 1.760 1.00 46.91 520 ASP A C 1
ATOM 4102 O O . ASP A 1 520 ? 22.142 11.149 0.806 1.00 46.91 520 ASP A O 1
ATOM 4106 N N . ARG A 1 521 ? 21.310 10.549 2.781 1.00 41.03 521 ARG A N 1
ATOM 4107 C CA . ARG A 1 521 ? 22.135 9.335 2.888 1.00 41.03 521 ARG A CA 1
ATOM 4108 C C . ARG A 1 521 ? 21.557 8.140 2.129 1.00 41.03 521 ARG A C 1
ATOM 4110 O O . ARG A 1 521 ? 22.280 7.468 1.396 1.00 41.03 521 ARG A O 1
ATOM 4117 N N . THR A 1 522 ? 20.256 7.907 2.268 1.00 44.22 522 THR A N 1
ATOM 4118 C CA . THR A 1 522 ? 19.565 6.752 1.668 1.00 44.22 522 THR A CA 1
ATOM 4119 C C . THR A 1 522 ? 19.455 6.900 0.149 1.00 44.22 522 THR A C 1
ATOM 4121 O O . THR A 1 522 ? 19.529 5.919 -0.589 1.00 44.22 522 THR A O 1
ATOM 4124 N N . TYR A 1 523 ? 19.330 8.142 -0.327 1.00 42.66 523 TYR A N 1
ATOM 4125 C CA . TYR A 1 523 ? 19.274 8.463 -1.751 1.00 42.66 523 TYR A CA 1
ATOM 4126 C C . TYR A 1 523 ? 20.611 8.207 -2.456 1.00 42.66 523 TYR A C 1
ATOM 4128 O O . TYR A 1 523 ? 20.662 7.494 -3.457 1.00 42.66 523 TYR A O 1
ATOM 4136 N N . ARG A 1 524 ? 21.718 8.698 -1.881 1.00 38.84 524 ARG A N 1
ATOM 4137 C CA . ARG A 1 524 ? 23.071 8.459 -2.411 1.00 38.84 524 ARG A CA 1
ATOM 4138 C C . ARG A 1 524 ? 23.447 6.979 -2.422 1.00 38.84 524 ARG A C 1
ATOM 4140 O O . ARG A 1 524 ? 24.144 6.541 -3.331 1.00 38.84 524 ARG A O 1
ATOM 4147 N N . GLU A 1 525 ? 22.984 6.201 -1.443 1.00 41.78 525 GLU A N 1
ATOM 4148 C CA . GLU A 1 525 ? 23.175 4.744 -1.432 1.00 41.78 525 GLU A CA 1
ATOM 4149 C C . GLU A 1 525 ? 22.380 4.033 -2.535 1.00 41.78 525 GLU A C 1
ATOM 4151 O O . GLU A 1 525 ? 22.894 3.084 -3.127 1.00 41.78 525 GLU A O 1
ATOM 4156 N N . ARG A 1 526 ? 21.167 4.499 -2.862 1.00 40.66 526 ARG A N 1
ATOM 4157 C CA . ARG A 1 526 ? 20.371 3.960 -3.979 1.00 40.66 526 ARG A CA 1
ATOM 4158 C C . ARG A 1 526 ? 20.962 4.320 -5.339 1.00 40.66 526 ARG A C 1
ATOM 4160 O O . ARG A 1 526 ? 21.106 3.432 -6.170 1.00 40.66 526 ARG A O 1
ATOM 4167 N N . ALA A 1 527 ? 21.387 5.569 -5.529 1.00 33.97 527 ALA A N 1
ATOM 4168 C CA . ALA A 1 527 ? 22.063 6.005 -6.751 1.00 33.97 527 ALA A CA 1
ATOM 4169 C C . ALA A 1 527 ? 23.389 5.253 -6.971 1.00 33.97 527 ALA A C 1
ATOM 4171 O O . ALA A 1 527 ? 23.656 4.787 -8.073 1.00 33.97 527 ALA A O 1
ATOM 4172 N N . ARG A 1 528 ? 24.187 5.032 -5.912 1.00 37.53 528 ARG A N 1
ATOM 4173 C CA . ARG A 1 528 ? 25.399 4.194 -5.993 1.00 37.53 528 ARG A CA 1
ATOM 4174 C C . ARG A 1 528 ? 25.105 2.745 -6.375 1.00 37.53 528 ARG A C 1
ATOM 4176 O O . ARG A 1 528 ? 25.869 2.180 -7.142 1.00 37.53 528 ARG A O 1
ATOM 4183 N N . LYS A 1 529 ? 24.015 2.160 -5.867 1.00 38.69 529 LYS A N 1
ATOM 4184 C CA . LYS A 1 529 ? 23.586 0.789 -6.199 1.00 38.69 529 LYS A CA 1
ATOM 4185 C C . LYS A 1 529 ? 23.003 0.623 -7.602 1.00 38.69 529 LYS A C 1
ATOM 4187 O O . LYS A 1 529 ? 22.900 -0.507 -8.049 1.00 38.69 529 LYS A O 1
ATOM 4192 N N . ALA A 1 530 ? 22.552 1.705 -8.230 1.00 34.75 530 ALA A N 1
ATOM 4193 C CA . ALA A 1 530 ? 22.056 1.690 -9.604 1.00 34.75 530 ALA A CA 1
ATOM 4194 C C . ALA A 1 530 ? 23.178 1.916 -10.634 1.00 34.75 530 ALA A C 1
ATOM 4196 O O . ALA A 1 530 ? 23.011 1.589 -11.803 1.00 34.75 530 ALA A O 1
ATOM 4197 N N . VAL A 1 531 ? 24.294 2.516 -10.201 1.00 33.56 531 VAL A N 1
ATOM 4198 C CA . VAL A 1 531 ? 25.480 2.789 -11.029 1.00 33.56 531 VAL A CA 1
ATOM 4199 C C . VAL A 1 531 ? 26.535 1.677 -10.924 1.00 33.56 531 VAL A C 1
ATOM 4201 O O . VAL A 1 531 ? 27.252 1.449 -11.895 1.00 33.56 531 VAL A O 1
ATOM 4204 N N . GLN A 1 532 ? 26.658 1.018 -9.764 1.00 31.92 532 GLN A N 1
ATOM 4205 C CA . GLN A 1 532 ? 27.363 -0.268 -9.628 1.00 31.92 532 GLN A CA 1
ATOM 4206 C C . GLN A 1 532 ? 26.562 -1.385 -10.281 1.00 31.92 532 GLN A C 1
ATOM 4208 O O . GLN A 1 532 ? 27.218 -2.262 -10.882 1.00 31.92 532 GLN A O 1
#

Foldseek 3Di:
DDDDDPDQDLVRLVVCLVVPNLVSLQVNLVVCVVVVNNVSSLVSLVSSLVVQNLVSLQVNLVSCVVVVNNVVSLVSLVSSVVSVNLVSLLSNLVSCVVVVNNVSSVVSVVVSVVVVPDALVSLQVVLVVCVVVVNLVSSLVSLVSSVVNVDLVSLQVNLVSCVVVVVNVVSLVSLLSSLVVCVVVVNLVSLQSNLVSCVVVVNLVSSLVSLVSSVVVPDLVSLLVNLVSCVVVVVLVSSLVSLVSSVVSPPLVSLQVNLVSCLVVVVNVSSLVSLVSSVVVVPPCSVVSSVVSLCVVPDDDDDDPPDPDDPLVVVLVVLLPDDPVVCVVVLVVCLPAPLVSLQSSLVSCVVVVNNVSSLVSLVSSCLLLALSSLVVNLVSVVVPDDDDDDDDDDDDPVPDDLLVVLLGSVLLSVCLPPVPVNQVSLVVNLVVQALSSLSSNLSSCVSVVNNVSSLVSLVSSLVDLPRLRSLQNNLVSCVVVVNNVVSVVSVVSSLLSVLVVVVVVVVVVCVVVVHDDDDPPVSSVVSSVVSD

Radius of gyration: 40.41 Å; Cα contacts (8 Å, |Δi|>4): 629; chains: 1; bounding box: 106×54×103 Å